Protein 5VGC (pdb70)

Foldseek 3Di:
DEQQVQDDPPDLAGHDDDVVVLVVQVVCQVVPWHWYAHPNFTKIWHADPDPQFIAIDGPDDPDDPVCVVSVVSNRLRSRLVRHPPSDHPVVVVVVVVVVPQDPCNVVLVVQPVVQLVLLVVQKDQVVVLPADADPVQQAAPVVRHRERIWWWFALDPDHQFTGIHHSVVVNVCSVVQFARPRPRHGDHSSRTDHPVQWHQDVVVRTIGGDD/DEQQVQDDPPDLEGHDDDVVVVVVQVVCQVVPWHWYAHPNFTKIKHADPDPQFIAIDGPDDPDDPVCVVSVVSNRLRVRLVRHDPSDHVVVVVVVVVVVPDDPCNPVVPVQLVVQLVLLVVQWDADVCVLQAAPVVRHRERIWWWFALDPPHQFTGIHHSVVSNVCSVVQFARPRPRHGDGSVRTHHPVQWDQDPVVRTIGGDD

Secondary structure (DSSP, 8-state):
-B-GGG--TTSS------HH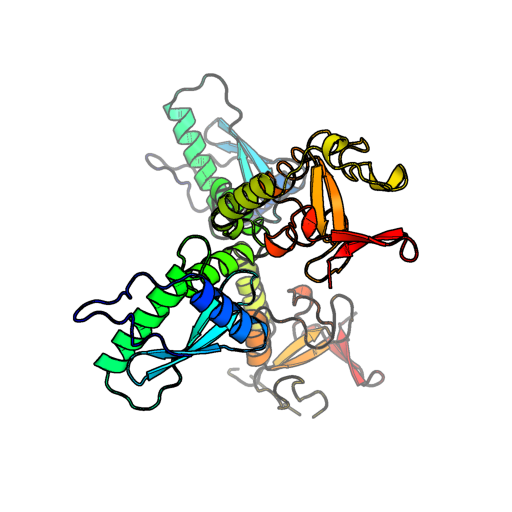HHHHHHHHHHHS-EEEEETTEEEEEEE-SSTT-EEEE---SS--HHHHHHHHHHHHHHHHHHSGGG--HHHHHHHHHHHT--TTTTTHHHHHHHHHHHHHHH-EEHHHH---S-HHHHS-TTTSS--SEEEEEESSTT-SEEEEEEHHHHHHHHHTTPBPTTT-PBP-GGGEE-GGGEEEETTTTEEEE--/-B-GGG--TTSS------HHHHHHHHHHHHHS-EEEEETTEEEEEEE-SSTT-EEEE---SS--HHHHHHHHHHHHHHHHHHSGGG--HHHHHHHHHHHT--TTTTTTHHHHHHHHHHHHHH-EES---TTS-TTTSS--SEEEEEESSTT-SEEEEEEHHHHHHHHHTTPBPTTT-PBP-GGGEE-GGGEEEETTTTEEEE--

Nearest PDB structures (foldseek):
  5vgc-assembly1_A  TM=1.005E+00  e=1.629E-45  Enterobacteria phage YYZ-2008
  5vgc-assembly1_B  TM=7.176E-01  e=7.613E-42  Enterobacteria phage YYZ-2008
  6b3n-assembly1_A  TM=8.101E-01  e=1.035E-13  Escherichia coli O157:H7
  2kky-assembly1_A  TM=9.210E-01  e=4.838E-10  Escherichia coli O157:H7
  2kkx-assembly1_A  TM=8.635E-01  e=6.615E-10  Escherichia coli O157:H7

Radius of gyration: 30.98 Å; Cα contacts (8 Å, |Δi|>4): 671; chains: 2; bounding box: 62×76×81 Å

CATH classification: 3.30.40.80

Solvent-accessible surface area: 24544 Å² total; per-residue (Å²): 71,71,0,43,98,51,71,59,122,86,65,48,103,10,41,143,16,53,97,124,27,12,41,99,0,64,86,94,0,123,208,48,72,0,70,2,132,8,21,169,54,104,3,0,0,105,58,16,164,13,131,30,4,8,67,15,39,27,71,57,136,88,75,66,118,105,58,53,114,82,4,94,60,17,8,92,41,4,8,92,53,6,9,58,68,67,36,8,16,165,48,0,64,68,42,55,101,57,5,101,52,120,98,31,46,44,0,13,96,86,24,37,124,83,11,36,84,72,0,97,125,13,26,28,64,0,112,145,25,146,8,165,28,75,119,85,25,49,42,1,51,62,58,143,73,54,2,108,74,0,0,0,0,36,34,29,50,122,24,88,15,1,39,3,0,12,42,145,9,0,42,112,18,8,110,76,98,36,37,0,43,92,40,165,62,55,16,17,35,49,0,0,14,18,76,114,84,1,38,55,44,101,144,132,36,44,1,24,43,130,214,70,70,5,43,98,51,71,59,119,86,65,52,101,20,41,143,23,62,147,139,45,38,57,104,1,94,95,78,1,122,216,41,87,0,89,1,148,7,29,190,33,83,2,3,1,81,53,18,166,16,76,21,1,12,44,14,32,24,103,56,136,88,74,64,123,99,67,52,107,76,1,95,60,15,9,60,40,8,10,81,71,8,9,18,38,67,18,17,15,159,48,0,58,63,31,44,116,58,4,101,49,114,101,57,79,70,6,30,80,58,75,30,96,80,21,39,95,70,0,100,127,11,20,59,64,123,118,210,132,54,162,62,1,48,66,63,144,68,92,13,123,35,2,0,9,0,32,37,26,110,103,30,79,17,1,51,23,0,25,29,112,11,0,33,112,19,5,114,75,166,36,50,0,49,74,41,174,54,96,18,44,44,71,9,0,13,18,157,105,81,9,45,104,31,108,129,118,36,47,38,38,45,132,214

Sequence (415 aa):
VDLTPYILPGVSFLSDIPQETLSEIRNQTIRGEAQIRLGELMVSIRPMQVNGYFMGSLNQDGLSNDNIQIGLQYIEHIERTLNHGSLTSREVTVLREIEMLENNMDLLSNYQLEELLDKIEVCAFNVEHAQLQVPESLRTCPVTLCEPEDGVFMRNSMNSNVCMLYDKMMALIHHLVKTRAAHPLSRESIAVSMIVGRDNAAFDPDRGNFVLKNVDLTPYILPGVSFLSDIPQETLSEIRNQTIRGEAQIRLGELMVSIRPMQVNGYFMGSLNQDGLSNDNIQIGLQYIEHIERTLNHGSLTSREVTVLREIEMLENMDLLSNYQLEELLDKIEVCAFNVEHSLRTCPVTLCEPEDGVFMRNSMNSNVCMLYDKMALIHLVKTRAAHPLSRESIAVSMIVGRDNAAFDPDRGNFVLKN

Structure (mmCIF, N/CA/C/O backbone):
data_5VGC
#
_entry.id   5VGC
#
_cell.length_a   151.376
_cell.length_b   151.376
_cell.length_c   87.983
_cell.angle_alpha   90.00
_cell.angle_beta   90.00
_cell.angle_gamma   120.00
#
_symmetry.space_group_name_H-M   'P 65 2 2'
#
loop_
_entity.id
_entity.type
_entity.pdbx_description
1 polymer 'NleG5-1 effector'
2 non-polymer 'CALCIUM ION'
3 non-polymer 'CHLORIDE ION'
4 non-polymer GLYCEROL
5 water water
#
loop_
_atom_site.group_PDB
_atom_site.id
_atom_site.type_symbol
_atom_site.label_atom_id
_atom_site.label_alt_id
_atom_site.label_comp_id
_atom_site.label_asym_id
_atom_site.label_entity_id
_atom_site.label_seq_id
_atom_site.pdbx_PDB_ins_code
_atom_site.Cartn_x
_atom_site.Cartn_y
_atom_site.Cartn_z
_atom_site.occupancy
_atom_site.B_iso_or_equiv
_atom_site.auth_seq_id
_atom_site.auth_comp_id
_atom_site.auth_asym_id
_atom_site.auth_atom_id
_atom_site.pdbx_PDB_model_num
ATOM 1 N N . VAL A 1 4 ? -68.183 46.135 32.291 1.00 131.36 3 VAL A N 1
ATOM 2 C CA . VAL A 1 4 ? -66.797 46.571 32.667 1.00 124.27 3 VAL A CA 1
ATOM 3 C C . VAL A 1 4 ? -66.398 47.827 31.876 1.00 121.36 3 VAL A C 1
ATOM 4 O O . VAL A 1 4 ? -66.594 47.880 30.670 1.00 122.02 3 VAL A O 1
ATOM 8 N N . ASP A 1 5 ? -65.834 48.825 32.565 1.00 119.91 4 ASP A N 1
ATOM 9 C CA . ASP A 1 5 ? -65.300 50.030 31.904 1.00 120.25 4 ASP A CA 1
ATOM 10 C C . ASP A 1 5 ? -63.776 50.135 32.033 1.00 112.21 4 ASP A C 1
ATOM 11 O O . ASP A 1 5 ? -63.206 49.913 33.108 1.00 108.85 4 ASP A O 1
ATOM 16 N N . LEU A 1 6 ? -63.134 50.472 30.919 1.00 110.03 5 LEU A N 1
ATOM 17 C CA . LEU A 1 6 ? -61.685 50.635 30.851 1.00 106.87 5 LEU A CA 1
ATOM 18 C C . LEU A 1 6 ? -61.232 52.066 30.533 1.00 107.20 5 LEU A C 1
ATOM 19 O O . LEU A 1 6 ? -60.023 52.313 30.415 1.00 109.48 5 LEU A O 1
ATOM 24 N N . THR A 1 7 ? -62.179 53.003 30.420 1.00 110.00 6 THR A N 1
ATOM 25 C CA . THR A 1 7 ? -61.865 54.432 30.256 1.00 111.09 6 THR A CA 1
ATOM 26 C C . THR A 1 7 ? -60.802 54.909 31.266 1.00 108.44 6 THR A C 1
ATOM 27 O O . THR A 1 7 ? -59.834 55.559 30.854 1.00 108.52 6 THR A O 1
ATOM 31 N N . PRO A 1 8 ? -60.962 54.571 32.576 1.00 107.05 7 PRO A N 1
ATOM 32 C CA . PRO A 1 8 ? -59.883 54.771 33.557 1.00 104.22 7 PRO A CA 1
ATOM 33 C C . PRO A 1 8 ? -58.448 54.512 33.057 1.00 101.84 7 PRO A C 1
ATOM 34 O O . PRO A 1 8 ? -57.542 55.285 33.387 1.00 102.46 7 PRO A O 1
ATOM 38 N N . TYR A 1 9 ? -58.260 53.449 32.273 1.00 99.50 8 TYR A N 1
ATOM 39 C CA . TYR A 1 9 ? -56.936 53.058 31.784 1.00 97.88 8 TYR A CA 1
ATOM 40 C C . TYR A 1 9 ? -56.568 53.657 30.415 1.00 98.78 8 TYR A C 1
ATOM 41 O O . TYR A 1 9 ? -55.494 53.346 29.904 1.00 98.15 8 TYR A O 1
ATOM 50 N N . ILE A 1 10 ? -57.428 54.520 29.858 1.00 100.80 9 ILE A N 1
ATOM 51 C CA . ILE A 1 10 ? -57.168 55.144 28.556 1.00 103.49 9 ILE A CA 1
ATOM 52 C C . ILE A 1 10 ? -55.943 56.074 28.631 1.00 106.06 9 ILE A C 1
ATOM 53 O O . ILE A 1 10 ? -55.614 56.582 29.703 1.00 106.01 9 ILE A O 1
ATOM 58 N N . LEU A 1 11 ? -55.275 56.274 27.497 1.00 109.64 10 LEU A N 1
ATOM 59 C CA . LEU A 1 11 ? -54.128 57.175 27.398 1.00 114.39 10 LEU A CA 1
ATOM 60 C C . LEU A 1 11 ? -54.203 57.992 26.115 1.00 123.04 10 LEU A C 1
ATOM 61 O O . LEU A 1 11 ? -54.661 57.485 25.096 1.00 121.35 10 LEU A O 1
ATOM 66 N N . PRO A 1 12 ? -53.731 59.255 26.154 1.00 70.79 11 PRO A N 1
ATOM 67 C CA . PRO A 1 12 ? -53.910 60.157 25.024 1.00 76.40 11 PRO A CA 1
ATOM 68 C C . PRO A 1 12 ? -52.776 60.068 24.010 1.00 65.80 11 PRO A C 1
ATOM 69 O O . PRO A 1 12 ? -51.606 59.900 24.390 1.00 62.05 11 PRO A O 1
ATOM 73 N N . GLY A 1 13 ? -53.134 60.184 22.734 1.00 63.68 12 GLY A N 1
ATOM 74 C CA . GLY A 1 13 ? -52.161 60.239 21.641 1.00 61.24 12 GLY A CA 1
ATOM 75 C C . GLY A 1 13 ? -51.518 58.922 21.242 1.00 56.08 12 GLY A C 1
ATOM 76 O O . GLY A 1 13 ? -50.579 58.921 20.442 1.00 88.57 12 GLY A O 1
ATOM 77 N N . VAL A 1 14 ? -52.010 57.807 21.782 1.00 48.67 13 VAL A N 1
ATOM 78 C CA . VAL A 1 14 ? -51.435 56.483 21.515 1.00 47.53 13 VAL A CA 1
ATOM 79 C C . VAL A 1 14 ? -52.512 55.394 21.511 1.00 48.58 13 VAL A C 1
ATOM 80 O O . VAL A 1 14 ? -53.594 55.557 22.099 1.00 41.51 13 VAL A O 1
ATOM 84 N N . SER A 1 15 ? -52.196 54.276 20.857 1.00 45.77 14 SER A N 1
ATOM 85 C CA . SER A 1 15 ? -53.173 53.186 20.633 1.00 43.28 14 SER A CA 1
ATOM 86 C C . SER A 1 15 ? -53.206 52.082 21.716 1.00 48.16 14 SER A C 1
ATOM 87 O O . SER A 1 15 ? -53.893 51.063 21.538 1.00 64.82 14 SER A O 1
ATOM 90 N N . PHE A 1 16 ? -52.509 52.285 22.836 1.00 43.11 15 PHE A N 1
ATOM 91 C CA . PHE A 1 16 ? -52.582 51.369 23.995 1.00 41.51 15 PHE A CA 1
ATOM 92 C C . PHE A 1 16 ? -53.149 52.029 25.274 1.00 35.55 15 PHE A C 1
ATOM 93 O O . PHE A 1 16 ? -53.168 53.236 25.427 1.00 36.71 15 PHE A O 1
ATOM 101 N N . LEU A 1 17 ? -53.608 51.175 26.177 1.00 33.83 16 LEU A N 1
ATOM 102 C CA . LEU A 1 17 ? -54.077 51.519 27.504 1.00 33.75 16 LEU A CA 1
ATOM 103 C C . LEU A 1 17 ? -52.987 51.217 28.541 1.00 33.53 16 LEU A C 1
ATOM 104 O O . LEU A 1 17 ? -52.027 50.455 28.267 1.00 32.98 16 LEU A O 1
ATOM 109 N N . SER A 1 18 ? -53.171 51.788 29.735 1.00 34.57 17 SER A N 1
ATOM 110 C CA . SER A 1 18 ? -52.252 51.588 30.860 1.00 41.36 17 SER A CA 1
ATOM 111 C C . SER A 1 18 ? -52.350 50.185 31.452 1.00 44.47 17 SER A C 1
ATOM 112 O O . SER A 1 18 ? -53.300 49.439 31.163 1.00 44.08 17 SER A O 1
ATOM 115 N N . ASP A 1 19 ? -51.366 49.855 32.293 1.00 54.98 18 ASP A N 1
ATOM 116 C CA . ASP A 1 19 ? -51.249 48.542 32.946 1.00 67.94 18 ASP A CA 1
ATOM 117 C C . ASP A 1 19 ? -52.509 48.181 33.761 1.00 63.69 18 ASP A C 1
ATOM 118 O O . ASP A 1 19 ? -52.678 48.608 34.910 1.00 111.08 18 ASP A O 1
ATOM 123 N N . ILE A 1 20 ? -53.385 47.394 33.137 1.00 60.38 19 ILE A N 1
ATOM 124 C CA . ILE A 1 20 ? -54.624 46.897 33.762 1.00 70.38 19 ILE A CA 1
ATOM 125 C C . ILE A 1 20 ? -54.306 45.800 34.809 1.00 79.27 19 ILE A C 1
ATOM 126 O O . ILE A 1 20 ? -53.415 44.974 34.575 1.00 62.07 19 ILE A O 1
ATOM 131 N N . PRO A 1 21 ? -55.029 45.789 35.961 1.00 73.05 20 PRO A N 1
ATOM 132 C CA . PRO A 1 21 ? -54.777 44.745 36.974 1.00 75.15 20 PRO A CA 1
ATOM 133 C C . PRO A 1 21 ? -55.475 43.415 36.669 1.00 67.07 20 PRO A C 1
ATOM 134 O O . PRO A 1 21 ? -56.668 43.398 36.357 1.00 81.63 20 PRO A O 1
ATOM 138 N N . GLN A 1 22 ? -54.728 42.319 36.782 1.00 66.82 21 GLN A N 1
ATOM 139 C CA . GLN A 1 22 ? -55.172 40.988 36.336 1.00 79.70 21 GLN A CA 1
ATOM 140 C C . GLN A 1 22 ? -56.613 40.635 36.745 1.00 96.30 21 GLN A C 1
ATOM 141 O O . GLN A 1 22 ? -57.390 40.155 35.906 1.00 124.62 21 GLN A O 1
ATOM 147 N N . GLU A 1 23 ? -56.968 40.887 38.009 1.00 92.68 22 GLU A N 1
ATOM 148 C CA . GLU A 1 23 ? -58.321 40.573 38.504 1.00 99.82 22 GLU A CA 1
ATOM 149 C C . GLU A 1 23 ? -59.423 41.209 37.647 1.00 94.66 22 GLU A C 1
ATOM 150 O O . GLU A 1 23 ? -60.478 40.592 37.446 1.00 140.91 22 GLU A O 1
ATOM 156 N N . THR A 1 24 ? -59.178 42.423 37.134 1.00 78.65 23 THR A N 1
ATOM 157 C CA . THR A 1 24 ? -60.103 43.060 36.186 1.00 75.03 23 THR A CA 1
ATOM 158 C C . THR A 1 24 ? -60.205 42.261 34.871 1.00 77.23 23 THR A C 1
ATOM 159 O O . THR A 1 24 ? -61.307 42.068 34.338 1.00 77.00 23 THR A O 1
ATOM 163 N N . LEU A 1 25 ? -59.066 41.788 34.364 1.00 74.67 24 LEU A N 1
ATOM 164 C CA . LEU A 1 25 ? -59.041 41.002 33.122 1.00 74.21 24 LEU A CA 1
ATOM 165 C C . LEU A 1 25 ? -59.742 39.646 33.314 1.00 82.43 24 LEU A C 1
ATOM 166 O O . LEU A 1 25 ? -60.507 39.207 32.444 1.00 81.73 24 LEU A O 1
ATOM 171 N N . SER A 1 26 ? -59.487 38.998 34.455 1.00 88.75 25 SER A N 1
ATOM 172 C CA . SER A 1 26 ? -60.199 37.771 34.853 1.00 82.14 25 SER A CA 1
ATOM 173 C C . SER A 1 26 ? -61.718 37.953 34.825 1.00 80.44 25 SER A C 1
ATOM 174 O O . SER A 1 26 ? -62.440 37.088 34.319 1.00 90.30 25 SER A O 1
ATOM 177 N N . GLU A 1 27 ? -62.199 39.074 35.357 1.00 81.54 26 GLU A N 1
ATOM 178 C CA . GLU A 1 27 ? -63.639 39.392 35.282 1.00 92.21 26 GLU A CA 1
ATOM 179 C C . GLU A 1 27 ? -64.125 39.574 33.835 1.00 80.03 26 GLU A C 1
ATOM 180 O O . GLU A 1 27 ? -65.255 39.170 33.507 1.00 87.39 26 GLU A O 1
ATOM 186 N N . ILE A 1 28 ? -63.285 40.150 32.970 1.00 76.86 27 ILE A N 1
ATOM 187 C CA . ILE A 1 28 ? -63.607 40.194 31.526 1.00 73.96 27 ILE A CA 1
ATOM 188 C C . ILE A 1 28 ? -63.727 38.763 30.988 1.00 72.19 27 ILE A C 1
ATOM 189 O O . ILE A 1 28 ? -64.710 38.441 30.301 1.00 68.53 27 ILE A O 1
ATOM 194 N N . ARG A 1 29 ? -62.738 37.916 31.306 1.00 71.46 28 ARG A N 1
ATOM 195 C CA . ARG A 1 29 ? -62.761 36.505 30.875 1.00 79.46 28 ARG A CA 1
ATOM 196 C C . ARG A 1 29 ? -64.010 35.756 31.384 1.00 105.99 28 ARG A C 1
ATOM 197 O O . ARG A 1 29 ? -64.593 34.942 30.655 1.00 129.64 28 ARG A O 1
ATOM 205 N N . ASN A 1 30 ? -64.412 36.031 32.630 1.00 119.21 29 ASN A N 1
ATOM 206 C CA . ASN A 1 30 ? -65.655 35.468 33.187 1.00 94.75 29 ASN A CA 1
ATOM 207 C C . ASN A 1 30 ? -66.886 35.933 32.390 1.00 92.94 29 ASN A C 1
ATOM 208 O O . ASN A 1 30 ? -67.678 35.099 31.918 1.00 93.93 29 ASN A O 1
ATOM 213 N N . GLN A 1 31 ? -67.036 37.253 32.231 1.00 84.97 30 GLN A N 1
ATOM 214 C CA . GLN A 1 31 ? -68.164 37.819 31.456 1.00 87.76 30 GLN A CA 1
ATOM 215 C C . GLN A 1 31 ? -68.281 37.265 30.021 1.00 100.15 30 GLN A C 1
ATOM 216 O O . GLN A 1 31 ? -69.394 37.079 29.518 1.00 94.91 30 GLN A O 1
ATOM 222 N N . THR A 1 32 ? -67.144 36.991 29.376 1.00 124.35 31 THR A N 1
ATOM 223 C CA . THR A 1 32 ? -67.143 36.293 28.076 1.00 92.04 31 THR A CA 1
ATOM 224 C C . THR A 1 32 ? -67.491 34.816 28.220 1.00 91.11 31 THR A C 1
ATOM 225 O O . THR A 1 32 ? -68.334 34.308 27.485 1.00 81.75 31 THR A O 1
ATOM 229 N N . ILE A 1 33 ? -66.827 34.141 29.164 1.00 110.96 32 ILE A N 1
ATOM 230 C CA . ILE A 1 33 ? -67.102 32.717 29.457 1.00 143.86 32 ILE A CA 1
ATOM 231 C C . ILE A 1 33 ? -68.599 32.466 29.747 1.00 127.99 32 ILE A C 1
ATOM 232 O O . ILE A 1 33 ? -69.107 31.391 29.422 1.00 97.01 32 ILE A O 1
ATOM 237 N N . ARG A 1 34 ? -69.297 33.442 30.339 1.00 160.76 33 ARG A N 1
ATOM 238 C CA . ARG A 1 34 ? -70.766 33.353 30.450 1.00 166.71 33 ARG A CA 1
ATOM 239 C C . ARG A 1 34 ? -71.434 33.395 29.066 1.00 111.99 33 ARG A C 1
ATOM 240 O O . ARG A 1 34 ? -72.119 32.454 28.671 1.00 91.74 33 ARG A O 1
ATOM 248 N N . GLY A 1 35 ? -71.220 34.486 28.339 1.00 104.91 34 GLY A N 1
ATOM 249 C CA . GLY A 1 35 ? -71.770 34.644 26.988 1.00 114.72 34 GLY A CA 1
ATOM 250 C C . GLY A 1 35 ? -70.925 35.585 26.156 1.00 93.55 34 GLY A C 1
ATOM 251 O O . GLY A 1 35 ? -70.225 35.160 25.235 1.00 63.75 34 GLY A O 1
ATOM 252 N N . GLU A 1 36 ? -71.009 36.868 26.493 1.00 66.39 35 GLU A N 1
ATOM 253 C CA . GLU A 1 36 ? -70.162 37.912 25.917 1.00 60.20 35 GLU A CA 1
ATOM 254 C C . GLU A 1 36 ? -69.885 38.938 26.998 1.00 63.52 35 GLU A C 1
ATOM 255 O O . GLU A 1 36 ? -70.687 39.082 27.919 1.00 73.98 35 GLU A O 1
ATOM 261 N N . ALA A 1 37 ? -68.762 39.648 26.889 1.00 80.38 36 ALA A N 1
ATOM 262 C CA . ALA A 1 37 ? -68.443 40.727 27.834 1.00 58.81 36 ALA A CA 1
ATOM 263 C C . ALA A 1 37 ? -68.531 42.078 27.107 1.00 75.17 36 ALA A C 1
ATOM 264 O O . ALA A 1 37 ? -67.880 42.287 26.067 1.00 66.21 36 ALA A O 1
ATOM 266 N N . GLN A 1 38 ? -69.356 42.977 27.651 1.00 77.90 37 GLN A N 1
ATOM 267 C CA . GLN A 1 38 ? -69.512 44.336 27.117 1.00 85.99 37 GLN A CA 1
ATOM 268 C C . GLN A 1 38 ? -68.545 45.273 27.837 1.00 102.53 37 GLN A C 1
ATOM 269 O O . GLN A 1 38 ? -68.734 45.580 29.019 1.00 115.12 37 GLN A O 1
ATOM 275 N N . ILE A 1 39 ? -67.515 45.712 27.113 1.00 92.87 38 ILE A N 1
ATOM 276 C CA . ILE A 1 39 ? -66.516 46.643 27.628 1.00 88.09 38 ILE A CA 1
ATOM 277 C C . ILE A 1 39 ? -66.851 48.071 27.179 1.00 85.54 38 ILE A C 1
ATOM 278 O O . ILE A 1 39 ? -67.229 48.294 26.020 1.00 52.77 38 ILE A O 1
ATOM 283 N N . ARG A 1 40 ? -66.714 49.018 28.115 1.00 126.71 39 ARG A N 1
ATOM 284 C CA . ARG A 1 40 ? -66.837 50.456 27.843 1.00 123.56 39 ARG A CA 1
ATOM 285 C C . ARG A 1 40 ? -65.451 51.080 27.704 1.00 80.13 39 ARG A C 1
ATOM 286 O O . ARG A 1 40 ? -64.594 50.884 28.565 1.00 63.46 39 ARG A O 1
ATOM 294 N N . LEU A 1 41 ? -65.241 51.836 26.629 1.00 57.44 40 LEU A N 1
ATOM 295 C CA . LEU A 1 41 ? -63.988 52.579 26.422 1.00 73.02 40 LEU A CA 1
ATOM 296 C C . LEU A 1 41 ? -64.326 53.952 25.897 1.00 64.73 40 LEU A C 1
ATOM 297 O O . LEU A 1 41 ? -64.974 54.067 24.8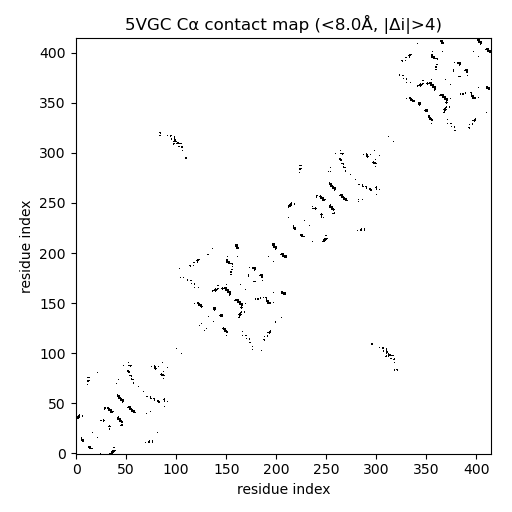62 1.00 58.32 40 LEU A O 1
ATOM 302 N N . GLY A 1 42 ? -63.880 54.989 26.603 1.00 124.12 41 GLY A N 1
ATOM 303 C CA . GLY A 1 42 ? -64.422 56.335 26.423 1.00 120.77 41 GLY A CA 1
ATOM 304 C C . GLY A 1 42 ? -65.900 56.241 26.757 1.00 103.54 41 GLY A C 1
ATOM 305 O O . GLY A 1 42 ? -66.260 55.845 27.869 1.00 121.82 41 GLY A O 1
ATOM 306 N N . GLU A 1 43 ? -66.743 56.594 25.796 1.00 93.28 42 GLU A N 1
ATOM 307 C CA . GLU A 1 43 ? -68.153 56.214 25.821 1.00 108.59 42 GLU A CA 1
ATOM 308 C C . GLU A 1 43 ? -68.451 55.492 24.501 1.00 115.40 42 GLU A C 1
ATOM 309 O O . GLU A 1 43 ? -69.327 55.892 23.728 1.00 113.42 42 GLU A O 1
ATOM 315 N N . LEU A 1 44 ? -67.687 54.422 24.265 1.00 124.01 43 LEU A N 1
ATOM 316 C CA . LEU A 1 44 ? -67.840 53.533 23.105 1.00 100.32 43 LEU A CA 1
ATOM 317 C C . LEU A 1 44 ? -68.004 52.096 23.604 1.00 96.42 43 LEU A C 1
ATOM 318 O O . LEU A 1 44 ? -67.328 51.681 24.561 1.00 68.18 43 LEU A O 1
ATOM 323 N N . MET A 1 45 ? -68.889 51.350 22.941 1.00 109.93 44 MET A N 1
ATOM 324 C CA . MET A 1 45 ? -69.173 49.948 23.265 1.00 125.27 44 MET A CA 1
ATOM 325 C C . MET A 1 45 ? -68.244 49.030 22.468 1.00 109.41 44 MET A C 1
ATOM 326 O O . MET A 1 45 ? -68.067 49.230 21.262 1.00 139.68 44 MET A O 1
ATOM 331 N N . VAL A 1 46 ? -67.653 48.038 23.138 1.00 81.17 45 VAL A N 1
ATOM 332 C CA . VAL A 1 46 ? -66.967 46.919 22.457 1.00 84.45 45 VAL A CA 1
ATOM 333 C C . VAL A 1 46 ? -67.388 45.596 23.094 1.00 86.96 45 VAL A C 1
ATOM 334 O O . VAL A 1 46 ? -67.489 45.493 24.323 1.00 57.08 45 VAL A O 1
ATOM 338 N N . SER A 1 47 ? -67.634 44.593 22.249 1.00 90.37 46 SER A N 1
ATOM 339 C CA . SER A 1 47 ? -68.125 43.294 22.707 1.00 74.06 46 SER A CA 1
ATOM 340 C C . SER A 1 47 ? -67.034 42.247 22.538 1.00 53.42 46 SER A C 1
ATOM 341 O O . SER A 1 47 ? -66.571 42.004 21.418 1.00 74.11 46 SER A O 1
ATOM 344 N N . ILE A 1 48 ? -66.627 41.637 23.646 1.00 38.35 47 ILE A N 1
ATOM 345 C CA . ILE A 1 48 ? -65.654 40.556 23.619 1.00 37.38 47 ILE A CA 1
ATOM 346 C C . ILE A 1 48 ? -66.410 39.232 23.711 1.00 44.60 47 ILE A C 1
ATOM 347 O O . ILE A 1 48 ? -67.164 39.004 24.677 1.00 45.04 47 ILE A O 1
ATOM 352 N N . ARG A 1 49 ? -66.201 38.374 22.710 1.00 43.32 48 ARG A N 1
ATOM 353 C CA . ARG A 1 49 ? -66.702 36.994 22.710 1.00 49.81 48 ARG A CA 1
ATOM 354 C C . ARG A 1 49 ? -65.523 36.015 22.746 1.00 60.38 48 ARG A C 1
ATOM 355 O O . ARG A 1 49 ? -64.428 36.334 22.234 1.00 77.73 48 ARG A O 1
ATOM 363 N N . PRO A 1 50 ? -65.738 34.835 23.355 1.00 47.87 49 PRO A N 1
ATOM 364 C CA . PRO A 1 50 ? -64.693 33.824 23.407 1.00 59.42 49 PRO A CA 1
ATOM 365 C C . PRO A 1 50 ? -64.557 33.163 22.039 1.00 66.82 49 PRO A C 1
ATOM 366 O O . PRO A 1 50 ? -65.564 32.853 21.402 1.00 74.75 49 PRO A O 1
ATOM 370 N N . MET A 1 51 ? -63.326 32.954 21.593 1.00 74.57 50 MET A N 1
ATOM 371 C CA . MET A 1 51 ? -63.087 32.338 20.289 1.00 61.97 50 MET A CA 1
ATOM 372 C C . MET A 1 51 ? -63.312 30.846 20.370 1.00 66.05 50 MET A C 1
ATOM 373 O O . MET A 1 51 ? -63.449 30.277 21.455 1.00 64.13 50 MET A O 1
ATOM 378 N N . GLN A 1 52 ? -63.338 30.219 19.200 1.00 67.27 51 GLN A N 1
ATOM 379 C CA . GLN A 1 52 ? -63.603 28.792 19.081 1.00 73.17 51 GLN A CA 1
ATOM 380 C C . GLN A 1 52 ? -62.515 27.993 19.810 1.00 70.00 51 GLN A C 1
ATOM 381 O O . GLN A 1 52 ? -62.780 26.917 20.335 1.00 90.91 51 GLN A O 1
ATOM 387 N N . VAL A 1 53 ? -61.296 28.538 19.838 1.00 71.14 52 VAL A N 1
ATOM 388 C CA . VAL A 1 53 ? -60.187 27.945 20.576 1.00 69.73 52 VAL A CA 1
ATOM 389 C C . VAL A 1 53 ? -60.261 28.401 22.025 1.00 69.21 52 VAL A C 1
ATOM 390 O O . VAL A 1 53 ? -60.602 29.557 22.305 1.00 57.93 52 VAL A O 1
ATOM 394 N N . ASN A 1 54 ? -59.919 27.491 22.934 1.00 75.61 53 ASN A N 1
ATOM 395 C CA . ASN A 1 54 ? -59.988 27.765 24.366 1.00 83.81 53 ASN A CA 1
ATOM 396 C C . ASN A 1 54 ? -58.894 28.760 24.759 1.00 75.01 53 ASN A C 1
ATOM 397 O O . ASN A 1 54 ? -57.742 28.610 24.351 1.00 69.05 53 ASN A O 1
ATOM 402 N N . GLY A 1 55 ? -59.270 29.767 25.546 1.00 74.97 54 GLY A N 1
ATOM 403 C CA . GLY A 1 55 ? -58.337 30.744 26.090 1.00 65.53 54 GLY A CA 1
ATOM 404 C C . GLY A 1 55 ? -58.112 31.999 25.261 1.00 69.06 54 GLY A C 1
ATOM 405 O O . GLY A 1 55 ? -57.339 32.875 25.670 1.00 84.70 54 GLY A O 1
ATOM 406 N N . TYR A 1 56 ? -58.775 32.100 24.110 1.00 53.24 55 TYR A N 1
ATOM 407 C CA . TYR A 1 56 ? -58.607 33.252 23.228 1.00 46.65 55 TYR A CA 1
ATOM 408 C C . TYR A 1 56 ? -59.917 33.988 23.052 1.00 46.16 55 TYR A C 1
ATOM 409 O O . TYR A 1 56 ? -60.991 33.384 23.081 1.00 49.96 55 TYR A O 1
ATOM 418 N N . PHE A 1 57 ? -59.811 35.296 22.865 1.00 44.95 56 PHE A N 1
ATOM 419 C CA . PHE A 1 57 ? -60.944 36.197 22.892 1.00 46.52 56 PHE A CA 1
ATOM 420 C C . PHE A 1 57 ? -60.896 37.114 21.683 1.00 46.39 56 PHE A C 1
ATOM 421 O O . PHE A 1 57 ? -59.823 37.455 21.179 1.00 44.57 56 PHE A O 1
ATOM 429 N N . MET A 1 58 ? -62.083 37.513 21.243 1.00 48.91 57 MET A N 1
ATOM 430 C CA . MET A 1 58 ? -62.265 38.201 19.981 1.00 55.10 57 MET A CA 1
ATOM 431 C C . MET A 1 58 ? -63.213 39.352 20.220 1.00 61.98 57 MET A C 1
ATOM 432 O O . MET A 1 58 ? -64.272 39.164 20.840 1.00 79.77 57 MET A O 1
ATOM 437 N N . GLY A 1 59 ? -62.829 40.529 19.733 1.00 57.02 58 GLY A N 1
ATOM 438 C CA . GLY A 1 59 ? -63.564 41.755 19.998 1.00 59.63 58 GLY A CA 1
ATOM 439 C C . GLY A 1 59 ? -64.265 42.283 18.772 1.00 64.79 58 GLY A C 1
ATOM 440 O O . GLY A 1 59 ? -63.704 42.237 17.677 1.00 63.61 58 GLY A O 1
ATOM 441 N N . SER A 1 60 ? -65.487 42.785 18.955 1.00 71.88 59 SER A N 1
ATOM 442 C CA . SER A 1 60 ? -66.223 43.463 17.885 1.00 78.81 59 SER A CA 1
ATOM 443 C C . SER A 1 60 ? -66.703 44.823 18.366 1.00 74.12 59 SER A C 1
ATOM 444 O O . SER A 1 60 ? -66.934 45.018 19.568 1.00 73.88 59 SER A O 1
ATOM 447 N N . LEU A 1 61 ? -66.848 45.750 17.418 1.00 75.29 60 LEU A N 1
ATOM 448 C CA . LEU A 1 61 ? -67.254 47.122 17.703 1.00 82.64 60 LEU A CA 1
ATOM 449 C C . LEU A 1 61 ? -68.726 47.354 17.331 1.00 94.17 60 LEU A C 1
ATOM 450 O O . LEU A 1 61 ? -69.048 47.607 16.172 1.00 93.63 60 LEU A O 1
ATOM 455 N N . ASN A 1 62 ? -69.616 47.267 18.321 1.00 109.91 61 ASN A N 1
ATOM 456 C CA . ASN A 1 62 ? -71.035 47.616 18.148 1.00 118.61 61 ASN A CA 1
ATOM 457 C C . ASN A 1 62 ? -71.149 49.131 17.907 1.00 125.42 61 ASN A C 1
ATOM 458 O O . ASN A 1 62 ? -71.326 49.910 18.850 1.00 174.35 61 ASN A O 1
ATOM 463 N N . GLN A 1 63 ? -71.040 49.526 16.638 1.00 118.25 62 GLN A N 1
ATOM 464 C CA . GLN A 1 63 ? -71.021 50.937 16.232 1.00 105.26 62 GLN A CA 1
ATOM 465 C C . GLN A 1 63 ? -72.002 51.187 15.097 1.00 125.05 62 GLN A C 1
ATOM 466 O O . GLN A 1 63 ? -72.403 50.250 14.405 1.00 137.00 62 GLN A O 1
ATOM 472 N N . ASP A 1 64 ? -72.383 52.454 14.918 1.00 128.21 63 ASP A N 1
ATOM 473 C CA . ASP A 1 64 ? -73.296 52.874 13.844 1.00 120.03 63 ASP A CA 1
ATOM 474 C C . ASP A 1 64 ? -73.037 54.323 13.429 1.00 131.19 63 ASP A C 1
ATOM 475 O O . ASP A 1 64 ? -73.243 55.241 14.224 1.00 105.87 63 ASP A O 1
ATOM 480 N N . GLY A 1 65 ? -72.581 54.509 12.188 1.00 175.77 64 GLY A N 1
ATOM 481 C CA . GLY A 1 65 ? -72.392 55.836 11.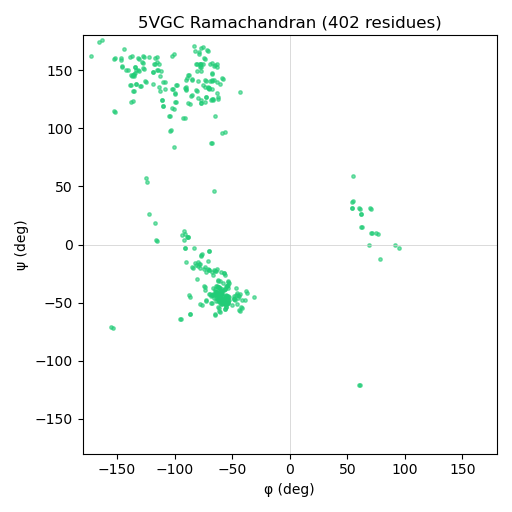589 1.00 209.39 64 GLY A CA 1
ATOM 482 C C . GLY A 1 65 ? -71.386 56.762 12.261 1.00 193.07 64 GLY A C 1
ATOM 483 O O . GLY A 1 65 ? -71.509 57.986 12.141 1.00 204.20 64 GLY A O 1
ATOM 484 N N . LEU A 1 66 ? -70.398 56.191 12.955 1.00 154.90 65 LEU A N 1
ATOM 485 C CA . LEU A 1 66 ? -69.403 56.977 13.692 1.00 145.96 65 LEU A CA 1
ATOM 486 C C . LEU A 1 66 ? -68.277 57.465 12.776 1.00 162.83 65 LEU A C 1
ATOM 487 O O . LEU A 1 66 ? -68.131 57.002 11.639 1.00 144.49 65 LEU A O 1
ATOM 492 N N . SER A 1 67 ? -67.489 58.407 13.291 1.00 165.34 66 SER A N 1
ATOM 493 C CA . SER A 1 67 ? -66.363 59.003 12.560 1.00 133.75 66 SER A CA 1
ATOM 494 C C . SER A 1 67 ? -65.244 57.986 12.285 1.00 138.46 66 SER A C 1
ATOM 495 O O . SER A 1 67 ? -64.941 57.132 13.132 1.00 253.01 66 SER A O 1
ATOM 498 N N . ASN A 1 68 ? -64.639 58.090 11.099 1.00 109.95 67 ASN A N 1
ATOM 499 C CA . ASN A 1 68 ? -63.497 57.242 10.708 1.00 122.37 67 ASN A CA 1
ATOM 500 C C . ASN A 1 68 ? -62.493 57.116 11.851 1.00 132.74 67 ASN A C 1
ATOM 501 O O . ASN A 1 68 ? -62.192 55.998 12.304 1.00 132.07 67 ASN A O 1
ATOM 506 N N . ASP A 1 69 ? -62.010 58.268 12.320 1.00 136.59 68 ASP A N 1
ATOM 507 C CA . ASP A 1 69 ? -61.140 58.362 13.504 1.00 137.86 68 ASP A CA 1
ATOM 508 C C . ASP A 1 69 ? -61.617 57.420 14.620 1.00 181.51 68 ASP A C 1
ATOM 509 O O . ASP A 1 69 ? -60.843 56.583 15.110 1.00 207.67 68 ASP A O 1
ATOM 514 N N . ASN A 1 70 ? -62.892 57.556 14.995 1.00 216.42 69 ASN A N 1
ATOM 515 C CA . ASN A 1 70 ? -63.503 56.712 16.040 1.00 170.39 69 ASN A CA 1
ATOM 516 C C . ASN A 1 70 ? -63.451 55.226 15.661 1.00 157.24 69 ASN A C 1
ATOM 517 O O . ASN A 1 70 ? -63.140 54.374 16.515 1.00 162.79 69 ASN A O 1
ATOM 522 N N . ILE A 1 71 ? -63.732 54.919 14.387 1.00 116.85 70 ILE A N 1
ATOM 523 C CA . ILE A 1 71 ? -63.715 53.522 13.916 1.00 94.54 70 ILE A CA 1
ATOM 524 C C . ILE A 1 71 ? -62.301 52.949 14.098 1.00 87.84 70 ILE A C 1
ATOM 525 O O . ILE A 1 71 ? -62.110 51.937 14.802 1.00 73.71 70 ILE A O 1
ATOM 530 N N . GLN A 1 72 ? -61.320 53.612 13.485 1.00 90.94 71 GLN A N 1
ATOM 531 C CA . GLN A 1 72 ? -59.923 53.154 13.536 1.00 83.04 71 GLN A CA 1
ATOM 532 C C . GLN A 1 72 ? -59.398 53.082 14.980 1.00 82.25 71 GLN A C 1
ATOM 533 O O . GLN A 1 72 ? -58.824 52.058 15.378 1.00 74.56 71 GLN A O 1
ATOM 539 N N . ILE A 1 73 ? -59.603 54.152 15.753 1.00 71.52 72 ILE A N 1
ATOM 540 C CA . ILE A 1 73 ? -59.198 54.177 17.178 1.00 67.80 72 ILE A CA 1
ATOM 541 C C . ILE A 1 73 ? -59.845 52.993 17.935 1.00 59.01 72 ILE A C 1
ATOM 542 O O . ILE A 1 73 ? -59.168 52.252 18.674 1.00 56.45 72 ILE A O 1
ATOM 547 N N . GLY A 1 74 ? -61.150 52.816 17.732 1.00 60.53 73 GLY A N 1
ATOM 548 C CA . GLY A 1 74 ? -61.874 51.677 18.309 1.00 57.92 73 GLY A CA 1
ATOM 549 C C . GLY A 1 74 ? -61.242 50.339 17.951 1.00 53.55 73 GLY A C 1
ATOM 550 O O . GLY A 1 74 ? -60.971 49.496 18.831 1.00 46.04 73 GLY A O 1
ATOM 551 N N . LEU A 1 75 ? -60.995 50.152 16.656 1.00 51.86 74 LEU A N 1
ATOM 552 C CA . LEU A 1 75 ? -60.328 48.929 16.180 1.00 46.94 74 LEU A CA 1
ATOM 553 C C . LEU A 1 75 ? -58.936 48.726 16.815 1.00 37.50 74 LEU A C 1
ATOM 554 O O . LEU A 1 75 ? -58.590 47.600 17.225 1.00 31.75 74 LEU A O 1
ATOM 559 N N . GLN A 1 76 ? -58.161 49.810 16.912 1.00 38.87 75 GLN A N 1
ATOM 560 C CA . GLN A 1 76 ? -56.866 49.757 17.609 1.00 40.33 75 GLN A CA 1
ATOM 561 C C . GLN A 1 76 ? -57.058 49.310 19.066 1.00 36.86 75 GLN A C 1
ATOM 562 O O . GLN A 1 76 ? -56.348 48.406 19.557 1.00 32.45 75 GLN A O 1
ATOM 568 N N . TYR A 1 77 ? -58.028 49.925 19.747 1.00 36.77 76 TYR A N 1
ATOM 569 C CA . TYR A 1 77 ? -58.302 49.526 21.133 1.00 39.73 76 TYR A CA 1
ATOM 570 C C . TYR A 1 77 ? -58.750 48.078 21.257 1.00 34.95 76 TYR A C 1
ATOM 571 O O . TYR A 1 77 ? -58.378 47.404 22.228 1.00 33.67 76 TYR A O 1
ATOM 580 N N . ILE A 1 78 ? -59.526 47.586 20.285 1.00 46.36 77 ILE A N 1
ATOM 581 C CA . ILE A 1 78 ? -59.868 46.148 20.236 1.00 39.02 77 ILE A CA 1
ATOM 582 C C . ILE A 1 78 ? -58.607 45.314 20.057 1.00 33.02 77 ILE A C 1
ATOM 583 O O . ILE A 1 78 ? -58.427 44.314 20.759 1.00 27.75 77 ILE A O 1
ATOM 588 N N . GLU A 1 79 ? -57.742 45.714 19.121 1.00 30.45 78 GLU A N 1
ATOM 589 C CA . GLU A 1 79 ? -56.462 45.014 18.961 1.00 25.82 78 GLU A CA 1
ATOM 590 C C . GLU A 1 79 ? -55.702 44.941 20.278 1.00 21.96 78 GLU A C 1
ATOM 591 O O . GLU A 1 79 ? -55.252 43.856 20.683 1.00 18.85 78 GLU A O 1
ATOM 597 N N . HIS A 1 80 ? -55.575 46.094 20.945 1.00 27.57 79 HIS A N 1
ATOM 598 C CA . HIS A 1 80 ? -54.929 46.128 22.266 1.00 24.35 79 HIS A CA 1
ATOM 599 C C . HIS A 1 80 ? -55.608 45.215 23.291 1.00 23.53 79 HIS A C 1
ATOM 600 O O . HIS A 1 80 ? -54.950 44.417 23.957 1.00 26.29 79 HIS A O 1
ATOM 607 N N . ILE A 1 81 ? -56.917 45.327 23.417 1.00 24.05 80 ILE A N 1
ATOM 608 C CA . ILE A 1 81 ? -57.619 44.497 24.393 1.00 34.43 80 ILE A CA 1
ATOM 609 C C . ILE A 1 81 ? -57.373 43.021 24.096 1.00 32.65 80 ILE A C 1
ATOM 610 O O . ILE A 1 81 ? -57.065 42.234 25.004 1.00 39.62 80 ILE A O 1
ATOM 615 N N . GLU A 1 82 ? -57.510 42.661 22.821 1.00 38.34 81 GLU A N 1
ATOM 616 C CA . GLU A 1 82 ? -57.255 41.300 22.359 1.00 40.21 81 GLU A CA 1
ATOM 617 C C . GLU A 1 82 ? -55.846 40.860 22.729 1.00 27.67 81 GLU A C 1
ATOM 618 O O . GLU A 1 82 ? -55.675 39.790 23.314 1.00 34.77 81 GLU A O 1
ATOM 624 N N . ARG A 1 83 ? -54.847 41.673 22.400 1.00 19.17 82 ARG A N 1
ATOM 625 C CA . ARG A 1 83 ? -53.481 41.302 22.751 1.00 23.00 82 ARG A CA 1
ATOM 626 C C . ARG A 1 83 ? -53.297 41.161 24.271 1.00 32.63 82 ARG A C 1
ATOM 627 O O . ARG A 1 83 ? -52.618 40.253 24.735 1.00 33.10 82 ARG A O 1
ATOM 635 N N . THR A 1 84 ? -53.911 42.054 25.040 1.00 29.68 83 THR A N 1
ATOM 636 C CA . THR A 1 84 ? -53.759 42.024 26.488 1.00 37.72 83 THR A CA 1
ATOM 637 C C . THR A 1 84 ? -54.414 40.773 27.070 1.00 34.37 83 THR A C 1
ATOM 638 O O . THR A 1 84 ? -53.825 40.114 27.920 1.00 33.50 83 THR A O 1
ATOM 642 N N . LEU A 1 85 ? -55.612 40.447 26.595 1.00 34.59 84 LEU A N 1
ATOM 643 C CA . LEU A 1 85 ? -56.297 39.203 26.999 1.00 42.36 84 LEU A CA 1
ATOM 644 C C . LEU A 1 85 ? -55.668 37.874 26.512 1.00 39.93 84 LEU A C 1
ATOM 645 O O . LEU A 1 85 ? -55.562 36.925 27.285 1.00 42.80 84 LEU A O 1
ATOM 650 N N . ASN A 1 86 ? -55.267 37.802 25.246 1.00 38.20 85 ASN A N 1
ATOM 651 C CA . ASN A 1 86 ? -54.932 36.513 24.620 1.00 32.40 85 ASN A CA 1
ATOM 652 C C . ASN A 1 86 ? -53.566 35.938 24.997 1.00 31.84 85 ASN A C 1
ATOM 653 O O . ASN A 1 86 ? -52.644 36.676 25.363 1.00 32.97 85 ASN A O 1
ATOM 658 N N . HIS A 1 87 ? -53.439 34.617 24.884 1.00 29.55 86 HIS A N 1
ATOM 659 C CA . HIS A 1 87 ? -52.148 33.949 25.065 1.00 32.27 86 HIS A CA 1
ATOM 660 C C . HIS A 1 87 ? -51.228 34.319 23.898 1.00 27.22 86 HIS A C 1
ATOM 661 O O . HIS A 1 87 ? -51.680 34.419 22.749 1.00 18.76 86 HIS A O 1
ATOM 668 N N . GLY A 1 88 ? -49.950 34.533 24.211 1.00 21.32 87 GLY A N 1
ATOM 669 C CA . GLY A 1 88 ? -48.965 34.992 23.235 1.00 22.69 87 GLY A CA 1
ATOM 670 C C . GLY A 1 88 ? -49.120 36.430 22.754 1.00 19.57 87 GLY A C 1
ATOM 671 O O . GLY A 1 88 ? -48.455 36.840 21.815 1.00 14.42 87 GLY A O 1
ATOM 672 N N . SER A 1 89 ? -49.993 37.199 23.401 1.00 23.67 88 SER A N 1
ATOM 673 C CA . SER A 1 89 ? -50.271 38.582 23.018 1.00 23.33 88 SER A CA 1
ATOM 674 C C . SER A 1 89 ? -50.695 38.690 21.548 1.00 18.95 88 SER A C 1
ATOM 675 O O . SER A 1 89 ? -50.345 39.643 20.840 1.00 15.86 88 SER A O 1
ATOM 678 N N . LEU A 1 90 ? -51.468 37.699 21.104 1.00 17.38 89 LEU A N 1
ATOM 679 C CA . LEU A 1 90 ? -51.980 37.632 19.743 1.00 13.66 89 LEU A CA 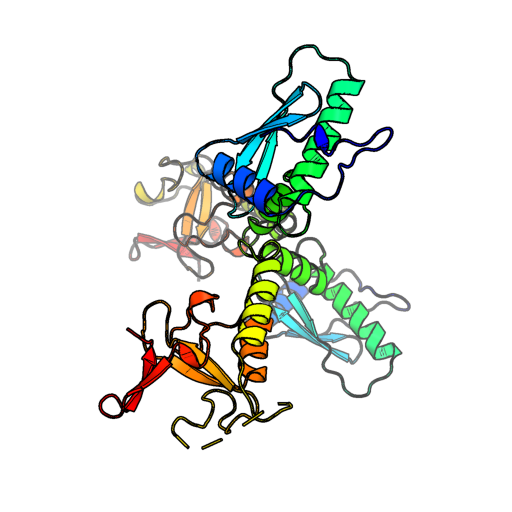1
ATOM 680 C C . LEU A 1 90 ? -53.307 38.358 19.591 1.00 13.13 89 LEU A C 1
ATOM 681 O O . LEU A 1 90 ? -54.124 38.353 20.513 1.00 11.85 89 LEU A O 1
ATOM 686 N N . THR A 1 91 ? -53.524 38.969 18.429 1.00 12.22 90 THR A N 1
ATOM 687 C CA . THR A 1 91 ? -54.877 39.344 18.012 1.00 17.24 90 THR A CA 1
ATOM 688 C C . THR A 1 91 ? -55.682 38.114 17.569 1.00 17.27 90 THR A C 1
ATOM 689 O O . THR A 1 91 ? -55.125 37.074 17.233 1.00 21.19 90 THR A O 1
ATOM 693 N N . SER A 1 92 ? -56.998 38.247 17.563 1.00 18.24 91 SER A N 1
ATOM 694 C CA . SER A 1 92 ? -57.891 37.186 17.093 1.00 23.17 91 SER A CA 1
ATOM 695 C C . SER A 1 92 ? -57.633 36.785 15.637 1.00 27.25 91 SER A C 1
ATOM 696 O O . SER A 1 92 ? -57.683 35.601 15.274 1.00 28.75 91 SER A O 1
ATOM 699 N N . ARG A 1 93 ? -57.339 37.781 14.806 1.00 25.24 92 ARG A N 1
ATOM 700 C CA . ARG A 1 93 ? -56.991 37.540 13.402 1.00 26.93 92 ARG A CA 1
ATOM 701 C C . ARG A 1 93 ? -55.784 36.579 13.309 1.00 24.66 92 ARG A C 1
ATOM 702 O O . ARG A 1 93 ? -55.813 35.570 12.564 1.00 39.03 92 ARG A O 1
ATOM 710 N N . GLU A 1 94 ? -54.739 36.873 14.081 1.00 23.28 93 GLU A N 1
ATOM 711 C CA . GLU A 1 94 ? -53.527 36.038 14.087 1.00 22.61 93 GLU A CA 1
ATOM 712 C C . GLU A 1 94 ? -53.836 34.628 14.549 1.00 21.78 93 GLU A C 1
ATOM 713 O O . GLU A 1 94 ? -53.344 33.632 13.973 1.00 23.33 93 GLU A O 1
ATOM 719 N N . VAL A 1 95 ? -54.669 34.553 15.585 1.00 22.98 94 VAL A N 1
ATOM 720 C CA . VAL A 1 95 ? -55.158 33.270 16.105 1.00 25.68 94 VAL A CA 1
ATOM 721 C C . VAL A 1 95 ? -55.825 32.481 14.964 1.00 25.65 94 VAL A C 1
ATOM 722 O O . VAL A 1 95 ? -55.443 31.328 14.688 1.00 27.03 94 VAL A O 1
ATOM 726 N N . THR A 1 96 ? -56.795 33.123 14.296 1.00 26.10 95 THR A N 1
ATOM 727 C CA . THR A 1 96 ? -57.448 32.512 13.147 1.00 26.90 95 THR A CA 1
ATOM 728 C C . THR A 1 96 ? -56.425 32.060 12.088 1.00 27.66 95 THR A C 1
ATOM 729 O O . THR A 1 96 ? -56.532 30.944 11.577 1.00 33.70 95 THR A O 1
ATOM 733 N N . VAL A 1 97 ? -55.440 32.901 11.764 1.00 23.99 96 VAL A N 1
ATOM 734 C CA . VAL A 1 97 ? -54.434 32.471 10.769 1.00 22.07 96 VAL A CA 1
ATOM 735 C C . VAL A 1 97 ? -53.704 31.217 11.254 1.00 21.52 96 VAL A C 1
ATOM 736 O O . VAL A 1 97 ? -53.542 30.222 10.507 1.00 21.93 96 VAL A O 1
ATOM 740 N N . LEU A 1 98 ? -53.268 31.240 12.505 1.00 22.19 97 LEU A N 1
ATOM 741 C CA . LEU A 1 98 ? -52.527 30.076 13.019 1.00 24.07 97 LEU A CA 1
ATOM 742 C C . LEU A 1 98 ? -53.379 28.805 12.995 1.00 26.13 97 LEU A C 1
ATOM 743 O O . LEU A 1 98 ? -52.909 27.717 12.571 1.00 24.30 97 LEU A O 1
ATOM 748 N N . ARG A 1 99 ? -54.634 28.956 13.427 1.00 27.06 98 ARG A N 1
ATOM 749 C CA . ARG A 1 99 ? -55.554 27.824 13.434 1.00 31.45 98 ARG A CA 1
ATOM 750 C C . ARG A 1 99 ? -55.824 27.319 12.003 1.00 32.18 98 ARG A C 1
ATOM 751 O O . ARG A 1 99 ? -55.878 26.104 11.778 1.00 27.75 98 ARG A O 1
ATOM 759 N N . GLU A 1 100 ? -55.979 28.248 11.050 1.00 30.52 99 GLU A N 1
ATOM 760 C CA . GLU A 1 100 ? -56.121 27.874 9.638 1.00 29.59 99 GLU A CA 1
ATOM 761 C C . GLU A 1 100 ? -54.891 27.117 9.166 1.00 28.34 99 GLU A C 1
ATOM 762 O O . GLU A 1 100 ? -55.025 26.111 8.455 1.00 29.26 99 GLU A O 1
ATOM 768 N N . ILE A 1 101 ? -53.703 27.575 9.564 1.00 30.81 100 ILE A N 1
ATOM 769 C CA . ILE A 1 101 ? -52.501 26.774 9.243 1.00 36.23 100 ILE A CA 1
ATOM 770 C C . ILE A 1 101 ? -52.617 25.376 9.853 1.00 25.92 100 ILE A C 1
ATOM 771 O O . ILE A 1 101 ? -52.408 24.386 9.159 1.00 26.20 100 ILE A O 1
ATOM 776 N N . GLU A 1 102 ? -52.948 25.302 11.137 1.00 25.68 101 GLU A N 1
ATOM 777 C CA . GLU A 1 102 ? -53.071 23.991 11.825 1.00 27.41 101 GLU A CA 1
ATOM 778 C C . GLU A 1 102 ? -54.045 23.059 11.121 1.00 28.89 101 GLU A C 1
ATOM 779 O O . GLU A 1 102 ? -53.754 21.871 10.923 1.00 37.40 101 GLU A O 1
ATOM 785 N N . MET A 1 103 ? -55.187 23.604 10.717 1.00 30.21 102 MET A N 1
ATOM 786 C CA . MET A 1 103 ? -56.269 22.816 10.111 1.00 30.46 102 MET A CA 1
ATOM 787 C C . MET A 1 103 ? -55.997 22.276 8.703 1.00 28.13 102 MET A C 1
ATOM 788 O O . MET A 1 103 ? -56.814 21.535 8.173 1.00 28.44 102 MET A O 1
ATOM 793 N N . LEU A 1 104 ? -54.881 22.642 8.089 1.00 26.59 103 LEU A N 1
ATOM 794 C CA . LEU A 1 104 ? -54.453 21.979 6.846 1.00 25.61 103 LEU A CA 1
ATOM 795 C C . LEU A 1 104 ? -54.276 20.492 7.124 1.00 26.96 103 LEU A C 1
ATOM 796 O O . LEU A 1 104 ? -53.823 20.107 8.199 1.00 30.38 103 LEU A O 1
ATOM 801 N N . GLU A 1 105 ? -54.632 19.673 6.143 1.00 29.57 104 GLU A N 1
ATOM 802 C CA . GLU A 1 105 ? -54.634 18.215 6.238 1.00 27.66 104 GLU A CA 1
ATOM 803 C C . GLU A 1 105 ? -53.599 17.589 5.320 1.00 24.23 104 GLU A C 1
ATOM 804 O O . GLU A 1 105 ? -53.063 18.250 4.391 1.00 21.83 104 GLU A O 1
ATOM 810 N N A ASN A 1 106 ? -53.313 16.313 5.573 0.50 24.93 105 ASN A N 1
ATOM 811 N N B ASN A 1 106 ? -53.323 16.308 5.570 0.50 25.29 105 ASN A N 1
ATOM 812 C CA A ASN A 1 106 ? -52.360 15.556 4.764 0.50 24.32 105 ASN A CA 1
ATOM 813 C CA B ASN A 1 106 ? -52.393 15.533 4.751 0.50 24.91 105 ASN A CA 1
ATOM 814 C C A ASN A 1 106 ? -52.666 15.765 3.273 0.50 23.08 105 ASN A C 1
ATOM 815 C C B ASN A 1 106 ? -52.676 15.765 3.267 0.50 23.33 105 ASN A C 1
ATOM 816 O O A ASN A 1 106 ? -53.823 15.704 2.848 0.50 23.17 105 ASN A O 1
ATOM 817 O O B ASN A 1 106 ? -53.832 15.712 2.837 0.50 23.30 105 ASN A O 1
ATOM 826 N N . MET A 1 107 ? -51.612 16.043 2.509 1.00 22.30 106 MET A N 1
ATOM 827 C CA . MET A 1 107 ? -51.689 16.359 1.070 1.00 22.83 106 MET A CA 1
ATOM 828 C C . MET A 1 107 ? -52.340 17.684 0.655 1.00 21.07 106 MET A C 1
ATOM 829 O O . MET A 1 107 ? -52.357 17.971 -0.548 1.00 20.09 106 MET A O 1
ATOM 834 N N . ASP A 1 108 ? -52.838 18.501 1.601 1.00 21.61 107 ASP A N 1
ATOM 835 C CA . ASP A 1 108 ? -53.540 19.749 1.201 1.00 21.91 107 ASP A CA 1
ATOM 836 C C . ASP A 1 108 ? -52.611 20.736 0.477 1.00 22.58 107 ASP A C 1
ATOM 837 O O . ASP A 1 108 ? -53.051 21.428 -0.448 1.00 31.87 107 ASP A O 1
ATOM 842 N N . LEU A 1 109 ? -51.343 20.795 0.894 1.00 20.68 108 LEU A N 1
ATOM 843 C CA . LEU A 1 109 ? -50.348 21.619 0.223 1.00 19.61 108 LEU A CA 1
ATOM 844 C C . LEU A 1 109 ? -49.690 20.871 -0.913 1.00 19.75 108 LEU A C 1
ATOM 845 O O . LEU A 1 109 ? -49.524 21.455 -1.970 1.00 21.73 108 LEU A O 1
ATOM 850 N N . LEU A 1 110 ? -49.324 19.612 -0.730 1.00 20.21 109 LEU A N 1
ATOM 851 C CA . LEU A 1 110 ? -48.697 18.856 -1.831 1.00 23.04 109 LEU A CA 1
ATOM 852 C C . LEU A 1 110 ? -49.596 18.461 -3.015 1.00 23.93 109 LEU A C 1
ATOM 853 O O . LEU A 1 110 ? -49.054 18.093 -4.060 1.00 26.72 109 LEU A O 1
ATOM 858 N N . SER A 1 111 ? -50.923 18.559 -2.882 1.00 23.59 110 SER A N 1
ATOM 859 C CA . SER A 1 111 ? -51.813 18.256 -4.013 1.00 25.90 110 SER A CA 1
ATOM 860 C C . SER A 1 111 ? -51.666 19.238 -5.208 1.00 28.82 110 SER A C 1
ATOM 861 O O . SER A 1 111 ? -51.671 18.794 -6.407 1.00 35.29 110 SER A O 1
ATOM 864 N N . ASN A 1 112 ? -51.476 20.538 -4.908 1.00 28.09 111 ASN A N 1
ATOM 865 C CA . ASN A 1 112 ? -51.246 21.575 -5.927 1.00 30.65 111 ASN A CA 1
ATOM 866 C C . ASN A 1 112 ? -50.206 21.171 -6.983 1.00 28.44 111 ASN A C 1
ATOM 867 O O . ASN A 1 112 ? -50.331 21.512 -8.156 1.00 29.41 111 ASN A O 1
ATOM 872 N N . TYR A 1 113 ? -49.171 20.464 -6.550 1.00 26.72 112 TYR A N 1
ATOM 873 C CA . TYR A 1 113 ? -48.099 20.079 -7.455 1.00 28.17 112 TYR A CA 1
ATOM 874 C C . TYR A 1 113 ? -48.469 18.849 -8.281 1.00 26.71 112 TYR A C 1
ATOM 875 O O . TYR A 1 113 ? -48.007 18.658 -9.398 1.00 27.62 112 TYR A O 1
ATOM 884 N N . GLN A 1 114 ? -49.316 17.987 -7.709 1.00 24.93 113 GLN A N 1
ATOM 885 C CA . GLN A 1 114 ? -49.712 16.705 -8.345 1.00 24.20 113 GLN A CA 1
ATOM 886 C C . GLN A 1 114 ? -50.979 16.826 -9.259 1.00 22.06 113 GLN A C 1
ATOM 887 O O . GLN A 1 114 ? -51.310 15.923 -10.078 1.00 21.67 113 GLN A O 1
ATOM 893 N N . LEU A 1 115 ? -51.674 17.935 -9.078 1.00 21.90 114 LEU A N 1
ATOM 894 C CA . LEU A 1 115 ? -53.014 18.073 -9.627 1.00 23.37 114 LEU A CA 1
ATOM 895 C C . LEU A 1 115 ? -53.107 17.934 -11.155 1.00 25.46 114 LEU A C 1
ATOM 896 O O . LEU A 1 115 ? -53.941 17.166 -11.679 1.00 23.41 114 LEU A O 1
ATOM 901 N N . GLU A 1 116 ? -52.257 18.696 -11.855 1.00 32.07 115 GLU A N 1
ATOM 902 C CA . GLU A 1 116 ? -52.287 18.776 -13.323 1.00 36.90 115 GLU A CA 1
ATOM 903 C C . GLU A 1 116 ? -51.992 17.407 -13.961 1.00 32.78 115 GLU A C 1
ATOM 904 O O . GLU A 1 116 ? -52.728 16.968 -14.858 1.00 32.21 115 GLU A O 1
ATOM 910 N N . GLU A 1 117 ? -50.944 16.751 -13.471 1.00 29.94 116 GLU A N 1
ATOM 911 C CA . GLU A 1 117 ? -50.628 15.370 -13.818 1.00 31.72 116 GLU A CA 1
ATOM 912 C C . GLU A 1 117 ? -51.823 14.396 -13.602 1.00 29.24 116 GLU A C 1
ATOM 913 O O . GLU A 1 117 ? -52.173 13.585 -14.492 1.00 34.57 116 GLU A O 1
ATOM 919 N N . LEU A 1 118 ? -52.455 14.495 -12.438 1.00 24.40 117 LEU A N 1
ATOM 920 C CA . LEU A 1 118 ? -53.583 13.635 -12.093 1.00 22.11 117 LEU A CA 1
ATOM 921 C C . LEU A 1 118 ? -54.796 13.867 -13.034 1.00 21.12 117 LEU A C 1
ATOM 922 O O . LEU A 1 118 ? -55.405 12.900 -13.582 1.00 21.95 117 LEU A O 1
ATOM 927 N N . LEU A 1 119 ? -55.135 15.143 -13.216 1.00 21.01 118 LEU A N 1
ATOM 928 C CA . LEU A 1 119 ? -56.212 15.520 -14.130 1.00 22.38 118 LEU A CA 1
ATOM 929 C C . LEU A 1 119 ? -55.918 15.083 -15.571 1.00 24.50 118 LEU A C 1
ATOM 930 O O . LEU A 1 119 ? -56.806 14.533 -16.271 1.00 25.50 118 LEU A O 1
ATOM 935 N N . ASP A 1 120 ? -54.679 15.308 -16.002 1.00 27.41 119 ASP A N 1
ATOM 936 C CA . ASP A 1 120 ? -54.239 14.821 -17.320 1.00 32.92 119 ASP A CA 1
ATOM 937 C C . ASP A 1 120 ? -54.396 13.311 -17.422 1.00 29.78 119 ASP A C 1
ATOM 938 O O . ASP A 1 120 ? -54.903 12.812 -18.449 1.00 30.48 119 ASP A O 1
ATOM 943 N N . LYS A 1 121 ? -53.984 12.577 -16.384 1.00 26.05 120 LYS A N 1
ATOM 944 C CA . LYS A 1 121 ? -54.156 11.124 -16.450 1.00 25.91 120 LYS A CA 1
ATOM 945 C C . LYS A 1 121 ? -55.624 10.723 -16.490 1.00 24.84 120 LYS A C 1
ATOM 946 O O . LYS A 1 121 ? -55.993 9.802 -17.250 1.00 29.28 120 LYS A O 1
ATOM 952 N N . ILE A 1 122 ? -56.469 11.394 -15.708 1.00 23.33 121 ILE A N 1
ATOM 953 C CA . ILE A 1 122 ? -57.915 11.100 -15.818 1.00 24.03 121 ILE A CA 1
ATOM 954 C C . ILE A 1 122 ? -58.348 11.300 -17.281 1.00 27.05 121 ILE A C 1
ATOM 955 O O . ILE A 1 122 ? -58.895 10.367 -17.942 1.00 29.09 121 ILE A O 1
ATOM 960 N N . GLU A 1 123 ? -58.057 12.507 -17.770 1.00 27.34 122 GLU A N 1
ATOM 961 C CA . GLU A 1 123 ? -58.374 12.851 -19.147 1.00 30.92 122 GLU A CA 1
ATOM 962 C C . GLU A 1 123 ? -57.908 11.775 -20.155 1.00 31.42 122 GLU A C 1
ATOM 963 O O . GLU A 1 123 ? -58.662 11.369 -21.038 1.00 31.53 122 GLU A O 1
ATOM 969 N N . VAL A 1 124 ? -56.677 11.304 -20.012 1.00 29.89 123 VAL A N 1
ATOM 970 C CA . VAL A 1 124 ? -56.192 10.249 -20.905 1.00 31.33 123 VAL A CA 1
ATOM 971 C C . VAL A 1 124 ? -56.973 8.961 -20.699 1.00 28.91 123 VAL A C 1
ATOM 972 O O . VAL A 1 124 ? -57.340 8.316 -21.686 1.00 33.99 123 VAL A O 1
ATOM 976 N N . CYS A 1 125 ? -57.233 8.569 -19.445 1.00 25.71 124 CYS A N 1
ATOM 977 C CA . CYS A 1 125 ? -57.799 7.235 -19.199 1.00 22.07 124 CYS A CA 1
ATOM 978 C C . CYS A 1 125 ? -59.307 7.139 -19.434 1.00 19.17 124 CYS A C 1
ATOM 979 O O . CYS A 1 125 ? -59.840 6.028 -19.597 1.00 18.21 124 CYS A O 1
ATOM 982 N N . ALA A 1 126 ? -59.998 8.280 -19.457 1.00 17.92 125 ALA A N 1
ATOM 983 C CA . ALA A 1 126 ? -61.452 8.288 -19.682 1.00 16.22 125 ALA A CA 1
ATOM 984 C C . ALA A 1 126 ? -61.867 7.702 -21.012 1.00 17.25 125 ALA A C 1
ATOM 985 O O . ALA A 1 126 ? -61.207 7.968 -22.027 1.00 19.82 125 ALA A O 1
ATOM 987 N N . PHE A 1 127 ? -62.950 6.908 -21.012 1.00 15.87 126 PHE A N 1
ATOM 988 C CA . PHE A 1 127 ? -63.468 6.287 -22.257 1.00 17.13 126 PHE A CA 1
ATOM 989 C C . PHE A 1 127 ? -65.000 6.417 -22.379 1.00 15.96 126 PHE A C 1
ATOM 990 O O . PHE A 1 127 ? -65.722 6.502 -21.367 1.00 14.18 126 PHE A O 1
ATOM 998 N N . ASN A 1 128 ? -65.473 6.431 -23.625 1.00 17.59 127 ASN A N 1
ATOM 999 C CA . ASN A 1 128 ? -66.897 6.355 -23.965 1.00 17.30 127 ASN A CA 1
ATOM 1000 C C . ASN A 1 128 ? -67.427 4.978 -23.529 1.00 16.46 127 ASN A C 1
ATOM 1001 O O . ASN A 1 128 ? -67.070 3.944 -24.126 1.00 18.05 127 ASN A O 1
ATOM 1006 N N . VAL A 1 129 ? -68.280 4.979 -22.505 1.00 14.85 128 VAL A N 1
ATOM 1007 C CA . VAL A 1 129 ? -68.757 3.707 -21.951 1.00 14.77 128 VAL A CA 1
ATOM 1008 C C . VAL A 1 129 ? -69.498 2.885 -22.997 1.00 16.55 128 VAL A C 1
ATOM 1009 O O . VAL A 1 129 ? -69.177 1.683 -23.196 1.00 18.12 128 VAL A O 1
ATOM 1013 N N . GLU A 1 130 ? -70.462 3.503 -23.676 1.00 16.98 129 GLU A N 1
ATOM 1014 C CA . GLU A 1 130 ? -71.305 2.736 -24.597 1.00 18.92 129 GLU A CA 1
ATOM 1015 C C . GLU A 1 130 ? -70.494 2.217 -25.791 1.00 21.19 129 GLU A C 1
ATOM 1016 O O . GLU A 1 130 ? -70.686 1.080 -26.189 1.00 23.23 129 GLU A O 1
ATOM 1022 N N . HIS A 1 131 ? -69.543 2.989 -26.297 1.00 21.95 130 HIS A N 1
ATOM 1023 C CA . HIS A 1 131 ? -68.576 2.429 -27.268 1.00 26.64 130 HIS A CA 1
ATOM 1024 C C . HIS A 1 131 ? -67.674 1.307 -26.713 1.00 28.10 130 HIS A C 1
ATOM 1025 O O . HIS A 1 131 ? -67.137 0.541 -27.522 1.00 33.08 130 HIS A O 1
ATOM 1032 N N . ALA A 1 132 ? -67.487 1.188 -25.386 1.00 25.59 131 ALA A N 1
ATOM 1033 C CA . ALA A 1 132 ? -66.516 0.207 -24.868 1.00 27.01 131 ALA A CA 1
ATOM 1034 C C . ALA A 1 132 ? -67.075 -1.207 -24.890 1.00 31.78 131 ALA A C 1
ATOM 1035 O O . ALA A 1 132 ? -66.316 -2.194 -24.849 1.00 33.36 131 ALA A O 1
ATOM 1037 N N . GLN A 1 133 ? -68.403 -1.297 -24.953 1.00 35.79 132 GLN A N 1
ATOM 1038 C CA . GLN A 1 133 ? -69.105 -2.563 -25.124 1.00 36.88 132 GLN A CA 1
ATOM 1039 C C . GLN A 1 133 ? -68.655 -3.513 -24.017 1.00 39.00 132 GLN A C 1
ATOM 1040 O O . GLN A 1 133 ? -68.111 -4.584 -24.255 1.00 45.55 132 GLN A O 1
ATOM 1046 N N . LEU A 1 134 ? -68.891 -3.062 -22.791 1.00 33.37 133 LEU A N 1
ATOM 1047 C CA . LEU A 1 134 ? -68.569 -3.818 -21.609 1.00 33.53 133 LEU A CA 1
ATOM 1048 C C . LEU A 1 134 ? -69.667 -4.841 -21.427 1.00 38.53 133 LEU A C 1
ATOM 1049 O O . LEU A 1 134 ? -70.835 -4.478 -21.386 1.00 38.27 133 LEU A O 1
ATOM 1054 N N . GLN A 1 135 ? -69.291 -6.116 -21.321 1.00 51.59 134 GLN A N 1
ATOM 1055 C CA . GLN A 1 135 ? -70.241 -7.203 -21.065 1.00 47.48 134 GLN A CA 1
ATOM 1056 C C . GLN A 1 135 ? -70.174 -7.566 -19.578 1.00 45.07 134 GLN A C 1
ATOM 1057 O O . GLN A 1 135 ? -69.460 -8.486 -19.182 1.00 56.54 134 GLN A O 1
ATOM 1063 N N . VAL A 1 136 ? -70.916 -6.816 -18.763 1.00 34.90 135 VAL A N 1
ATOM 1064 C CA . VAL A 1 136 ? -70.899 -6.966 -17.314 1.00 29.97 135 VAL A CA 1
ATOM 1065 C C . VAL A 1 136 ? -72.290 -6.726 -16.745 1.00 30.52 135 VAL A C 1
ATOM 1066 O O . VAL A 1 136 ? -73.172 -6.232 -17.444 1.00 36.43 135 VAL A O 1
ATOM 1070 N N . PRO A 1 137 ? -72.492 -7.061 -15.467 1.00 32.76 136 PRO A N 1
ATOM 1071 C CA . PRO A 1 137 ? -73.783 -6.758 -14.885 1.00 35.51 136 PRO A CA 1
ATOM 1072 C C . PRO A 1 137 ? -73.993 -5.282 -14.560 1.00 30.29 136 PRO A C 1
ATOM 1073 O O . PRO A 1 137 ? -73.038 -4.522 -14.305 1.00 26.53 136 PRO A O 1
ATOM 1077 N N . GLU A 1 138 ? -75.264 -4.913 -14.531 1.00 36.57 137 GLU A N 1
ATOM 1078 C CA . GLU A 1 138 ? -75.667 -3.528 -14.394 1.00 44.59 137 GLU A CA 1
ATOM 1079 C C . GLU A 1 138 ? -74.912 -2.847 -13.239 1.00 38.91 137 GLU A C 1
ATOM 1080 O O . GLU A 1 138 ? -74.406 -1.741 -13.409 1.00 35.03 137 GLU A O 1
ATOM 1086 N N . SER A 1 139 ? -74.791 -3.518 -12.094 1.00 35.61 138 SER A N 1
ATOM 1087 C CA . SER A 1 139 ? -74.129 -2.937 -10.941 1.00 33.64 138 SER A CA 1
ATOM 1088 C C . SER A 1 139 ? -72.711 -2.422 -11.254 1.00 32.29 138 SER A C 1
ATOM 1089 O O . SER A 1 139 ? -72.305 -1.406 -10.680 1.00 28.16 138 SER A O 1
ATOM 1092 N N . LEU A 1 140 ? -71.969 -3.094 -12.137 1.00 26.76 139 LEU A N 1
ATOM 1093 C CA . LEU A 1 140 ? -70.620 -2.615 -12.455 1.00 24.33 139 LEU A CA 1
ATOM 1094 C C . LEU A 1 140 ? -70.628 -1.493 -13.508 1.00 27.92 139 LEU A C 1
ATOM 1095 O O . LEU A 1 140 ? -69.621 -0.789 -13.681 1.00 24.80 139 LEU A O 1
ATOM 1100 N N . ARG A 1 141 ? -71.754 -1.326 -14.211 1.00 23.78 140 ARG A N 1
ATOM 1101 C CA . ARG A 1 141 ? -71.921 -0.190 -15.114 1.00 25.14 140 ARG A CA 1
ATOM 1102 C C . ARG A 1 141 ? -72.149 1.130 -14.378 1.00 24.42 140 ARG A C 1
ATOM 1103 O O . ARG A 1 141 ? -71.937 2.173 -14.979 1.00 24.74 140 ARG A O 1
ATOM 1111 N N . THR A 1 142 ? -72.567 1.106 -13.105 1.00 22.25 141 THR A N 1
ATOM 1112 C CA . THR A 1 142 ? -72.975 2.341 -12.408 1.00 23.71 141 THR A CA 1
ATOM 1113 C C . THR A 1 142 ? -71.917 2.908 -11.466 1.00 20.15 141 THR A C 1
ATOM 1114 O O . THR A 1 142 ? -71.333 2.182 -10.677 1.00 20.48 141 THR A O 1
ATOM 1118 N N . CYS A 1 143 ? -71.703 4.221 -11.556 1.00 19.12 142 CYS A N 1
ATOM 1119 C CA . CYS A 1 143 ? -70.706 4.931 -10.751 1.00 17.81 142 CYS A CA 1
ATOM 1120 C C . CYS A 1 143 ? -71.057 4.962 -9.271 1.00 18.65 142 CYS A C 1
ATOM 1121 O O . CYS A 1 143 ? -72.202 5.256 -8.923 1.00 19.21 142 CYS A O 1
ATOM 1124 N N . PRO A 1 144 ? -70.078 4.662 -8.384 1.00 9.90 143 PRO A N 1
ATOM 1125 C CA . PRO A 1 144 ? -70.382 4.689 -6.929 1.00 10.00 143 PRO A CA 1
ATOM 1126 C C . PRO A 1 144 ? -70.717 6.073 -6.380 1.00 14.68 143 PRO A C 1
ATOM 1127 O O . PRO A 1 144 ? -71.377 6.158 -5.342 1.00 16.33 143 PRO A O 1
ATOM 1131 N N . VAL A 1 145 ? -70.285 7.139 -7.073 1.00 12.95 144 VAL A N 1
ATOM 1132 C CA . VAL A 1 145 ? -70.600 8.499 -6.682 1.00 13.16 144 VAL A CA 1
ATOM 1133 C C . VAL A 1 145 ? -71.944 8.934 -7.277 1.00 17.00 144 VAL A C 1
ATOM 1134 O O . VAL A 1 145 ? -72.849 9.277 -6.526 1.00 26.11 144 VAL A O 1
ATOM 1138 N N . THR A 1 146 ? -72.090 8.935 -8.600 1.00 17.84 145 THR A N 1
ATOM 1139 C CA . THR A 1 146 ? -73.351 9.432 -9.220 1.00 22.51 145 THR A CA 1
ATOM 1140 C C . THR A 1 146 ? -74.524 8.464 -9.082 1.00 22.11 145 THR A C 1
ATOM 1141 O O . THR A 1 146 ? -75.672 8.893 -9.197 1.00 25.25 145 THR A O 1
ATOM 1145 N N . LEU A 1 147 ? -74.239 7.177 -8.856 1.00 20.16 146 LEU A N 1
ATOM 1146 C CA . LEU A 1 147 ? -75.264 6.112 -8.864 1.00 23.62 146 LEU A CA 1
ATOM 1147 C C . LEU A 1 147 ? -75.961 5.989 -10.244 1.00 22.50 146 LEU A C 1
ATOM 1148 O O . LEU A 1 147 ? -77.121 5.620 -10.321 1.00 25.50 146 LEU A O 1
ATOM 1153 N N . CYS A 1 148 ? -75.224 6.302 -11.316 1.00 18.47 147 CYS A N 1
ATOM 1154 C CA . CYS A 1 148 ? -75.719 6.245 -12.692 1.00 17.85 147 CYS A CA 1
ATOM 1155 C C . CYS A 1 148 ? -74.666 5.627 -13.571 1.00 13.23 147 CYS A C 1
ATOM 1156 O O . CYS A 1 148 ? -73.517 5.575 -13.209 1.00 10.74 147 CYS A O 1
ATOM 1159 N N . GLU A 1 149 ? -75.065 5.169 -14.742 1.00 16.33 148 GLU A N 1
ATOM 1160 C CA . GLU A 1 149 ? -74.092 4.776 -15.753 1.00 14.95 148 GLU A CA 1
ATOM 1161 C C . GLU A 1 149 ? -73.558 6.055 -16.379 1.00 12.78 148 GLU A C 1
ATOM 1162 O O . GLU A 1 149 ? -74.336 6.836 -16.913 1.00 13.55 148 GLU A O 1
ATOM 1168 N N . PRO A 1 150 ? -72.237 6.276 -16.309 1.00 12.39 149 PRO A N 1
ATOM 1169 C CA . PRO A 1 150 ? -71.674 7.482 -16.933 1.00 13.58 149 PRO A CA 1
ATOM 1170 C C . PRO A 1 150 ? -71.549 7.315 -18.436 1.00 14.06 149 PRO A C 1
ATOM 1171 O O . PRO A 1 150 ? -71.459 6.191 -18.917 1.00 14.45 149 PRO A O 1
ATOM 1175 N N . GLU A 1 151 ? -71.554 8.427 -19.166 1.00 15.99 150 GLU A N 1
ATOM 1176 C CA . GLU A 1 151 ? -71.252 8.419 -20.600 1.00 17.34 150 GLU A CA 1
ATOM 1177 C C . GLU A 1 151 ? -69.762 8.315 -20.846 1.00 17.68 150 GLU A C 1
ATOM 1178 O O . GLU A 1 151 ? -69.286 7.442 -21.603 1.00 19.55 150 GLU A O 1
ATOM 1184 N N . ASP A 1 152 ? -69.023 9.196 -20.185 1.00 26.98 151 ASP A N 1
ATOM 1185 C CA . ASP A 1 152 ? -67.560 9.106 -20.100 1.00 21.78 151 ASP A CA 1
ATOM 1186 C C . ASP A 1 152 ? -67.166 8.517 -18.768 1.00 15.42 151 ASP A C 1
ATOM 1187 O O . ASP A 1 152 ? -67.433 9.109 -17.723 1.00 20.03 151 ASP A O 1
ATOM 1192 N N . GLY A 1 153 ? -66.532 7.351 -18.814 1.00 13.18 152 GLY A N 1
ATOM 1193 C CA . GLY A 1 153 ? -66.189 6.622 -17.609 1.00 11.35 152 GLY A CA 1
ATOM 1194 C C . GLY A 1 153 ? -64.690 6.510 -17.434 1.00 13.08 152 GLY A C 1
ATOM 1195 O O . GLY A 1 153 ? -63.948 6.609 -18.408 1.00 19.95 152 GLY A O 1
ATOM 1196 N N . VAL A 1 154 ? -64.255 6.305 -16.188 1.00 12.60 153 VAL A N 1
ATOM 1197 C CA . VAL A 1 154 ? -62.840 6.122 -15.856 1.00 13.63 153 VAL A CA 1
ATOM 1198 C C . VAL A 1 154 ? -62.679 4.997 -14.829 1.00 15.26 153 VAL A C 1
ATOM 1199 O O . VAL A 1 154 ? -63.464 4.920 -13.847 1.00 12.46 153 VAL A O 1
ATOM 1203 N N . PHE A 1 155 ? -61.672 4.133 -15.048 1.00 13.13 154 PHE A N 1
ATOM 1204 C CA . PHE A 1 155 ? -61.411 3.028 -14.125 1.00 15.46 154 PHE A CA 1
ATOM 1205 C C . PHE A 1 155 ? -60.528 3.525 -12.987 1.00 16.97 154 PHE A C 1
ATOM 1206 O O . PHE A 1 155 ? -59.480 4.119 -13.248 1.00 17.02 154 PHE A O 1
ATOM 1214 N N . MET A 1 156 ? -60.935 3.276 -11.738 1.00 15.44 155 MET A N 1
ATOM 1215 C CA . MET A 1 156 ? -60.054 3.594 -10.595 1.00 15.13 155 MET A CA 1
ATOM 1216 C C . MET A 1 156 ? -59.933 2.411 -9.650 1.00 12.52 155 MET A C 1
ATOM 1217 O O . MET A 1 156 ? -60.935 1.761 -9.314 1.00 12.72 155 MET A O 1
ATOM 1222 N N . ARG A 1 157 ? -58.705 2.155 -9.215 1.00 13.14 156 ARG A N 1
ATOM 1223 C CA . ARG A 1 157 ? -58.435 1.070 -8.292 1.00 14.92 156 ARG A CA 1
ATOM 1224 C C . ARG A 1 157 ? -59.047 1.338 -6.916 1.00 14.32 156 ARG A C 1
ATOM 1225 O O . ARG A 1 157 ? -59.129 2.490 -6.499 1.00 13.32 156 ARG A O 1
ATOM 1233 N N . ASN A 1 158 ? -59.473 0.264 -6.237 1.00 11.34 157 ASN A N 1
ATOM 1234 C CA . ASN A 1 158 ? -60.095 0.368 -4.928 1.00 10.43 157 ASN A CA 1
ATOM 1235 C C . ASN A 1 158 ? -59.185 0.907 -3.833 1.00 13.60 157 ASN A C 1
ATOM 1236 O O . ASN A 1 158 ? -59.668 1.433 -2.837 1.00 14.14 157 ASN A O 1
ATOM 1241 N N . SER A 1 159 ? -57.878 0.779 -4.022 1.00 15.95 158 SER A N 1
ATOM 1242 C CA . SER A 1 159 ? -56.884 1.313 -3.102 1.00 17.74 158 SER A CA 1
ATOM 1243 C C . SER A 1 159 ? -55.503 1.376 -3.775 1.00 21.87 158 SER A C 1
ATOM 1244 O O . SER A 1 159 ? -55.342 0.929 -4.901 1.00 21.62 158 SER A O 1
ATOM 1247 N N . MET A 1 160 ? -54.516 1.923 -3.071 1.00 26.19 159 MET A N 1
ATOM 1248 C CA . MET A 1 160 ? -53.157 2.074 -3.596 1.00 33.24 159 MET A CA 1
ATOM 1249 C C . MET A 1 160 ? -52.615 0.812 -4.271 1.00 35.50 159 MET A C 1
ATOM 1250 O O . MET A 1 160 ? -52.017 0.900 -5.340 1.00 47.91 159 MET A O 1
ATOM 1255 N N . ASN A 1 161 ? -52.835 -0.355 -3.659 1.00 33.61 160 ASN A N 1
ATOM 1256 C CA . ASN A 1 161 ? -52.305 -1.627 -4.168 1.00 36.17 160 ASN A CA 1
ATOM 1257 C C . ASN A 1 161 ? -53.361 -2.668 -4.580 1.00 30.77 160 ASN A C 1
ATOM 1258 O O . ASN A 1 161 ? -53.055 -3.832 -4.713 1.00 36.49 160 ASN A O 1
ATOM 1263 N N . SER A 1 162 ? -54.605 -2.248 -4.811 1.00 31.40 161 SER A N 1
ATOM 1264 C CA . SER A 1 162 ? -55.680 -3.184 -5.100 1.00 23.78 161 SER A CA 1
ATOM 1265 C C . SER A 1 162 ? -55.567 -3.596 -6.561 1.00 22.29 161 SER A C 1
ATOM 1266 O O . SER A 1 162 ? -55.228 -2.771 -7.434 1.00 23.94 161 SER A O 1
ATOM 1269 N N . ASN A 1 163 ? -55.824 -4.872 -6.815 1.00 20.41 162 ASN A N 1
ATOM 1270 C CA . ASN A 1 163 ? -55.967 -5.352 -8.190 1.00 21.15 162 ASN A CA 1
ATOM 1271 C C . ASN A 1 163 ? -57.365 -5.132 -8.783 1.00 18.56 162 ASN A C 1
ATOM 1272 O O . ASN A 1 163 ? -57.581 -5.428 -9.957 1.00 20.09 162 ASN A O 1
ATOM 1277 N N . VAL A 1 164 ? -58.290 -4.594 -7.988 1.00 15.11 163 VAL A N 1
ATOM 1278 C CA . VAL A 1 164 ? -59.689 -4.423 -8.385 1.00 12.91 163 VAL A CA 1
ATOM 1279 C C . VAL A 1 164 ? -59.956 -2.934 -8.622 1.00 12.38 163 VAL A C 1
ATOM 1280 O O . VAL A 1 164 ? -59.554 -2.061 -7.813 1.00 12.51 163 VAL A O 1
ATOM 1284 N N . CYS A 1 165 ? -60.625 -2.645 -9.730 1.00 32.06 164 CYS A N 1
ATOM 1285 C CA . CYS A 1 165 ? -61.036 -1.278 -10.013 1.00 28.34 164 CYS A CA 1
ATOM 1286 C C . CYS A 1 165 ? -62.507 -1.181 -10.287 1.00 24.20 164 CYS A C 1
ATOM 1287 O O . CYS A 1 165 ? -63.188 -2.175 -10.578 1.00 24.51 164 CYS A O 1
ATOM 1290 N N . MET A 1 166 ? -62.990 0.052 -10.168 1.00 20.63 165 MET A N 1
ATOM 1291 C CA . MET A 1 166 ? -64.378 0.345 -10.430 1.00 18.22 165 MET A CA 1
ATOM 1292 C C . MET A 1 166 ? -64.483 1.467 -11.416 1.00 14.42 165 MET A C 1
ATOM 1293 O O . MET A 1 166 ? -63.550 2.267 -11.586 1.00 13.72 165 MET A O 1
ATOM 1298 N N . LEU A 1 167 ? -65.628 1.486 -12.079 1.00 14.09 166 LEU A N 1
ATOM 1299 C CA . LEU A 1 167 ? -65.946 2.461 -13.099 1.00 12.96 166 LEU A CA 1
ATOM 1300 C C . LEU A 1 167 ? -66.576 3.672 -12.426 1.00 11.07 166 LEU A C 1
ATOM 1301 O O . LEU A 1 167 ? -67.589 3.531 -11.769 1.00 11.44 166 LEU A O 1
ATOM 1306 N N . TYR A 1 168 ? -65.972 4.844 -12.604 1.00 9.76 167 TYR A N 1
ATOM 1307 C CA . TYR A 1 168 ? -66.517 6.101 -12.088 1.00 9.25 167 TYR A CA 1
ATOM 1308 C C . TYR A 1 168 ? -66.844 7.055 -13.237 1.00 10.96 167 TYR A C 1
ATOM 1309 O O . TYR A 1 168 ? -66.243 6.984 -14.330 1.00 12.91 167 TYR A O 1
ATOM 1318 N N . ASP A 1 169 ? -67.778 7.958 -12.965 1.00 12.61 168 ASP A N 1
ATOM 1319 C CA . ASP A 1 169 ? -68.049 9.096 -13.828 1.00 15.66 168 ASP A CA 1
ATOM 1320 C C . ASP A 1 169 ? -66.853 10.063 -13.774 1.00 16.83 168 ASP A C 1
ATOM 1321 O O . ASP A 1 169 ? -66.436 10.554 -12.684 1.00 12.86 168 ASP A O 1
ATOM 1326 N N . LYS A 1 170 ? -66.329 10.336 -14.975 1.00 19.26 169 LYS A N 1
ATOM 1327 C CA . LYS A 1 170 ? -65.201 11.240 -15.164 1.00 17.57 169 LYS A CA 1
ATOM 1328 C C . LYS A 1 170 ? -65.357 12.544 -14.368 1.00 14.74 169 LYS A C 1
ATOM 1329 O O . LYS A 1 170 ? -64.446 12.952 -13.605 1.00 19.94 169 LYS A O 1
ATOM 1335 N N A MET A 1 171 ? -66.512 13.188 -14.542 0.50 18.28 170 MET A N 1
ATOM 1336 N N B MET A 1 171 ? -66.510 13.189 -14.538 0.50 16.40 170 MET A N 1
ATOM 1337 C CA A MET A 1 171 ? -66.831 14.440 -13.857 0.50 24.17 170 MET A CA 1
ATOM 1338 C CA B MET A 1 171 ? -66.817 14.437 -13.843 0.50 19.24 170 MET A CA 1
ATOM 1339 C C A MET A 1 171 ? -66.753 14.269 -12.336 0.50 25.77 170 MET A C 1
ATOM 1340 C C B MET A 1 171 ? -66.749 14.269 -12.332 0.50 21.60 170 MET A C 1
ATOM 1341 O O A MET A 1 171 ? -66.261 15.171 -11.625 0.50 25.59 170 MET A O 1
ATOM 1342 O O B MET A 1 171 ? -66.261 15.172 -11.622 0.50 21.68 170 MET A O 1
ATOM 1351 N N . ALA A 1 172 ? -67.225 13.113 -11.845 1.00 23.21 171 ALA A N 1
ATOM 1352 C CA . ALA A 1 172 ? -67.181 12.799 -10.419 1.00 20.59 171 ALA A CA 1
ATOM 1353 C C . ALA A 1 172 ? -65.740 12.655 -9.963 1.00 24.78 171 ALA A C 1
ATOM 1354 O O . ALA A 1 172 ? -65.359 13.200 -8.927 1.00 20.74 171 ALA A O 1
ATOM 1356 N N . LEU A 1 173 ? -64.938 11.926 -10.742 1.00 17.17 172 LEU A N 1
ATOM 1357 C CA . LEU A 1 173 ? -63.515 11.784 -10.388 1.00 14.31 172 LEU A CA 1
ATOM 1358 C C . LEU A 1 173 ? -62.781 13.151 -10.352 1.00 12.39 172 LEU A C 1
ATOM 1359 O O . LEU A 1 173 ? -62.008 13.460 -9.404 1.00 11.79 172 LEU A O 1
ATOM 1364 N N . ILE A 1 174 ? -63.049 13.962 -11.383 1.00 12.99 173 ILE A N 1
ATOM 1365 C CA . ILE A 1 174 ? -62.546 15.334 -11.411 1.00 13.75 173 ILE A CA 1
ATOM 1366 C C . ILE A 1 174 ? -62.962 16.130 -10.148 1.00 15.01 173 ILE A C 1
ATOM 1367 O O . ILE A 1 174 ? -62.120 16.847 -9.535 1.00 15.70 173 ILE A O 1
ATOM 1372 N N A HIS A 1 175 ? -64.228 15.996 -9.757 0.50 13.40 174 HIS A N 1
ATOM 1373 N N B HIS A 1 175 ? -64.229 15.994 -9.759 0.50 13.39 174 HIS A N 1
ATOM 1374 C CA A HIS A 1 175 ? -64.731 16.609 -8.532 0.50 13.24 174 HIS A CA 1
ATOM 1375 C CA B HIS A 1 175 ? -64.722 16.605 -8.536 0.50 13.23 174 HIS A CA 1
ATOM 1376 C C A HIS A 1 175 ? -64.026 16.083 -7.278 0.50 14.66 174 HIS A C 1
ATOM 1377 C C B HIS A 1 175 ? -64.023 16.083 -7.279 0.50 14.65 174 HIS A C 1
ATOM 1378 O O A HIS A 1 175 ? -63.671 16.874 -6.398 0.50 17.70 174 HIS A O 1
ATOM 1379 O O B HIS A 1 175 ? -63.671 16.874 -6.398 0.50 17.67 174 HIS A O 1
ATOM 1392 N N . LEU A 1 176 ? -63.816 14.771 -7.192 1.00 11.91 175 LEU A N 1
ATOM 1393 C CA . LEU A 1 176 ? -63.113 14.184 -6.038 1.00 13.29 175 LEU A CA 1
ATOM 1394 C C . LEU A 1 176 ? -61.681 14.699 -5.951 1.00 18.01 175 LEU A C 1
ATOM 1395 O O . LEU A 1 176 ? -61.217 15.073 -4.840 1.00 23.43 175 LEU A O 1
ATOM 1400 N N . VAL A 1 177 ? -60.993 14.715 -7.100 1.00 13.59 176 VAL A N 1
ATOM 1401 C CA . VAL A 1 177 ? -59.596 15.159 -7.112 1.00 16.14 176 VAL A CA 1
ATOM 1402 C C . VAL A 1 177 ? -59.497 16.668 -6.804 1.00 14.80 176 VAL A C 1
ATOM 1403 O O . VAL A 1 177 ? -58.729 17.079 -5.905 1.00 14.59 176 VAL A O 1
ATOM 1407 N N . LYS A 1 178 ? -60.283 17.486 -7.512 1.00 13.79 177 LYS A N 1
ATOM 1408 C CA . LYS A 1 178 ? -60.240 18.937 -7.290 1.00 12.10 177 LYS A CA 1
ATOM 1409 C C . LYS A 1 178 ? -60.600 19.376 -5.870 1.00 11.15 177 LYS A C 1
ATOM 1410 O O . LYS A 1 178 ? -60.076 20.371 -5.383 1.00 11.11 177 LYS A O 1
ATOM 1416 N N . THR A 1 179 ? -61.483 18.638 -5.201 1.00 10.78 178 THR A N 1
ATOM 1417 C CA . THR A 1 179 ? -61.811 18.908 -3.804 1.00 9.86 178 THR A CA 1
ATOM 1418 C C . THR A 1 179 ? -60.874 18.166 -2.850 1.00 9.20 178 THR A C 1
ATOM 1419 O O . THR A 1 179 ? -61.098 18.201 -1.647 1.00 9.00 178 THR A O 1
ATOM 1423 N N . ARG A 1 180 ? -59.826 17.495 -3.357 1.00 9.33 179 ARG A N 1
ATOM 1424 C CA . ARG A 1 180 ? -58.900 16.758 -2.488 1.00 8.88 179 ARG A CA 1
ATOM 1425 C C . ARG A 1 180 ? -59.643 15.744 -1.577 1.00 9.40 179 ARG A C 1
ATOM 1426 O O . ARG A 1 180 ? -59.199 15.442 -0.455 1.00 9.02 179 ARG A O 1
ATOM 1434 N N . ALA A 1 181 ? -60.759 15.201 -2.072 1.00 10.22 180 ALA A N 1
ATOM 1435 C CA . ALA A 1 181 ? -61.574 14.282 -1.272 1.00 9.90 180 ALA A CA 1
ATOM 1436 C C . ALA A 1 181 ? -60.928 12.912 -1.245 1.00 10.77 180 ALA A C 1
ATOM 1437 O O . ALA A 1 181 ? -60.204 12.513 -2.179 1.00 11.06 180 ALA A O 1
ATOM 1439 N N . ALA A 1 182 ? -61.213 12.188 -0.163 1.00 13.12 181 ALA A N 1
ATOM 1440 C CA . ALA A 1 182 ? -60.699 10.853 0.038 1.00 13.39 181 ALA A CA 1
ATOM 1441 C C . ALA A 1 182 ? -61.338 9.848 -0.956 1.00 12.69 181 ALA A C 1
ATOM 1442 O O . ALA A 1 182 ? -62.437 10.062 -1.473 1.00 11.09 181 ALA A O 1
ATOM 1444 N N . HIS A 1 183 ? -60.622 8.758 -1.211 1.00 14.54 182 HIS A N 1
ATOM 1445 C CA . HIS A 1 183 ? -61.106 7.671 -2.058 1.00 11.93 182 HIS A CA 1
ATOM 1446 C C . HIS A 1 183 ? -62.337 7.106 -1.377 1.00 12.85 182 HIS A C 1
ATOM 1447 O O . HIS A 1 183 ? -62.269 6.758 -0.190 1.00 1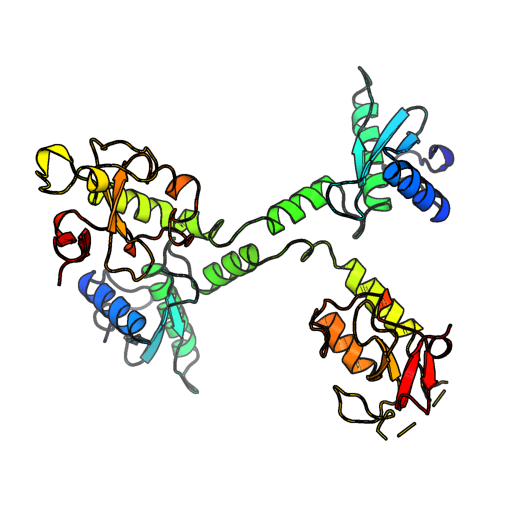2.01 182 HIS A O 1
ATOM 1454 N N . PRO A 1 184 ? -63.477 7.018 -2.104 1.00 15.46 183 PRO A N 1
ATOM 1455 C CA . PRO A 1 184 ? -64.730 6.613 -1.423 1.00 16.56 183 PRO A CA 1
ATOM 1456 C C . PRO A 1 184 ? -64.717 5.264 -0.693 1.00 17.69 183 PRO A C 1
ATOM 1457 O O . PRO A 1 184 ? -65.499 5.088 0.228 1.00 29.66 183 PRO A O 1
ATOM 1461 N N . LEU A 1 185 ? -63.847 4.341 -1.089 1.00 16.68 184 LEU A N 1
ATOM 1462 C CA . LEU A 1 185 ? -63.692 3.042 -0.416 1.00 18.23 184 LEU A CA 1
ATOM 1463 C C . LEU A 1 185 ? -62.564 3.038 0.616 1.00 18.70 184 LEU A C 1
ATOM 1464 O O . LEU A 1 185 ? -62.809 2.873 1.814 1.00 25.54 184 LEU A O 1
ATOM 1469 N N . SER A 1 186 ? -61.332 3.221 0.167 1.00 25.22 185 SER A N 1
ATOM 1470 C CA . SER A 1 186 ? -60.178 3.096 1.067 1.00 25.74 185 SER A CA 1
ATOM 1471 C C . SER A 1 186 ? -59.941 4.321 1.957 1.00 24.23 185 SER A C 1
ATOM 1472 O O . SER A 1 186 ? -59.206 4.225 2.947 1.00 24.00 185 SER A O 1
ATOM 1475 N N . ARG A 1 187 ? -60.547 5.459 1.600 1.00 24.08 1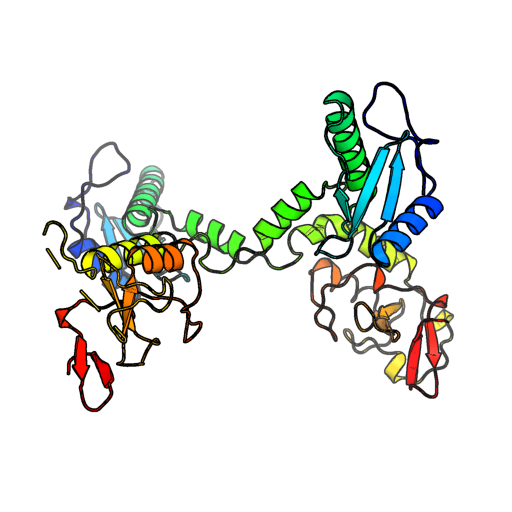86 ARG A N 1
ATOM 1476 C CA . ARG A 1 187 ? -60.303 6.757 2.254 1.00 28.16 186 ARG A CA 1
ATOM 1477 C C . ARG A 1 187 ? -58.850 7.281 2.134 1.00 32.12 186 ARG A C 1
ATOM 1478 O O . ARG A 1 187 ? -58.460 8.216 2.844 1.00 29.72 186 ARG A O 1
ATOM 1486 N N . GLU A 1 188 ? -58.064 6.698 1.225 1.00 25.15 187 GLU A N 1
ATOM 1487 C CA . GLU A 1 188 ? -56.719 7.168 0.942 1.00 25.38 187 GLU A CA 1
ATOM 1488 C C . GLU A 1 188 ? -56.838 8.390 0.033 1.00 29.18 187 GLU A C 1
ATOM 1489 O O . GLU A 1 188 ? -57.902 8.659 -0.547 1.00 28.66 187 GLU A O 1
ATOM 1495 N N . SER A 1 189 ? -55.744 9.132 -0.085 1.00 26.63 188 SER A N 1
ATOM 1496 C CA . SER A 1 189 ? -55.668 10.221 -1.049 1.00 21.06 188 SER A CA 1
ATOM 1497 C C . SER A 1 189 ? -55.609 9.610 -2.439 1.00 20.16 188 SER A C 1
ATOM 1498 O O . SER A 1 189 ? -54.878 8.649 -2.672 1.00 21.77 188 SER A O 1
ATOM 1501 N N . ILE A 1 190 ? -56.391 10.173 -3.342 1.00 17.85 189 ILE A N 1
ATOM 1502 C CA . ILE A 1 190 ? -56.438 9.707 -4.720 1.00 18.73 189 ILE A CA 1
ATOM 1503 C C . ILE A 1 190 ? -55.147 10.114 -5.440 1.00 21.78 189 ILE A C 1
ATOM 1504 O O . ILE A 1 190 ? -54.814 11.289 -5.434 1.00 18.63 189 ILE A O 1
ATOM 1509 N N . ALA A 1 191 ? -54.457 9.147 -6.059 1.00 26.86 190 ALA A N 1
ATOM 1510 C CA . ALA A 1 191 ? -53.148 9.360 -6.696 1.00 23.81 190 ALA A CA 1
ATOM 1511 C C . ALA A 1 191 ? -53.084 8.732 -8.086 1.00 23.29 190 ALA A C 1
ATOM 1512 O O . ALA A 1 191 ? -53.742 7.716 -8.311 1.00 26.53 190 ALA A O 1
ATOM 1514 N N . VAL A 1 192 ? -52.281 9.314 -8.997 1.00 21.67 191 VAL A N 1
ATOM 1515 C CA . VAL A 1 192 ? -52.166 8.836 -10.396 1.00 22.03 191 VAL A CA 1
ATOM 1516 C C . VAL A 1 192 ? -52.176 7.313 -10.593 1.00 21.94 191 VAL A C 1
ATOM 1517 O O . VAL A 1 192 ? -52.922 6.786 -11.448 1.00 23.57 191 VAL A O 1
ATOM 1521 N N . SER A 1 193 ? -51.369 6.610 -9.807 1.00 21.46 192 SER A N 1
ATOM 1522 C CA . SER A 1 193 ? -51.242 5.161 -9.963 1.00 22.21 192 SER A CA 1
ATOM 1523 C C . SER A 1 193 ? -52.583 4.412 -9.772 1.00 20.90 192 SER A C 1
ATOM 1524 O O . SER A 1 193 ? -52.753 3.304 -10.293 1.00 21.54 192 SER A O 1
ATOM 1527 N N . MET A 1 194 ? -53.522 5.019 -9.040 1.00 23.48 193 MET A N 1
ATOM 1528 C CA . MET A 1 194 ? -54.883 4.457 -8.921 1.00 21.80 193 MET A CA 1
ATOM 1529 C C . MET A 1 194 ? -55.725 4.533 -10.202 1.00 20.24 193 MET A C 1
ATOM 1530 O O . MET A 1 194 ? -56.688 3.754 -10.333 1.00 19.43 193 MET A O 1
ATOM 1535 N N . ILE A 1 195 ? -55.370 5.455 -11.115 1.00 20.44 194 ILE A N 1
ATOM 1536 C CA . ILE A 1 195 ? -56.134 5.690 -12.340 1.00 19.85 194 ILE A CA 1
ATOM 1537 C C . ILE A 1 195 ? -55.559 4.780 -13.388 1.00 21.67 194 ILE A C 1
ATOM 1538 O O . ILE A 1 195 ? -54.340 4.677 -13.490 1.00 25.78 194 ILE A O 1
ATOM 1543 N N . VAL A 1 196 ? -56.422 4.110 -14.151 1.00 22.00 195 VAL A N 1
ATOM 1544 C CA . VAL A 1 196 ? -55.968 3.147 -15.163 1.00 27.54 195 VAL A CA 1
ATOM 1545 C C . VAL A 1 196 ? -56.821 3.209 -16.419 1.00 24.96 195 VAL A C 1
ATOM 1546 O O . VAL A 1 196 ? -58.011 3.538 -16.347 1.00 21.80 195 VAL A O 1
ATOM 1550 N N . GLY A 1 197 ? -56.206 2.896 -17.565 1.00 28.33 196 GLY A N 1
ATOM 1551 C CA . GLY A 1 197 ? -56.897 2.913 -18.855 1.00 26.40 196 GLY A CA 1
ATOM 1552 C C . GLY A 1 197 ? -57.725 1.663 -19.115 1.00 25.66 196 GLY A C 1
ATOM 1553 O O . GLY A 1 197 ? -57.434 0.588 -18.577 1.00 25.15 196 GLY A O 1
ATOM 1554 N N . ARG A 1 198 ? -58.739 1.808 -19.972 1.00 28.29 197 ARG A N 1
ATOM 1555 C CA . ARG A 1 198 ? -59.701 0.726 -20.297 1.00 29.90 197 ARG A CA 1
ATOM 1556 C C . ARG A 1 198 ? -59.034 -0.639 -20.574 1.00 29.84 197 ARG A C 1
ATOM 1557 O O . ARG A 1 198 ? -59.527 -1.679 -20.130 1.00 26.51 197 ARG A O 1
ATOM 1565 N N . ASP A 1 199 ? -57.919 -0.622 -21.300 1.00 31.05 198 ASP A N 1
ATOM 1566 C CA . ASP A 1 199 ? -57.238 -1.851 -21.692 1.00 39.70 198 ASP A CA 1
ATOM 1567 C C . ASP A 1 199 ? -56.425 -2.491 -20.584 1.00 40.98 198 ASP A C 1
ATOM 1568 O O . ASP A 1 199 ? -55.944 -3.616 -20.772 1.00 38.61 198 ASP A O 1
ATOM 1573 N N . ASN A 1 200 ? -56.255 -1.806 -19.449 1.00 35.65 199 ASN A N 1
ATOM 1574 C CA . ASN A 1 200 ? -55.481 -2.369 -18.344 1.00 37.24 199 ASN A CA 1
ATOM 1575 C C . ASN A 1 200 ? -56.320 -3.172 -17.340 1.00 31.26 199 ASN A C 1
ATOM 1576 O O . ASN A 1 200 ? -55.761 -3.757 -16.400 1.00 30.21 199 ASN A O 1
ATOM 1581 N N . ALA A 1 201 ? -57.635 -3.221 -17.547 1.00 26.38 200 ALA A N 1
ATOM 1582 C CA . ALA A 1 201 ? -58.535 -3.966 -16.676 1.00 26.27 200 ALA A CA 1
ATOM 1583 C C . ALA A 1 201 ? -59.555 -4.774 -17.465 1.00 24.82 200 ALA A C 1
ATOM 1584 O O . ALA A 1 201 ? -60.021 -4.347 -18.524 1.00 25.42 200 ALA A O 1
ATOM 1586 N N . ALA A 1 202 ? -59.918 -5.938 -16.935 1.00 24.32 201 ALA A N 1
ATOM 1587 C CA . ALA A 1 202 ? -60.943 -6.788 -17.573 1.00 23.92 201 ALA A CA 1
ATOM 1588 C C . ALA A 1 202 ? -61.934 -7.312 -16.527 1.00 23.00 201 ALA A C 1
ATOM 1589 O O . ALA A 1 202 ? -61.560 -7.554 -15.381 1.00 22.51 201 ALA A O 1
ATOM 1591 N N . PHE A 1 203 ? -63.192 -7.476 -16.916 1.00 24.92 202 PHE A N 1
ATOM 1592 C CA . PHE A 1 203 ? -64.177 -8.099 -16.040 1.00 24.51 202 PHE A CA 1
ATOM 1593 C C . PHE A 1 203 ? -63.824 -9.571 -15.818 1.00 28.20 202 PHE A C 1
ATOM 1594 O O . PHE A 1 203 ? -63.676 -10.321 -16.782 1.00 32.55 202 PHE A O 1
ATOM 1602 N N . ASP A 1 204 ? -63.688 -9.962 -14.549 1.00 28.50 203 ASP A N 1
ATOM 1603 C CA . ASP A 1 204 ? -63.437 -11.354 -14.171 1.00 30.38 203 ASP A CA 1
ATOM 1604 C C . ASP A 1 204 ? -64.763 -11.911 -13.609 1.00 32.37 203 ASP A C 1
ATOM 1605 O O . ASP A 1 204 ? -65.203 -11.478 -12.532 1.00 30.19 203 ASP A O 1
ATOM 1610 N N . PRO A 1 205 ? -65.420 -12.845 -14.340 1.00 36.26 204 PRO A N 1
ATOM 1611 C CA . PRO A 1 205 ? -66.686 -13.452 -13.890 1.00 40.04 204 PRO A CA 1
ATOM 1612 C C . PRO A 1 205 ? -66.651 -14.137 -12.512 1.00 42.88 204 PRO A C 1
ATOM 1613 O O . PRO A 1 205 ? -67.631 -14.044 -11.761 1.00 41.14 204 PRO A O 1
ATOM 1617 N N . ASP A 1 206 ? -65.547 -14.817 -12.188 1.00 47.99 205 ASP A N 1
ATOM 1618 C CA . ASP A 1 206 ? -65.451 -15.569 -10.924 1.00 53.02 205 ASP A CA 1
ATOM 1619 C C . ASP A 1 206 ? -65.274 -14.665 -9.704 1.00 46.10 205 ASP A C 1
ATOM 1620 O O . ASP A 1 206 ? -65.808 -14.960 -8.634 1.00 51.23 205 ASP A O 1
ATOM 1625 N N . ARG A 1 207 ? -64.534 -13.565 -9.871 1.00 40.85 206 ARG A N 1
ATOM 1626 C CA . ARG A 1 207 ? -64.408 -12.522 -8.836 1.00 33.31 206 ARG A CA 1
ATOM 1627 C C . ARG A 1 207 ? -65.543 -11.486 -8.840 1.00 27.37 206 ARG A C 1
ATOM 1628 O O . ARG A 1 207 ? -65.749 -10.815 -7.849 1.00 29.88 206 ARG A O 1
ATOM 1636 N N . GLY A 1 208 ? -66.266 -11.359 -9.945 1.00 26.05 207 GLY A N 1
ATOM 1637 C CA . GLY A 1 208 ? -67.398 -10.425 -10.048 1.00 26.29 207 GLY A CA 1
ATOM 1638 C C . GLY A 1 208 ? -67.007 -8.952 -10.062 1.00 22.83 207 GLY A C 1
ATOM 1639 O O . GLY A 1 208 ? -67.753 -8.088 -9.592 1.00 23.06 207 GLY A O 1
ATOM 1640 N N . ASN A 1 209 ? -65.830 -8.676 -10.613 1.00 20.25 208 ASN A N 1
ATOM 1641 C CA . ASN A 1 209 ? -65.224 -7.362 -10.574 1.00 18.37 208 ASN A CA 1
ATOM 1642 C C . ASN A 1 209 ? -64.316 -7.194 -11.770 1.00 16.15 208 ASN A C 1
ATOM 1643 O O . ASN A 1 209 ? -63.876 -8.176 -12.396 1.00 19.28 208 ASN A O 1
ATOM 1648 N N . PHE A 1 210 ? -64.038 -5.932 -12.089 1.00 15.82 209 PHE A N 1
ATOM 1649 C CA . PHE A 1 210 ? -62.977 -5.599 -13.004 1.00 16.19 209 PHE A CA 1
ATOM 1650 C C . PHE A 1 210 ? -61.652 -5.805 -12.284 1.00 16.26 209 PHE A C 1
ATOM 1651 O O . PHE A 1 210 ? -61.439 -5.203 -11.240 1.00 18.77 209 PHE A O 1
ATOM 1659 N N . VAL A 1 211 ? -60.785 -6.655 -12.843 1.00 18.68 210 VAL A N 1
ATOM 1660 C CA . VAL A 1 211 ? -59.445 -6.911 -12.305 1.00 21.06 210 VAL A CA 1
ATOM 1661 C C . VAL A 1 211 ? -58.402 -6.372 -13.270 1.00 24.72 210 VAL A C 1
ATOM 1662 O O . VAL A 1 211 ? -58.614 -6.395 -14.497 1.00 30.66 210 VAL A O 1
ATOM 1666 N N . LEU A 1 212 ? -57.293 -5.865 -12.711 1.00 28.25 211 LEU A N 1
ATOM 1667 C CA . LEU A 1 212 ? -56.154 -5.406 -13.504 1.00 33.41 211 LEU A CA 1
ATOM 1668 C C . LEU A 1 212 ? -55.541 -6.566 -14.295 1.00 44.14 211 LEU A C 1
ATOM 1669 O O . LEU A 1 212 ? -55.638 -7.721 -13.877 1.00 40.76 211 LEU A O 1
ATOM 1674 N N . LYS A 1 213 ? -54.918 -6.246 -15.433 1.00 63.05 212 LYS A N 1
ATOM 1675 C CA . LYS A 1 213 ? -54.387 -7.284 -16.342 1.00 67.58 212 LYS A CA 1
ATOM 1676 C C . LYS A 1 213 ? -53.030 -7.844 -15.895 1.00 75.46 212 LYS A C 1
ATOM 1677 O O . LYS A 1 213 ? -52.218 -7.143 -15.289 1.00 72.00 212 LYS A O 1
ATOM 1683 N N . ASN A 1 214 ? -52.813 -9.118 -16.226 1.00 94.21 213 ASN A N 1
ATOM 1684 C CA . ASN A 1 214 ? -51.674 -9.909 -15.750 1.00 104.19 213 ASN A CA 1
ATOM 1685 C C . ASN A 1 214 ? -50.507 -9.850 -16.756 1.00 112.54 213 ASN A C 1
ATOM 1686 O O . ASN A 1 214 ? -50.377 -8.904 -17.535 1.00 103.57 213 ASN A O 1
ATOM 1692 N N . VAL B 1 4 ? -27.301 1.299 -12.282 1.00 133.49 3 VAL B N 1
ATOM 1693 C CA . VAL B 1 4 ? -27.824 2.086 -13.450 1.00 135.62 3 VAL B CA 1
ATOM 1694 C C . VAL B 1 4 ? -27.110 3.450 -13.533 1.00 148.74 3 VAL B C 1
ATOM 1695 O O . VAL B 1 4 ? -26.945 4.127 -12.515 1.00 154.65 3 VAL B O 1
ATOM 1699 N N . ASP B 1 5 ? -26.682 3.839 -14.734 1.00 162.96 4 ASP B N 1
ATOM 1700 C CA . ASP B 1 5 ? -25.734 4.953 -14.907 1.00 167.95 4 ASP B CA 1
ATOM 1701 C C . ASP B 1 5 ? -26.299 6.104 -15.731 1.00 140.42 4 ASP B C 1
ATOM 1702 O O . ASP B 1 5 ? -26.960 5.887 -16.746 1.00 108.52 4 ASP B O 1
ATOM 1707 N N . LEU B 1 6 ? -26.024 7.327 -15.277 1.00 146.79 5 LEU B N 1
ATOM 1708 C CA . LEU B 1 6 ? -26.430 8.546 -15.984 1.00 157.81 5 LEU B CA 1
ATOM 1709 C C . LEU B 1 6 ? -25.239 9.391 -16.476 1.00 159.77 5 LEU B C 1
ATOM 1710 O O . LEU B 1 6 ? -25.451 10.480 -17.029 1.00 211.78 5 LEU B O 1
ATOM 1715 N N . THR B 1 7 ? -24.006 8.902 -16.288 1.00 152.55 6 THR B N 1
ATOM 1716 C CA . THR B 1 7 ? -22.804 9.585 -16.792 1.00 155.80 6 THR B CA 1
ATOM 1717 C C . THR B 1 7 ? -22.942 10.002 -18.267 1.00 157.77 6 THR B C 1
ATOM 1718 O O . THR B 1 7 ? -22.639 11.154 -18.591 1.00 134.81 6 THR B O 1
ATOM 1722 N N . PRO B 1 8 ? -23.416 9.092 -19.159 1.00 152.59 7 PRO B N 1
ATOM 1723 C CA . PRO B 1 8 ? -23.785 9.497 -20.532 1.00 134.77 7 PRO B CA 1
ATOM 1724 C C . PRO B 1 8 ? -24.479 10.867 -20.671 1.00 135.29 7 PRO B C 1
ATOM 1725 O O . PRO B 1 8 ? -24.179 11.614 -21.606 1.00 119.40 7 PRO B O 1
ATOM 1729 N N . TYR B 1 9 ? -25.385 11.185 -19.741 1.00 170.84 8 TYR B N 1
ATOM 1730 C CA . TYR B 1 9 ? -26.168 12.427 -19.794 1.00 152.45 8 TYR B CA 1
ATOM 1731 C C . TYR B 1 9 ? -25.542 13.588 -18.990 1.00 137.44 8 TYR B C 1
ATOM 1732 O O . TYR B 1 9 ? -26.170 14.653 -18.818 1.00 193.76 8 TYR B O 1
ATOM 1741 N N . ILE B 1 10 ? -24.316 13.398 -18.490 1.00 126.77 9 ILE B N 1
ATOM 1742 C CA . ILE B 1 10 ? -23.591 14.452 -17.765 1.00 131.53 9 ILE B CA 1
ATOM 1743 C C . ILE B 1 10 ? -23.273 15.622 -18.701 1.00 122.35 9 ILE B C 1
ATOM 1744 O O . ILE B 1 10 ? -23.178 15.437 -19.917 1.00 110.48 9 ILE B O 1
ATOM 1749 N N . LEU B 1 11 ? -23.121 16.817 -18.129 1.00 124.20 10 LEU B N 1
ATOM 1750 C CA . LEU B 1 11 ? -22.731 18.017 -18.879 1.00 119.18 10 LEU B CA 1
ATOM 1751 C C . LEU B 1 11 ? -21.688 18.810 -18.098 1.00 113.22 10 LEU B C 1
ATOM 1752 O O . LEU B 1 11 ? -21.742 18.839 -16.868 1.00 98.48 10 LEU B O 1
ATOM 1757 N N . PRO B 1 12 ? -20.733 19.452 -18.804 1.00 139.98 11 PRO B N 1
ATOM 1758 C CA . PRO B 1 12 ? -19.577 20.037 -18.128 1.00 152.06 11 PRO B CA 1
ATOM 1759 C C . PRO B 1 12 ? -19.808 21.480 -17.695 1.00 155.63 11 PRO B C 1
ATOM 1760 O O . PRO B 1 12 ? -20.445 22.249 -18.419 1.00 139.95 11 PRO B O 1
ATOM 1764 N N . GLY B 1 13 ? -19.292 21.831 -16.517 1.00 144.72 12 GLY B N 1
ATOM 1765 C CA . GLY B 1 13 ? -19.354 23.196 -15.994 1.00 150.90 12 GLY B CA 1
ATOM 1766 C C . GLY B 1 13 ? -20.695 23.669 -15.455 1.00 163.33 12 GLY B C 1
ATOM 1767 O O . GLY B 1 13 ? -20.851 24.857 -15.160 1.00 159.66 12 GLY B O 1
ATOM 1768 N N . VAL B 1 14 ? -21.659 22.756 -15.317 1.00 163.86 13 VAL B N 1
ATOM 1769 C CA . VAL B 1 14 ? -23.016 23.108 -14.878 1.00 139.42 13 VAL B CA 1
ATOM 1770 C C . VAL B 1 14 ? -23.657 21.991 -14.045 1.00 143.74 13 VAL B C 1
ATOM 1771 O O . VAL B 1 14 ? -23.236 20.834 -14.107 1.00 93.27 13 VAL B O 1
ATOM 1775 N N . SER B 1 15 ? -24.684 22.363 -13.285 1.00 136.52 14 SER B N 1
ATOM 1776 C CA . SER B 1 15 ? -25.315 21.489 -12.292 1.00 107.21 14 SER B CA 1
ATOM 1777 C C . SER B 1 15 ? -26.478 20.602 -12.792 1.00 99.25 14 SER B C 1
ATOM 1778 O O . SER B 1 15 ? -27.112 19.946 -11.980 1.00 95.98 14 SER B O 1
ATOM 1781 N N . PHE B 1 16 ? -26.750 20.577 -14.104 1.00 118.02 15 PHE B N 1
ATOM 1782 C CA . PHE B 1 16 ? -27.871 19.777 -14.666 1.00 105.37 15 PHE B CA 1
ATOM 1783 C C . PHE B 1 16 ? -27.437 18.747 -15.716 1.00 84.93 15 PHE B C 1
ATOM 1784 O O . PHE B 1 16 ? -26.342 18.841 -16.271 1.00 78.20 15 PHE B O 1
ATOM 1792 N N . LEU B 1 17 ? -28.310 17.766 -15.960 1.00 66.42 16 LEU B N 1
ATOM 1793 C CA . LEU B 1 17 ? -28.073 16.693 -16.934 1.00 70.14 16 LEU B CA 1
ATOM 1794 C C . LEU B 1 17 ? -28.840 16.940 -18.227 1.00 91.81 16 LEU B C 1
ATOM 1795 O O . LEU B 1 17 ? -29.785 17.733 -18.256 1.00 76.38 16 LEU B O 1
ATOM 1800 N N . SER B 1 18 ? -28.425 16.246 -19.288 1.00 118.95 17 SER B N 1
ATOM 1801 C CA . SER B 1 18 ? -29.111 16.284 -20.595 1.00 112.50 17 SER B CA 1
ATOM 1802 C C . SER B 1 18 ? -30.460 15.570 -20.571 1.00 102.82 17 SER B C 1
ATOM 1803 O O . SER B 1 18 ? -30.757 14.829 -19.639 1.00 85.66 17 SER B O 1
ATOM 1806 N N . ASP B 1 19 ? -31.256 15.795 -21.616 1.00 95.97 18 ASP B N 1
ATOM 1807 C CA . ASP B 1 19 ? -32.606 15.206 -21.744 1.00 100.59 18 ASP B CA 1
ATOM 1808 C C . ASP B 1 19 ? -32.579 13.660 -21.715 1.00 106.54 18 ASP B C 1
ATOM 1809 O O . ASP B 1 19 ? -32.347 13.009 -22.725 1.00 88.79 18 ASP B O 1
ATOM 1814 N N . ILE B 1 20 ? -32.811 13.102 -20.529 1.00 105.48 19 ILE B N 1
ATOM 1815 C CA . ILE B 1 20 ? -32.871 11.650 -20.300 1.00 136.70 19 ILE B CA 1
ATOM 1816 C C . ILE B 1 20 ? -34.175 11.053 -20.877 1.00 130.76 19 ILE B C 1
ATOM 1817 O O . ILE B 1 20 ? -35.232 11.687 -20.781 1.00 106.33 19 ILE B O 1
ATOM 1822 N N . PRO B 1 21 ? -34.112 9.839 -21.483 1.00 140.94 20 PRO B N 1
ATOM 1823 C CA . PRO B 1 21 ? -35.337 9.205 -22.001 1.00 119.45 20 PRO B CA 1
ATOM 1824 C C . PRO B 1 21 ? -36.178 8.504 -20.925 1.00 104.06 20 PRO B C 1
ATOM 1825 O O . PRO B 1 21 ? -35.648 7.723 -20.116 1.00 85.66 20 PRO B O 1
ATOM 1829 N N . GLN B 1 22 ? -37.484 8.781 -20.949 1.00 99.54 21 GLN B N 1
ATOM 1830 C CA . GLN B 1 22 ? -38.424 8.336 -19.916 1.00 104.42 21 GLN B CA 1
ATOM 1831 C C . GLN B 1 22 ? -38.253 6.881 -19.476 1.00 111.94 21 GLN B C 1
ATOM 1832 O O . GLN B 1 22 ? -38.252 6.610 -18.271 1.00 134.41 21 GLN B O 1
ATOM 1838 N N . GLU B 1 23 ? -38.075 5.959 -20.424 1.00 110.01 22 GLU B N 1
ATOM 1839 C CA . GLU B 1 23 ? -37.902 4.523 -20.105 1.00 107.13 22 GLU B CA 1
ATOM 1840 C C . GLU B 1 23 ? -36.765 4.293 -19.083 1.00 118.19 22 GLU B C 1
ATOM 1841 O O . GLU B 1 23 ? -36.884 3.420 -18.196 1.00 120.95 22 GLU B O 1
ATOM 1847 N N . THR B 1 24 ? -35.686 5.074 -19.197 1.00 138.17 23 THR B N 1
ATOM 1848 C CA . THR B 1 24 ? -34.603 5.032 -18.207 1.00 135.85 23 THR B CA 1
ATOM 1849 C C . THR B 1 24 ? -35.081 5.512 -16.821 1.00 121.87 23 THR B C 1
ATOM 1850 O O . THR B 1 24 ? -34.741 4.894 -15.796 1.00 95.72 23 THR B O 1
ATOM 1854 N N . LEU B 1 25 ? -35.870 6.592 -16.792 1.00 126.35 24 LEU B N 1
ATOM 1855 C CA . LEU B 1 25 ? -36.422 7.101 -15.528 1.00 128.47 24 LEU B CA 1
ATOM 1856 C C . LEU B 1 25 ? -37.393 6.112 -14.880 1.00 135.45 24 LEU B C 1
ATOM 1857 O O . LEU B 1 25 ? -37.348 5.911 -13.662 1.00 135.69 24 LEU B O 1
ATOM 1862 N N . SER B 1 26 ? -38.254 5.501 -15.700 1.00 125.44 25 SER B N 1
ATOM 1863 C CA . SER B 1 26 ? -39.151 4.423 -15.254 1.00 107.57 25 SER B CA 1
ATOM 1864 C C . SER B 1 26 ? -38.382 3.299 -14.552 1.00 109.65 25 SER B C 1
ATOM 1865 O O . SER B 1 26 ? -38.807 2.826 -13.485 1.00 102.60 25 SER B O 1
ATOM 1868 N N . GLU B 1 27 ? -37.257 2.883 -15.145 1.00 115.63 26 GLU B N 1
ATOM 1869 C CA . GLU B 1 27 ? -36.397 1.878 -14.503 1.00 117.72 26 GLU B CA 1
ATOM 1870 C C . GLU B 1 27 ? -35.818 2.368 -13.156 1.00 114.03 26 GLU B C 1
ATOM 1871 O O . GLU B 1 27 ? -35.700 1.572 -12.199 1.00 104.20 26 GLU B O 1
ATOM 1877 N N . ILE B 1 28 ? -35.479 3.663 -13.071 1.00 104.71 27 ILE B N 1
ATOM 1878 C CA . ILE B 1 28 ? -35.085 4.248 -11.776 1.00 106.25 27 ILE B CA 1
ATOM 1879 C C . ILE B 1 28 ? -36.244 4.128 -10.783 1.00 99.28 27 ILE B C 1
ATOM 1880 O O . ILE B 1 28 ? -36.040 3.679 -9.645 1.00 94.08 27 ILE B O 1
ATOM 1885 N N . ARG B 1 29 ? -37.446 4.517 -11.218 1.00 107.36 28 ARG B N 1
ATOM 1886 C CA . ARG B 1 29 ? -38.650 4.424 -10.367 1.00 129.06 28 ARG B CA 1
ATOM 1887 C C . ARG B 1 29 ? -38.933 2.994 -9.906 1.00 132.01 28 ARG B C 1
ATOM 1888 O O . ARG B 1 29 ? -39.320 2.787 -8.748 1.00 139.15 28 ARG B O 1
ATOM 1896 N N . ASN B 1 30 ? -38.733 2.022 -10.802 1.00 119.60 29 ASN B N 1
ATOM 1897 C CA . ASN B 1 30 ? -38.852 0.596 -10.441 1.00 125.92 29 ASN B CA 1
ATOM 1898 C C . ASN B 1 30 ? -37.834 0.206 -9.359 1.00 122.19 29 ASN B C 1
ATOM 1899 O O . ASN B 1 30 ? -38.215 -0.324 -8.297 1.00 145.01 29 ASN B O 1
ATOM 1904 N N . GLN B 1 31 ? -36.552 0.480 -9.627 1.00 120.58 30 GLN B N 1
ATOM 1905 C CA . GLN B 1 31 ? -35.481 0.161 -8.661 1.00 120.34 30 GLN B CA 1
ATOM 1906 C C . GLN B 1 31 ? -35.697 0.782 -7.263 1.00 123.21 30 GLN B C 1
ATOM 1907 O O . GLN B 1 31 ? -35.356 0.159 -6.253 1.00 112.76 30 GLN B O 1
ATOM 1913 N N . THR B 1 32 ? -36.266 1.989 -7.206 1.00 140.27 31 THR B N 1
ATOM 1914 C CA . THR B 1 32 ? -36.672 2.588 -5.923 1.00 128.36 31 THR B CA 1
ATOM 1915 C C . THR B 1 32 ? -37.910 1.913 -5.345 1.00 127.50 31 THR B C 1
ATOM 1916 O O . THR B 1 32 ? -37.933 1.575 -4.158 1.00 106.61 31 THR B O 1
ATOM 1920 N N . ILE B 1 33 ? -38.939 1.732 -6.181 1.00 155.69 32 ILE B N 1
ATOM 1921 C CA . ILE B 1 33 ? -40.176 1.034 -5.769 1.00 160.63 32 ILE B CA 1
ATOM 1922 C C . ILE B 1 33 ? -39.884 -0.360 -5.182 1.00 147.55 32 ILE B C 1
ATOM 1923 O O . ILE B 1 33 ? -40.613 -0.808 -4.295 1.00 150.88 32 ILE B O 1
ATOM 1928 N N . ARG B 1 34 ? -38.830 -1.036 -5.656 1.00 151.49 33 ARG B N 1
ATOM 1929 C CA . ARG B 1 34 ? -38.371 -2.278 -4.999 1.00 155.63 33 ARG B CA 1
ATOM 1930 C C . ARG B 1 34 ? -37.848 -1.988 -3.582 1.00 142.49 33 ARG B C 1
ATOM 1931 O O . ARG B 1 34 ? -38.375 -2.516 -2.603 1.00 120.84 33 ARG B O 1
ATOM 1939 N N . GLY B 1 35 ? -36.820 -1.150 -3.487 1.00 137.92 34 GLY B N 1
ATOM 1940 C CA . GLY B 1 35 ? -36.245 -0.763 -2.198 1.00 133.22 34 GLY B CA 1
ATOM 1941 C C . GLY B 1 35 ? -35.550 0.579 -2.299 1.00 142.32 34 GLY B C 1
ATOM 1942 O O . GLY B 1 35 ? -36.034 1.586 -1.763 1.00 162.66 34 GLY B O 1
ATOM 1943 N N . GLU B 1 36 ? -34.410 0.580 -2.986 1.00 131.06 35 GLU B N 1
ATOM 1944 C CA . GLU B 1 36 ? -33.671 1.801 -3.304 1.00 114.69 35 GLU B CA 1
ATOM 1945 C C . GLU B 1 36 ? -33.032 1.621 -4.674 1.00 104.91 35 GLU B C 1
ATOM 1946 O O . GLU B 1 36 ? -32.760 0.488 -5.075 1.00 95.76 35 GLU B O 1
ATOM 1952 N N . ALA B 1 37 ? -32.799 2.725 -5.384 1.00 108.97 36 ALA B N 1
ATOM 1953 C CA . ALA B 1 37 ? -32.116 2.669 -6.685 1.00 90.43 36 ALA B CA 1
ATOM 1954 C C . ALA B 1 37 ? -30.737 3.305 -6.573 1.00 94.00 36 ALA B C 1
ATOM 1955 O O . ALA B 1 37 ? -30.616 4.467 -6.145 1.00 106.84 36 ALA B O 1
ATOM 1957 N N . GLN B 1 38 ? -29.711 2.534 -6.952 1.00 144.44 37 GLN B N 1
ATOM 1958 C CA . GLN B 1 38 ? -28.322 2.998 -6.976 1.00 140.82 37 GLN B CA 1
ATOM 1959 C C . GLN B 1 38 ? -28.006 3.579 -8.358 1.00 137.55 37 GLN B C 1
ATOM 1960 O O . GLN B 1 38 ? -27.904 2.841 -9.349 1.00 132.83 37 GLN B O 1
ATOM 1966 N N . ILE B 1 39 ? -27.861 4.903 -8.411 1.00 139.25 38 ILE B N 1
ATOM 1967 C CA . ILE B 1 39 ? -27.514 5.623 -9.635 1.00 132.44 38 ILE B CA 1
ATOM 1968 C C . ILE B 1 39 ? -26.009 5.920 -9.648 1.00 130.83 38 ILE B C 1
ATOM 1969 O O . ILE B 1 39 ? -25.436 6.307 -8.619 1.00 126.62 38 ILE B O 1
ATOM 1974 N N . ARG B 1 40 ? -25.392 5.725 -10.819 1.00 136.47 39 ARG B N 1
ATOM 1975 C CA . ARG B 1 40 ? -23.998 6.110 -11.077 1.00 141.87 39 ARG B CA 1
ATOM 1976 C C . ARG B 1 40 ? -23.959 7.443 -11.831 1.00 142.48 39 ARG B C 1
ATOM 1977 O O . ARG B 1 40 ? -24.640 7.599 -12.857 1.00 150.05 39 ARG B O 1
ATOM 1985 N N . LEU B 1 41 ? -23.167 8.392 -11.325 1.00 137.40 40 LEU B N 1
ATOM 1986 C CA . LEU B 1 41 ? -22.941 9.669 -12.005 1.00 137.98 40 LEU B CA 1
ATOM 1987 C C . LEU B 1 41 ? -21.463 9.994 -11.935 1.00 135.24 40 LEU B C 1
ATOM 1988 O O . LEU B 1 41 ? -20.900 10.068 -10.838 1.00 126.93 40 LEU B O 1
ATOM 1993 N N . GLY B 1 42 ? -20.841 10.189 -13.099 1.00 143.56 41 GLY B N 1
ATOM 1994 C CA . GLY B 1 42 ? -19.385 10.171 -13.201 1.00 132.59 41 GLY B CA 1
ATOM 1995 C C . GLY B 1 42 ? -18.947 8.788 -12.763 1.00 123.73 41 GLY B C 1
ATOM 1996 O O . GLY B 1 42 ? -19.361 7.786 -13.350 1.00 121.67 41 GLY B O 1
ATOM 1997 N N . GLU B 1 43 ? -18.116 8.731 -11.727 1.00 119.57 42 GLU B N 1
ATOM 1998 C CA . GLU B 1 43 ? -17.885 7.499 -10.983 1.00 120.00 42 GLU B CA 1
ATOM 1999 C C . GLU B 1 43 ? -18.190 7.779 -9.509 1.00 122.12 42 GLU B C 1
ATOM 2000 O O . GLU B 1 43 ? -17.355 7.541 -8.634 1.00 125.63 42 GLU B O 1
ATOM 2006 N N . LEU B 1 44 ? -19.403 8.296 -9.266 1.00 123.22 43 LEU B N 1
ATOM 2007 C CA . LEU B 1 44 ? -19.920 8.593 -7.926 1.00 123.53 43 LEU B CA 1
ATOM 2008 C C . LEU B 1 44 ? -21.250 7.876 -7.725 1.00 125.53 43 LEU B C 1
ATOM 2009 O O . LEU B 1 44 ? -22.076 7.818 -8.645 1.00 121.95 43 LEU B O 1
ATOM 2014 N N . MET B 1 45 ? -21.438 7.331 -6.520 1.00 138.64 44 MET B N 1
ATOM 2015 C CA . MET B 1 45 ? -22.658 6.612 -6.143 1.00 151.51 44 MET B CA 1
ATOM 2016 C C . MET B 1 45 ? -23.675 7.574 -5.535 1.00 162.31 44 MET B C 1
ATOM 2017 O O . MET B 1 45 ? -23.317 8.378 -4.674 1.00 173.20 44 MET B O 1
ATOM 2022 N N . VAL B 1 46 ? -24.932 7.486 -5.982 1.00 153.37 45 VAL B N 1
ATOM 2023 C CA . VAL B 1 46 ? -26.060 8.170 -5.320 1.00 152.43 45 VAL B CA 1
ATOM 2024 C C . VAL B 1 46 ? -27.231 7.199 -5.169 1.00 161.08 45 VAL B C 1
ATOM 2025 O O . VAL B 1 46 ? -27.533 6.434 -6.090 1.00 165.75 45 VAL B O 1
ATOM 2029 N N . SER B 1 47 ? -27.875 7.236 -4.003 1.00 128.21 46 SER B N 1
ATOM 2030 C CA . SER B 1 47 ? -28.964 6.315 -3.678 1.00 119.70 46 SER B CA 1
ATOM 2031 C C . SER B 1 47 ? -30.287 7.072 -3.648 1.00 113.86 46 SER B C 1
ATOM 2032 O O . SER B 1 47 ? -30.455 8.003 -2.854 1.00 113.72 46 SER B O 1
ATOM 2035 N N . ILE B 1 48 ? -31.211 6.669 -4.517 1.00 107.72 47 ILE B N 1
ATOM 2036 C CA . ILE B 1 48 ? -32.550 7.240 -4.545 1.00 101.91 47 ILE B CA 1
ATOM 2037 C C . ILE B 1 48 ? -33.492 6.306 -3.796 1.00 108.85 47 ILE B C 1
ATOM 2038 O O . ILE B 1 48 ? -33.601 5.110 -4.145 1.00 125.24 47 ILE B O 1
ATOM 2043 N N . ARG B 1 49 ? -34.148 6.857 -2.769 1.00 110.91 48 ARG B N 1
ATOM 2044 C CA . ARG B 1 49 ? -35.217 6.168 -2.044 1.00 108.56 48 ARG B CA 1
ATOM 2045 C C . ARG B 1 49 ? -36.535 6.915 -2.247 1.00 97.51 48 ARG B C 1
ATOM 2046 O O . ARG B 1 49 ? -36.543 8.159 -2.417 1.00 96.15 48 ARG B O 1
ATOM 2054 N N . PRO B 1 50 ? -37.663 6.174 -2.215 1.00 94.17 49 PRO B N 1
ATOM 2055 C CA . PRO B 1 50 ? -38.973 6.815 -2.249 1.00 94.03 49 PRO B CA 1
ATOM 2056 C C . PRO B 1 50 ? -39.255 7.466 -0.903 1.00 97.54 49 PRO B C 1
ATOM 2057 O O . PRO B 1 50 ? -38.990 6.853 0.134 1.00 110.58 49 PRO B O 1
ATOM 2061 N N . MET B 1 51 ? -39.775 8.695 -0.917 1.00 89.92 50 MET B N 1
ATOM 2062 C CA . MET B 1 51 ? -40.067 9.414 0.321 1.00 87.79 50 MET B CA 1
ATOM 2063 C C . MET B 1 51 ? -41.321 8.851 0.970 1.00 88.83 50 MET B C 1
ATOM 2064 O O . MET B 1 51 ? -42.054 8.058 0.366 1.00 91.94 50 MET B O 1
ATOM 2069 N N . GLN B 1 52 ? -41.560 9.282 2.201 1.00 92.11 51 GLN B N 1
ATOM 2070 C CA . GLN B 1 52 ? -42.700 8.806 2.977 1.00 97.97 51 GLN B CA 1
ATOM 2071 C C . GLN B 1 52 ? -44.014 9.175 2.291 1.00 88.47 51 GLN B C 1
ATOM 2072 O O . GLN B 1 52 ? -44.998 8.443 2.403 1.00 89.24 51 GLN B O 1
ATOM 2078 N N . VAL B 1 53 ? -44.013 10.291 1.568 1.00 83.51 52 VAL B N 1
ATOM 2079 C CA . VAL B 1 53 ? -45.163 10.701 0.758 1.00 79.98 52 VAL B CA 1
ATOM 2080 C C . VAL B 1 53 ? -45.088 10.001 -0.594 1.00 79.99 52 VAL B C 1
ATOM 2081 O O . VAL B 1 53 ? -44.002 9.855 -1.159 1.00 79.90 52 VAL B O 1
ATOM 2085 N N . ASN B 1 54 ? -46.239 9.587 -1.114 1.00 82.75 53 ASN B N 1
ATOM 2086 C CA . ASN B 1 54 ? -46.298 8.882 -2.391 1.00 85.14 53 ASN B CA 1
ATOM 2087 C C . ASN B 1 54 ? -45.983 9.848 -3.531 1.00 81.08 53 ASN B C 1
ATOM 2088 O O . ASN B 1 54 ? -46.486 10.980 -3.558 1.00 79.76 53 ASN B O 1
ATOM 2093 N N . GLY B 1 55 ? -45.142 9.396 -4.461 1.00 77.82 54 GLY B N 1
ATOM 2094 C CA . GLY B 1 55 ? -44.831 10.159 -5.677 1.00 74.89 54 GLY B CA 1
ATOM 2095 C C . GLY B 1 55 ? -43.587 11.020 -5.592 1.00 71.01 54 GLY B C 1
ATOM 2096 O O . GLY B 1 55 ? -43.209 11.653 -6.588 1.00 75.44 54 GLY B O 1
ATOM 2097 N N . TYR B 1 56 ? -42.943 11.059 -4.422 1.00 67.33 55 TYR B N 1
ATOM 2098 C CA . TYR B 1 56 ? -41.766 11.886 -4.226 1.00 64.90 55 TYR B CA 1
ATOM 2099 C C . TYR B 1 56 ? -40.566 11.033 -3.871 1.00 67.50 55 TYR B C 1
ATOM 2100 O O . TYR B 1 56 ? -40.692 9.983 -3.230 1.00 68.73 55 TYR B O 1
ATOM 2109 N N . PHE B 1 57 ? -39.399 11.510 -4.294 1.00 68.94 56 PHE B N 1
ATOM 2110 C CA . PHE B 1 57 ? -38.170 10.741 -4.234 1.00 73.82 56 PHE B CA 1
ATOM 2111 C C . PHE B 1 57 ? -37.074 11.586 -3.614 1.00 77.70 56 PHE B C 1
ATOM 2112 O O . PHE B 1 57 ? -37.057 12.822 -3.752 1.00 71.85 56 PHE B O 1
ATOM 2120 N N . MET B 1 58 ? -36.171 10.891 -2.928 1.00 86.03 57 MET B N 1
ATOM 2121 C CA . MET B 1 58 ? -35.174 11.529 -2.087 1.00 97.32 57 MET B CA 1
ATOM 2122 C C . MET B 1 58 ? -33.846 10.843 -2.380 1.00 103.47 57 MET B C 1
ATOM 2123 O O . MET B 1 58 ? -33.764 9.609 -2.408 1.00 105.13 57 MET B O 1
ATOM 2128 N N . GLY B 1 59 ? -32.815 11.652 -2.599 1.00 102.05 58 GLY B N 1
ATOM 2129 C CA . GLY B 1 59 ? -31.486 11.170 -2.934 1.00 106.24 58 GLY B CA 1
ATOM 2130 C C . GLY B 1 59 ? -30.512 11.357 -1.786 1.00 112.93 58 GLY B C 1
ATOM 2131 O O . GLY B 1 59 ? -30.541 12.386 -1.100 1.00 118.17 58 GLY B O 1
ATOM 2132 N N . SER B 1 60 ? -29.649 10.363 -1.579 1.00 115.93 59 SER B N 1
ATOM 2133 C CA . SER B 1 60 ? -28.538 10.480 -0.633 1.00 130.59 59 SER B CA 1
ATOM 2134 C C . SER B 1 60 ? -27.227 10.128 -1.323 1.00 135.72 59 SER B C 1
ATOM 2135 O O . SER B 1 60 ? -27.207 9.337 -2.274 1.00 128.94 59 SER B O 1
ATOM 2138 N N . LEU B 1 61 ? -26.144 10.725 -0.832 1.00 140.19 60 LEU B N 1
ATOM 2139 C CA . LEU B 1 61 ? -24.806 10.520 -1.379 1.00 160.86 60 LEU B CA 1
ATOM 2140 C C . LEU B 1 61 ? -23.992 9.579 -0.476 1.00 188.27 60 LEU B C 1
ATOM 2141 O O . LEU B 1 61 ? -23.439 10.014 0.541 1.00 234.91 60 LEU B O 1
ATOM 2146 N N . ASN B 1 62 ? -23.932 8.295 -0.846 1.00 149.42 61 ASN B N 1
ATOM 2147 C CA . ASN B 1 62 ? -23.097 7.320 -0.124 1.00 147.66 61 ASN B CA 1
ATOM 2148 C C . ASN B 1 62 ? -21.617 7.646 -0.364 1.00 158.59 61 ASN B C 1
ATOM 2149 O O . ASN B 1 62 ? -21.000 7.116 -1.288 1.00 142.70 61 ASN B O 1
ATOM 2154 N N . GLN B 1 63 ? -21.071 8.523 0.478 1.00 149.99 62 GLN B N 1
ATOM 2155 C CA . GLN B 1 63 ? -19.702 9.038 0.336 1.00 133.79 62 GLN B CA 1
ATOM 2156 C C . GLN B 1 63 ? -18.956 8.949 1.663 1.00 113.75 62 GLN B C 1
ATOM 2157 O O . GLN B 1 63 ? -19.583 8.861 2.717 1.00 100.49 62 GLN B O 1
ATOM 2163 N N . ASP B 1 64 ? -17.624 8.990 1.589 1.00 117.15 63 ASP B N 1
ATOM 2164 C CA . ASP B 1 64 ? -16.750 9.035 2.773 1.00 126.15 63 ASP B CA 1
ATOM 2165 C C . ASP B 1 64 ? -15.423 9.735 2.454 1.00 129.45 63 ASP B C 1
ATOM 2166 O O . ASP B 1 64 ? -14.635 9.229 1.648 1.00 122.82 63 ASP B O 1
ATOM 2171 N N . GLY B 1 65 ? -15.191 10.890 3.083 1.00 139.28 64 GLY B N 1
ATOM 2172 C CA . GLY B 1 65 ? -13.927 11.630 2.967 1.00 147.42 64 GLY B CA 1
ATOM 2173 C C . GLY B 1 65 ? -13.533 12.127 1.581 1.00 173.74 64 GLY B C 1
ATOM 2174 O O . GLY B 1 65 ? -12.345 12.312 1.308 1.00 198.85 64 GLY B O 1
ATOM 2175 N N . LEU B 1 66 ? -14.519 12.348 0.708 1.00 175.22 65 LEU B N 1
ATOM 2176 C CA . LEU B 1 66 ? -14.272 12.800 -0.673 1.00 154.34 65 LEU B CA 1
ATOM 2177 C C . LEU B 1 66 ? -14.095 14.326 -0.743 1.00 149.71 65 LEU B C 1
ATOM 2178 O O . LEU B 1 66 ? -14.337 15.031 0.241 1.00 147.26 65 LEU B O 1
ATOM 2183 N N . SER B 1 67 ? -13.677 14.819 -1.911 1.00 135.70 66 SER B N 1
ATOM 2184 C CA . SER B 1 67 ? -13.366 16.241 -2.109 1.00 143.35 66 SER B CA 1
ATOM 2185 C C . SER B 1 67 ? -14.612 17.136 -2.026 1.00 146.64 66 SER B C 1
ATOM 2186 O O . SER B 1 67 ? -15.690 16.757 -2.517 1.00 170.96 66 SER B O 1
ATOM 2189 N N . ASN B 1 68 ? -14.452 18.314 -1.413 1.00 153.74 67 ASN B N 1
ATOM 2190 C CA . ASN B 1 68 ? -15.529 19.316 -1.309 1.00 196.37 67 ASN B CA 1
ATOM 2191 C C . ASN B 1 68 ? -16.270 19.457 -2.634 1.00 241.85 67 ASN B C 1
ATOM 2192 O O . ASN B 1 68 ? -17.491 19.257 -2.701 1.00 346.87 67 ASN B O 1
ATOM 2197 N N . ASP B 1 69 ? -15.505 19.783 -3.680 1.00 196.68 68 ASP B N 1
ATOM 2198 C CA . ASP B 1 69 ? -16.006 19.854 -5.057 1.00 167.16 68 ASP B CA 1
ATOM 2199 C C . ASP B 1 69 ? -16.944 18.681 -5.365 1.00 202.75 68 ASP B C 1
ATOM 2200 O O . ASP B 1 69 ? -18.093 18.892 -5.793 1.00 339.27 68 ASP B O 1
ATOM 2205 N N . ASN B 1 70 ? -16.453 17.459 -5.121 1.00 175.25 69 ASN B N 1
ATOM 2206 C CA . ASN B 1 70 ? -17.239 16.234 -5.348 1.00 163.90 69 ASN B CA 1
ATOM 2207 C C . ASN B 1 70 ? -18.520 16.229 -4.505 1.00 165.67 69 ASN B C 1
ATOM 2208 O O . ASN B 1 70 ? -19.602 15.867 -5.017 1.00 307.06 69 ASN B O 1
ATOM 2213 N N . ILE B 1 71 ? -18.401 16.642 -3.235 1.00 202.01 70 ILE B N 1
ATOM 2214 C CA . ILE B 1 71 ? -19.567 16.676 -2.333 1.00 189.41 70 ILE B CA 1
ATOM 2215 C C . ILE B 1 71 ? -20.627 17.625 -2.913 1.00 182.36 70 ILE B C 1
ATOM 2216 O O . ILE B 1 71 ? -21.770 17.208 -3.178 1.00 188.64 70 ILE B O 1
ATOM 2221 N N . GLN B 1 72 ? -20.234 18.884 -3.126 1.00 161.12 71 GLN B N 1
ATOM 2222 C CA . GLN B 1 72 ? -21.159 19.907 -3.624 1.00 148.05 71 GLN B CA 1
ATOM 2223 C C . GLN B 1 72 ? -21.746 19.530 -4.992 1.00 146.60 71 GLN B C 1
ATOM 2224 O O . GLN B 1 72 ? -22.969 19.594 -5.171 1.00 136.53 71 GLN B O 1
ATOM 2230 N N . ILE B 1 73 ? -20.883 19.127 -5.935 1.00 155.24 72 ILE B N 1
ATOM 2231 C CA . ILE B 1 73 ? -21.341 18.696 -7.274 1.00 161.50 72 ILE B CA 1
ATOM 2232 C C . ILE B 1 73 ? -22.353 17.539 -7.134 1.00 156.76 72 ILE B C 1
ATOM 2233 O O . ILE B 1 73 ? -23.447 17.561 -7.754 1.00 153.74 72 ILE B O 1
ATOM 2238 N N . GLY B 1 74 ? -21.994 16.545 -6.313 1.00 158.54 73 GLY B N 1
ATOM 2239 C CA . GLY B 1 74 ? -22.896 15.428 -6.018 1.00 164.27 73 GLY B CA 1
ATOM 2240 C C . GLY B 1 74 ? -24.247 15.893 -5.503 1.00 158.70 73 GLY B C 1
ATOM 2241 O O . GLY B 1 74 ? -25.309 15.485 -6.022 1.00 170.79 73 GLY B O 1
ATOM 2242 N N . LEU B 1 75 ? -24.206 16.760 -4.490 1.00 151.04 74 LEU B N 1
ATOM 2243 C CA . LEU B 1 75 ? -25.439 17.330 -3.932 1.00 144.43 74 LEU B CA 1
ATOM 2244 C C . LEU B 1 75 ? -26.263 18.093 -4.980 1.00 134.27 74 LEU B C 1
ATOM 2245 O O . LEU B 1 75 ? -27.491 17.949 -5.018 1.00 128.36 74 LEU B O 1
ATOM 2250 N N . GLN B 1 76 ? -25.597 18.883 -5.828 1.00 131.93 75 GLN B N 1
ATOM 2251 C CA . GLN B 1 76 ? -26.284 19.554 -6.938 1.00 133.27 75 GLN B CA 1
ATOM 2252 C C . GLN B 1 76 ? -26.953 18.533 -7.854 1.00 134.09 75 GLN B C 1
ATOM 2253 O O . GLN B 1 76 ? -28.144 18.688 -8.200 1.00 133.77 75 GLN B O 1
ATOM 2259 N N . TYR B 1 77 ? -26.212 17.486 -8.229 1.00 138.50 76 TYR B N 1
ATOM 2260 C CA . TYR B 1 77 ? -26.806 16.437 -9.074 1.00 146.03 76 TYR B CA 1
ATOM 2261 C C . TYR B 1 77 ? -27.995 15.743 -8.396 1.00 139.75 76 TYR B C 1
ATOM 2262 O O . TYR B 1 77 ? -28.987 15.419 -9.076 1.00 143.07 76 TYR B O 1
ATOM 2271 N N . ILE B 1 78 ? -27.907 15.530 -7.076 1.00 133.48 77 ILE B N 1
ATOM 2272 C CA . ILE B 1 78 ? -29.062 15.012 -6.316 1.00 130.59 77 ILE B CA 1
ATOM 2273 C C . ILE B 1 78 ? -30.230 15.992 -6.382 1.00 123.32 77 ILE B C 1
ATOM 2274 O O . ILE B 1 78 ? -31.363 15.582 -6.630 1.00 122.59 77 ILE B O 1
ATOM 2279 N N . GLU B 1 79 ? -29.956 17.277 -6.164 1.00 120.98 78 GLU B N 1
ATOM 2280 C CA . GLU B 1 79 ? -31.002 18.302 -6.295 1.00 122.35 78 GLU B CA 1
ATOM 2281 C C . GLU B 1 79 ? -31.668 18.215 -7.654 1.00 128.09 78 GLU B C 1
ATOM 2282 O O . GLU B 1 79 ? -32.908 18.178 -7.735 1.00 127.70 78 GLU B O 1
ATOM 2288 N N . HIS B 1 80 ? -30.852 18.176 -8.715 1.00 80.70 79 HIS B N 1
ATOM 2289 C CA . HIS B 1 80 ? -31.388 18.030 -10.080 1.00 81.09 79 HIS B CA 1
ATOM 2290 C C . HIS B 1 80 ? -32.223 16.771 -10.240 1.00 74.80 79 HIS B C 1
ATOM 2291 O O . HIS B 1 80 ? -33.347 16.836 -10.738 1.00 66.49 79 HIS B O 1
ATOM 2298 N N . ILE B 1 81 ? -31.681 15.628 -9.826 1.00 77.79 80 ILE B N 1
ATOM 2299 C CA . ILE B 1 81 ? -32.421 14.380 -9.992 1.00 79.18 80 ILE B CA 1
ATOM 2300 C C . ILE B 1 81 ? -33.764 14.473 -9.266 1.00 70.51 80 ILE B C 1
ATOM 2301 O O . ILE B 1 81 ? -34.812 14.121 -9.830 1.00 64.97 80 ILE B O 1
ATOM 2306 N N . GLU B 1 82 ? -33.709 14.957 -8.027 1.00 67.12 81 GLU B N 1
ATOM 2307 C CA . GLU B 1 82 ? -34.906 15.159 -7.214 1.00 61.94 81 GLU B CA 1
ATOM 2308 C C . GLU B 1 82 ? -35.908 16.058 -7.921 1.00 58.55 81 GLU B C 1
ATOM 2309 O O . GLU B 1 82 ? -37.075 15.689 -8.049 1.00 50.04 81 GLU B O 1
ATOM 2315 N N . ARG B 1 83 ? -35.456 17.217 -8.395 1.00 66.47 82 ARG B N 1
ATOM 2316 C CA . ARG B 1 83 ? -36.371 18.112 -9.103 1.00 73.58 82 ARG B CA 1
ATOM 2317 C C . ARG B 1 83 ? -36.942 17.459 -10.364 1.00 71.77 82 ARG B C 1
ATOM 2318 O O . ARG B 1 83 ? -38.125 17.624 -10.664 1.00 83.75 82 ARG B O 1
ATOM 2326 N N . THR B 1 84 ? -36.118 16.715 -11.096 1.00 72.70 83 THR B N 1
ATOM 2327 C CA . THR B 1 84 ? -36.568 16.097 -12.339 1.00 69.78 83 THR B CA 1
ATOM 2328 C C . THR B 1 84 ? -37.608 15.021 -12.045 1.00 66.07 83 THR B C 1
ATOM 2329 O O . THR B 1 84 ? -38.638 14.950 -12.721 1.00 72.40 83 THR B O 1
ATOM 2333 N N . LEU B 1 85 ? -37.346 14.206 -11.026 1.00 59.12 84 LEU B N 1
ATOM 2334 C CA . LEU B 1 85 ? -38.307 13.172 -10.604 1.00 57.22 84 LEU B CA 1
ATOM 2335 C C . LEU B 1 85 ? -39.596 13.674 -9.920 1.00 52.44 84 LEU B C 1
ATOM 2336 O O . LEU B 1 85 ? -40.680 13.173 -10.208 1.00 57.60 84 LEU B O 1
ATOM 2341 N N . ASN B 1 86 ? -39.487 14.651 -9.020 1.00 49.05 85 ASN B N 1
ATOM 2342 C CA . ASN B 1 86 ? -40.606 15.007 -8.132 1.00 40.62 85 ASN B CA 1
ATOM 2343 C C . ASN B 1 86 ? -41.707 15.845 -8.777 1.00 39.20 85 ASN B C 1
ATOM 2344 O O . ASN B 1 86 ? -41.467 16.565 -9.744 1.00 48.19 85 ASN B O 1
ATOM 2349 N N . HIS B 1 87 ? -42.920 15.742 -8.219 1.00 35.34 86 HIS B N 1
ATOM 2350 C CA . HIS B 1 87 ? -44.042 16.582 -8.629 1.00 34.18 86 HIS B CA 1
ATOM 2351 C C . HIS B 1 87 ? -43.757 18.029 -8.217 1.00 34.40 86 HIS B C 1
ATOM 2352 O O . HIS B 1 87 ? -43.220 18.268 -7.135 1.00 33.29 86 HIS B O 1
ATOM 2359 N N . GLY B 1 88 ? -44.119 18.977 -9.079 1.00 36.33 87 GLY B N 1
ATOM 2360 C CA . GLY B 1 88 ? -43.837 20.397 -8.859 1.00 36.45 87 GLY B CA 1
ATOM 2361 C C . GLY B 1 88 ? -42.376 20.802 -9.006 1.00 40.59 87 GLY B C 1
ATOM 2362 O O . GLY B 1 88 ? -42.018 21.928 -8.665 1.00 52.71 87 GLY B O 1
ATOM 2363 N N . SER B 1 89 ? -41.532 19.901 -9.510 1.00 40.47 88 SER B N 1
ATOM 2364 C CA . SER B 1 89 ? -40.090 20.140 -9.611 1.00 42.60 88 SER B CA 1
ATOM 2365 C C . SER B 1 89 ? -39.465 20.538 -8.259 1.00 42.55 88 SER B C 1
ATOM 2366 O O . SER B 1 89 ? -38.562 21.365 -8.205 1.00 45.10 88 SER B O 1
ATOM 2369 N N . LEU B 1 90 ? -39.972 19.928 -7.187 1.00 39.39 89 LEU B N 1
ATOM 2370 C CA . LEU B 1 90 ? -39.518 20.189 -5.830 1.00 40.50 89 LEU B CA 1
ATOM 2371 C C . LEU B 1 90 ? -38.336 19.309 -5.436 1.00 41.22 89 LEU B C 1
ATOM 2372 O O . LEU B 1 90 ? -38.254 18.154 -5.845 1.00 40.58 89 LEU B O 1
ATOM 2377 N N . THR B 1 91 ? -37.433 19.863 -4.630 1.00 43.65 90 THR B N 1
ATOM 2378 C CA . THR B 1 91 ? -36.474 19.051 -3.882 1.00 46.88 90 THR B CA 1
ATOM 2379 C C . THR B 1 91 ? -37.150 18.337 -2.712 1.00 45.39 90 THR B C 1
ATOM 2380 O O . THR B 1 91 ? -38.231 18.755 -2.248 1.00 42.76 90 THR B O 1
ATOM 2384 N N . SER B 1 92 ? -36.510 17.273 -2.228 1.00 49.07 91 SER B N 1
ATOM 2385 C CA . SER B 1 92 ? -37.034 16.526 -1.067 1.00 54.25 91 SER B CA 1
ATOM 2386 C C . SER B 1 92 ? -37.128 17.427 0.180 1.00 56.79 91 SER B C 1
ATOM 2387 O O . SER B 1 92 ? -38.071 17.306 0.962 1.00 68.20 91 SER B O 1
ATOM 2390 N N . ARG B 1 93 ? -36.155 18.314 0.350 1.00 62.34 92 ARG B N 1
ATOM 2391 C CA . ARG B 1 93 ? -36.179 19.300 1.430 1.00 73.11 92 ARG B CA 1
ATOM 2392 C C . ARG B 1 93 ? -37.488 20.118 1.423 1.00 55.58 92 ARG B C 1
ATOM 2393 O O . ARG B 1 93 ? -38.187 20.240 2.453 1.00 56.53 92 ARG B O 1
ATOM 2401 N N . GLU B 1 94 ? -37.825 20.655 0.255 1.00 49.89 93 GLU B N 1
ATOM 2402 C CA . GLU B 1 94 ? -39.044 21.474 0.101 1.00 46.95 93 GLU B CA 1
ATOM 2403 C C . GLU B 1 94 ? -40.295 20.651 0.428 1.00 41.77 93 GLU B C 1
ATOM 2404 O O . GLU B 1 94 ? -41.234 21.119 1.141 1.00 41.59 93 GLU B O 1
ATOM 2410 N N . VAL B 1 95 ? -40.278 19.416 -0.078 1.00 39.10 94 VAL B N 1
ATOM 2411 C CA . VAL B 1 95 ? -41.336 18.449 0.202 1.00 37.62 94 VAL B CA 1
ATOM 2412 C C . VAL B 1 95 ? -41.487 18.284 1.724 1.00 38.81 94 VAL B C 1
ATOM 2413 O O . VAL B 1 95 ? -42.580 18.460 2.278 1.00 36.48 94 VAL B O 1
ATOM 2417 N N . THR B 1 96 ? -40.381 17.972 2.393 1.00 42.78 95 THR B N 1
ATOM 2418 C CA . THR B 1 96 ? -40.369 17.858 3.847 1.00 47.73 95 THR B CA 1
ATOM 2419 C C . THR B 1 96 ? -40.886 19.124 4.510 1.00 43.27 95 THR B C 1
ATOM 2420 O O . THR B 1 96 ? -41.672 19.018 5.424 1.00 40.19 95 THR B O 1
ATOM 2424 N N . VAL B 1 97 ? -40.483 20.311 4.061 1.00 41.76 96 VAL B N 1
ATOM 2425 C CA . VAL B 1 97 ? -41.025 21.545 4.681 1.00 41.91 96 VAL B CA 1
ATOM 2426 C C . VAL B 1 97 ? -42.554 21.579 4.533 1.00 35.78 96 VAL B C 1
ATOM 2427 O O . VAL B 1 97 ? -43.310 21.814 5.522 1.00 35.68 96 VAL B O 1
ATOM 2431 N N . LEU B 1 98 ? -43.019 21.333 3.305 1.00 34.14 97 LEU B N 1
ATOM 2432 C CA . LEU B 1 98 ? -44.472 21.389 3.088 1.00 30.00 97 LEU B CA 1
ATOM 2433 C C . LEU B 1 98 ? -45.228 20.354 3.972 1.00 29.25 97 LEU B C 1
ATOM 2434 O O . LEU B 1 98 ? -46.278 20.651 4.623 1.00 29.34 97 LEU B O 1
ATOM 2439 N N . ARG B 1 99 ? -44.669 19.150 4.013 1.00 30.22 98 ARG B N 1
ATOM 2440 C CA . ARG B 1 99 ? -45.254 18.082 4.812 1.00 34.94 98 ARG B CA 1
ATOM 2441 C C . ARG B 1 99 ? -45.216 18.416 6.307 1.00 38.01 98 ARG B C 1
ATOM 2442 O O . ARG B 1 99 ? -46.175 18.162 7.012 1.00 37.50 98 ARG B O 1
ATOM 2450 N N . GLU B 1 100 ? -44.114 18.994 6.782 1.00 43.86 99 GLU B N 1
ATOM 2451 C CA . GLU B 1 100 ? -44.012 19.468 8.173 1.00 44.07 99 GLU B CA 1
ATOM 2452 C C . GLU B 1 100 ? -45.074 20.513 8.430 1.00 39.80 99 GLU B C 1
ATOM 2453 O O . GLU B 1 100 ? -45.703 20.480 9.492 1.00 38.74 99 GLU B O 1
ATOM 2459 N N . ILE B 1 101 ? -45.294 21.431 7.477 1.00 35.59 100 ILE B N 1
ATOM 2460 C CA . ILE B 1 101 ? -46.423 22.365 7.669 1.00 34.05 100 ILE B CA 1
ATOM 2461 C C . ILE B 1 101 ? -47.736 21.583 7.809 1.00 32.83 100 ILE B C 1
ATOM 2462 O O . ILE B 1 101 ? -48.498 21.809 8.767 1.00 35.54 100 ILE B O 1
ATOM 2467 N N . GLU B 1 102 ? -47.987 20.668 6.862 1.00 30.30 101 GLU B N 1
ATOM 2468 C CA . GLU B 1 102 ? -49.241 19.873 6.910 1.00 28.05 101 GLU B CA 1
ATOM 2469 C C . GLU B 1 102 ? -49.433 19.132 8.255 1.00 32.19 101 GLU B C 1
ATOM 2470 O O . GLU B 1 102 ? -50.516 19.138 8.837 1.00 32.05 101 GLU B O 1
ATOM 2476 N N . MET B 1 103 ? -48.353 18.519 8.735 1.00 36.60 102 MET B N 1
ATOM 2477 C CA . MET B 1 103 ? -48.381 17.673 9.921 1.00 44.37 102 MET B CA 1
ATOM 2478 C C . MET B 1 103 ? -48.590 18.407 11.246 1.00 51.12 102 MET B C 1
ATOM 2479 O O . MET B 1 103 ? -48.721 17.741 12.288 1.00 59.27 102 MET B O 1
ATOM 2484 N N . LEU B 1 104 ? -48.620 19.749 11.237 1.00 48.98 103 LEU B N 1
ATOM 2485 C CA . LEU B 1 104 ? -49.026 20.489 12.429 1.00 55.04 103 LEU B CA 1
ATOM 2486 C C . LEU B 1 104 ? -50.439 20.047 12.825 1.00 54.90 103 LEU B C 1
ATOM 2487 O O . LEU B 1 104 ? -51.291 19.785 11.951 1.00 46.06 103 LEU B O 1
ATOM 2492 N N . GLU B 1 105 ? -50.654 19.967 14.137 1.00 61.10 104 GLU B N 1
ATOM 2493 C CA . GLU B 1 105 ? -51.922 19.548 14.717 1.00 66.05 104 GLU B CA 1
ATOM 2494 C C . GLU B 1 105 ? -52.553 20.687 15.500 1.00 62.81 104 GLU B C 1
ATOM 2495 O O . GLU B 1 105 ? -51.878 21.676 15.884 1.00 62.46 104 GLU B O 1
ATOM 2501 N N . ASN B 1 106 ? -53.858 20.544 15.736 1.00 66.22 105 ASN B N 1
ATOM 2502 C CA . ASN B 1 106 ? -54.599 21.471 16.592 1.00 70.58 105 ASN B CA 1
ATOM 2503 C C . ASN B 1 106 ? -53.794 21.816 17.859 1.00 74.61 105 ASN B C 1
ATOM 2504 O O . ASN B 1 106 ? -53.244 20.934 18.530 1.00 81.61 105 ASN B O 1
ATOM 2509 N N . MET B 1 107 ? -53.715 23.112 18.137 1.00 74.23 106 MET B N 1
ATOM 2510 C CA . MET B 1 107 ? -52.947 23.684 19.253 1.00 90.85 106 MET B CA 1
ATOM 2511 C C . MET B 1 107 ? -51.410 23.605 19.174 1.00 87.76 106 MET B C 1
ATOM 2512 O O . MET B 1 107 ? -50.756 24.120 20.100 1.00 124.92 106 MET B O 1
ATOM 2517 N N . ASP B 1 108 ? -50.825 23.017 18.117 1.00 64.88 107 ASP B N 1
ATOM 2518 C CA . ASP B 1 108 ? -49.347 22.879 18.075 1.00 68.95 107 ASP B CA 1
ATOM 2519 C C . ASP B 1 108 ? -48.596 24.225 18.088 1.00 57.26 107 ASP B C 1
ATOM 2520 O O . ASP B 1 108 ? -47.528 24.334 18.685 1.00 53.34 107 ASP B O 1
ATOM 2525 N N . LEU B 1 109 ? -49.156 25.227 17.419 1.00 53.16 108 LEU B N 1
ATOM 2526 C CA . LEU B 1 109 ? -48.606 26.586 17.450 1.00 53.93 108 LEU B CA 1
ATOM 2527 C C . LEU B 1 109 ? -49.156 27.376 18.638 1.00 50.34 108 LEU B C 1
ATOM 2528 O O . LEU B 1 109 ? -48.430 28.030 19.343 1.00 75.55 108 LEU B O 1
ATOM 2533 N N . LEU B 1 110 ? -50.457 27.301 18.863 1.00 46.56 109 LEU B N 1
ATOM 2534 C CA . LEU B 1 110 ? -51.112 28.088 19.907 1.00 41.12 109 LEU B CA 1
ATOM 2535 C C . LEU B 1 110 ? -50.920 27.615 21.360 1.00 41.14 109 LEU B C 1
ATOM 2536 O O . LEU B 1 110 ? -51.358 28.317 22.274 1.00 38.24 109 LEU B O 1
ATOM 2541 N N . SER B 1 111 ? -50.313 26.444 21.614 1.00 45.71 110 SER B N 1
ATOM 2542 C CA . SER B 1 111 ? -50.192 25.967 23.029 1.00 49.56 110 SER B CA 1
ATOM 2543 C C . SER B 1 111 ? -48.912 26.347 23.812 1.00 55.54 110 SER B C 1
ATOM 2544 O O . SER B 1 111 ? -48.694 25.799 24.899 1.00 66.95 110 SER B O 1
ATOM 2547 N N . ASN B 1 112 ? -48.095 27.269 23.286 1.00 58.48 111 ASN B N 1
ATOM 2548 C CA . ASN B 1 112 ? -46.783 27.580 23.922 1.00 53.29 111 ASN B CA 1
ATOM 2549 C C . ASN B 1 112 ? -46.879 27.927 25.405 1.00 56.72 111 ASN B C 1
ATOM 2550 O O . ASN B 1 112 ? -45.969 27.605 26.167 1.00 65.83 111 ASN B O 1
ATOM 2555 N N . TYR B 1 113 ? -47.972 28.564 25.806 1.00 51.45 112 TYR B N 1
ATOM 2556 C CA . TYR B 1 113 ? -48.218 28.920 27.203 1.00 50.95 112 TYR B CA 1
ATOM 2557 C C . TYR B 1 113 ? -48.437 27.704 28.138 1.00 53.98 112 TYR B C 1
ATOM 2558 O O . TYR B 1 113 ? -48.136 27.815 29.357 1.00 53.45 112 TYR B O 1
ATOM 2567 N N . GLN B 1 114 ? -48.904 26.577 27.583 1.00 55.17 113 GLN B N 1
ATOM 2568 C CA . GLN B 1 114 ? -49.129 25.395 28.408 1.00 57.88 113 GLN B CA 1
ATOM 2569 C C . GLN B 1 114 ? -47.818 24.755 28.789 1.00 63.01 113 GLN B C 1
ATOM 2570 O O . GLN B 1 114 ? -47.680 24.359 29.922 1.00 91.57 113 GLN B O 1
ATOM 2576 N N . LEU B 1 115 ? -46.832 24.696 27.889 1.00 63.53 114 LEU B N 1
ATOM 2577 C CA . LEU B 1 115 ? -45.441 24.384 28.273 1.00 67.31 114 LEU B CA 1
ATOM 2578 C C . LEU B 1 115 ? -44.925 25.241 29.445 1.00 66.46 114 LEU B C 1
ATOM 2579 O O . LEU B 1 115 ? -44.433 24.694 30.437 1.00 86.99 114 LEU B O 1
ATOM 2584 N N . GLU B 1 116 ? -45.051 26.561 29.328 1.00 68.63 115 GLU B N 1
ATOM 2585 C CA . GLU B 1 116 ? -44.501 27.496 30.333 1.00 69.21 115 GLU B CA 1
ATOM 2586 C C . GLU B 1 116 ? -45.220 27.324 31.673 1.00 66.58 115 GLU B C 1
ATOM 2587 O O . GLU B 1 116 ? -44.570 27.235 32.740 1.00 72.88 115 GLU B O 1
ATOM 2593 N N . GLU B 1 117 ? -46.554 27.253 31.608 1.00 86.37 116 GLU B N 1
ATOM 2594 C CA . GLU B 1 117 ? -47.386 26.883 32.775 1.00 84.96 116 GLU B CA 1
ATOM 2595 C C . GLU B 1 117 ? -46.955 25.535 33.421 1.00 84.41 116 GLU B C 1
ATOM 2596 O O . GLU B 1 117 ? -46.796 25.434 34.670 1.00 84.92 116 GLU B O 1
ATOM 2602 N N . LEU B 1 118 ? -46.758 24.518 32.572 1.00 83.76 117 LEU B N 1
ATOM 2603 C CA . LEU B 1 118 ? -46.330 23.188 33.059 1.00 84.93 117 LEU B CA 1
ATOM 2604 C C . LEU B 1 118 ? -44.955 23.235 33.743 1.00 85.96 117 LEU B C 1
ATOM 2605 O O . LEU B 1 118 ? -44.785 22.713 34.853 1.00 88.19 117 LEU B O 1
ATOM 2610 N N . LEU B 1 119 ? -43.989 23.862 33.076 1.00 85.71 118 LEU B N 1
ATOM 2611 C CA . LEU B 1 119 ? -42.641 24.035 33.627 1.00 88.26 118 LEU B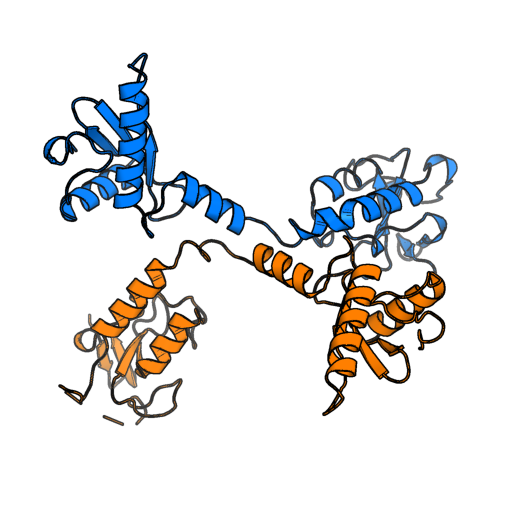 CA 1
ATOM 2612 C C . LEU B 1 119 ? -42.675 24.832 34.934 1.00 90.31 118 LEU B C 1
ATOM 2613 O O . LEU B 1 119 ? -42.010 24.453 35.913 1.00 93.24 118 LEU B O 1
ATOM 2618 N N . ASP B 1 120 ? -43.451 25.921 34.953 1.00 90.46 119 ASP B N 1
ATOM 2619 C CA . ASP B 1 120 ? -43.649 26.679 36.198 1.00 92.81 119 ASP B CA 1
ATOM 2620 C C . ASP B 1 120 ? -44.218 25.791 37.307 1.00 93.73 119 ASP B C 1
ATOM 2621 O O . ASP B 1 120 ? -43.711 25.822 38.465 1.00 98.18 119 ASP B O 1
ATOM 2626 N N . LYS B 1 121 ? -45.245 24.995 36.973 1.00 91.34 120 LYS B N 1
ATOM 2627 C CA . LYS B 1 121 ? -45.782 24.106 38.009 1.00 93.60 120 LYS B CA 1
ATOM 2628 C C . LYS B 1 121 ? -44.756 23.061 38.467 1.00 98.32 120 LYS B C 1
ATOM 2629 O O . LYS B 1 121 ? -44.656 22.767 39.665 1.00 99.67 120 LYS B O 1
ATOM 2635 N N . ILE B 1 122 ? -43.994 22.497 37.534 1.00 99.74 121 ILE B N 1
ATOM 2636 C CA . ILE B 1 122 ? -42.915 21.574 37.945 1.00 105.45 121 ILE B CA 1
ATOM 2637 C C . ILE B 1 122 ? -41.999 22.304 38.926 1.00 108.71 121 ILE B C 1
ATOM 2638 O O . ILE B 1 122 ? -41.785 21.850 40.073 1.00 111.74 121 ILE B O 1
ATOM 2643 N N . GLU B 1 123 ? -41.496 23.448 38.479 1.00 109.39 122 GLU B N 1
ATOM 2644 C CA . GLU B 1 123 ? -40.622 24.278 39.304 1.00 114.60 122 GLU B CA 1
ATOM 2645 C C . GLU B 1 123 ? -41.191 24.506 40.705 1.00 116.70 122 GLU B C 1
ATOM 2646 O O . GLU B 1 123 ? -40.468 24.338 41.703 1.00 125.50 122 GLU B O 1
ATOM 2652 N N . VAL B 1 124 ? -42.474 24.863 40.794 1.00 116.74 123 VAL B N 1
ATOM 2653 C CA . VAL B 1 124 ? -43.098 25.015 42.118 1.00 115.52 123 VAL B CA 1
ATOM 2654 C C . VAL B 1 124 ? -43.108 23.678 42.884 1.00 121.69 123 VAL B C 1
ATOM 2655 O O . VAL B 1 124 ? -42.788 23.654 44.070 1.00 137.29 123 VAL B O 1
ATOM 2659 N N . CYS B 1 125 ? -43.458 22.575 42.218 1.00 96.93 124 CYS B N 1
ATOM 2660 C CA . CYS B 1 125 ? -43.718 21.324 42.956 1.00 92.66 124 CYS B CA 1
ATOM 2661 C C . CYS B 1 125 ? -42.445 20.539 43.321 1.00 112.49 124 CYS B C 1
ATOM 2662 O O . CYS B 1 125 ? -42.476 19.667 44.203 1.00 94.77 124 CYS B O 1
ATOM 2665 N N . ALA B 1 126 ? -41.334 20.841 42.648 1.00 135.63 125 ALA B N 1
ATOM 2666 C CA . ALA B 1 126 ? -40.073 20.123 42.894 1.00 139.26 125 ALA B CA 1
ATOM 2667 C C . ALA B 1 126 ? -39.556 20.326 44.314 1.00 147.11 125 ALA B C 1
ATOM 2668 O O . ALA B 1 126 ? -39.641 21.441 44.840 1.00 115.94 125 ALA B O 1
ATOM 2670 N N . PHE B 1 127 ? -39.024 19.255 44.920 1.00 179.95 126 PHE B N 1
ATOM 2671 C CA . PHE B 1 127 ? -38.434 19.330 46.281 1.00 146.78 126 PHE B CA 1
ATOM 2672 C C . PHE B 1 127 ? -37.075 18.618 46.383 1.00 161.72 126 PHE B C 1
ATOM 2673 O O . PHE B 1 127 ? -36.797 17.659 45.630 1.00 239.37 126 PHE B O 1
ATOM 2681 N N . ASN B 1 128 ? -36.235 19.088 47.320 1.00 145.22 127 ASN B N 1
ATOM 2682 C CA . ASN B 1 128 ? -34.794 18.761 47.302 1.00 178.66 127 ASN B CA 1
ATOM 2683 C C . ASN B 1 128 ? -33.876 19.172 48.466 1.00 156.62 127 ASN B C 1
ATOM 2684 O O . ASN B 1 128 ? -34.164 20.049 49.277 1.00 161.17 127 ASN B O 1
ATOM 2689 N N . VAL B 1 129 ? -32.719 18.523 48.507 1.00 137.11 128 VAL B N 1
ATOM 2690 C CA . VAL B 1 129 ? -31.625 18.954 49.385 1.00 158.98 128 VAL B CA 1
ATOM 2691 C C . VAL B 1 129 ? -31.248 20.425 49.152 1.00 198.07 128 VAL B C 1
ATOM 2692 O O . VAL B 1 129 ? -31.150 21.196 50.097 1.00 152.87 128 VAL B O 1
ATOM 2696 N N . GLU B 1 130 ? -31.086 20.809 47.888 1.00 234.54 129 GLU B N 1
ATOM 2697 C CA . GLU B 1 130 ? -30.368 22.030 47.518 1.00 210.40 129 GLU B CA 1
ATOM 2698 C C . GLU B 1 130 ? -31.048 23.321 48.059 1.00 215.98 129 GLU B C 1
ATOM 2699 O O . GLU B 1 130 ? -32.268 23.517 47.912 1.00 189.24 129 GLU B O 1
ATOM 2705 N N . HIS B 1 131 ? -30.262 24.190 48.694 1.00 199.98 130 HIS B N 1
ATOM 2706 C CA . HIS B 1 131 ? -30.821 25.399 49.318 1.00 148.85 130 HIS B CA 1
ATOM 2707 C C . HIS B 1 131 ? -31.402 26.392 48.302 1.00 175.64 130 HIS B C 1
ATOM 2708 O O . HIS B 1 131 ? -32.170 27.275 48.664 1.00 151.60 130 HIS B O 1
ATOM 2715 N N . SER B 1 139 ? -36.782 1.790 46.708 1.00 186.22 138 SER B N 1
ATOM 2716 C CA . SER B 1 139 ? -37.511 1.490 45.465 1.00 222.79 138 SER B CA 1
ATOM 2717 C C . SER B 1 139 ? -38.386 2.667 45.016 1.00 296.21 138 SER B C 1
ATOM 2718 O O . SER B 1 139 ? -38.409 3.037 43.844 1.00 424.33 138 SER B O 1
ATOM 2721 N N . LEU B 1 140 ? -39.115 3.258 45.959 1.00 295.53 139 LEU B N 1
ATOM 2722 C CA . LEU B 1 140 ? -39.899 4.460 45.668 1.00 235.40 139 LEU B CA 1
ATOM 2723 C C . LEU B 1 140 ? -39.031 5.732 45.650 1.00 184.18 139 LEU B C 1
ATOM 2724 O O . LEU B 1 140 ? -39.481 6.767 45.164 1.00 186.68 139 LEU B O 1
ATOM 2729 N N . ARG B 1 141 ? -37.807 5.653 46.177 1.00 147.43 140 ARG B N 1
ATOM 2730 C CA . ARG B 1 141 ? -36.826 6.722 46.045 1.00 136.99 140 ARG B CA 1
ATOM 2731 C C . ARG B 1 141 ? -36.280 6.894 44.624 1.00 133.73 140 ARG B C 1
ATOM 2732 O O . ARG B 1 141 ? -35.792 7.970 44.312 1.00 104.01 140 ARG B O 1
ATOM 2740 N N . THR B 1 142 ? -36.348 5.863 43.772 1.00 152.21 141 THR B N 1
ATOM 2741 C CA . THR B 1 142 ? -35.686 5.911 42.449 1.00 127.61 141 THR B CA 1
ATOM 2742 C C . THR B 1 142 ? -36.646 6.191 41.294 1.00 125.33 141 THR B C 1
ATOM 2743 O O . THR B 1 142 ? -37.710 5.571 41.193 1.00 121.23 141 THR B O 1
ATOM 2747 N N . CYS B 1 143 ? -36.246 7.113 40.423 1.00 123.78 142 CYS B N 1
ATOM 2748 C CA . CYS B 1 143 ? -37.100 7.612 39.335 1.00 160.07 142 CYS B CA 1
ATOM 2749 C C . CYS B 1 143 ? -37.302 6.541 38.247 1.00 119.48 142 CYS B C 1
ATOM 2750 O O . CYS B 1 143 ? -36.329 5.896 37.837 1.00 87.01 142 CYS B O 1
ATOM 2753 N N . PRO B 1 144 ? -38.559 6.351 37.775 1.00 81.51 143 PRO B N 1
ATOM 2754 C CA . PRO B 1 144 ? -38.792 5.345 36.728 1.00 80.70 143 PRO B CA 1
ATOM 2755 C C . PRO B 1 144 ? -38.118 5.644 35.380 1.00 93.15 143 PRO B C 1
ATOM 2756 O O . PRO B 1 144 ? -37.896 4.718 34.603 1.00 110.98 143 PRO B O 1
ATOM 2760 N N . VAL B 1 145 ? -37.803 6.915 35.118 1.00 96.97 144 VAL B N 1
ATOM 2761 C CA . VAL B 1 145 ? -37.126 7.324 33.897 1.00 146.00 144 VAL B CA 1
ATOM 2762 C C . VAL B 1 145 ? -35.604 7.210 34.070 1.00 138.00 144 VAL B C 1
ATOM 2763 O O . VAL B 1 145 ? -34.962 6.476 33.324 1.00 109.86 144 VAL B O 1
ATOM 2767 N N . THR B 1 146 ? -35.024 7.926 35.039 1.00 104.50 145 THR B N 1
ATOM 2768 C CA . THR B 1 146 ? -33.559 7.934 35.216 1.00 118.76 145 THR B CA 1
ATOM 2769 C C . THR B 1 146 ? -33.007 6.628 35.809 1.00 150.69 145 THR B C 1
ATOM 2770 O O . THR B 1 146 ? -31.824 6.330 35.630 1.00 119.07 145 THR B O 1
ATOM 2774 N N . LEU B 1 147 ? -33.854 5.879 36.525 1.00 194.02 146 LEU B N 1
ATOM 2775 C CA . LEU B 1 147 ? -33.432 4.702 37.301 1.00 144.31 146 LEU B CA 1
ATOM 2776 C C . LEU B 1 147 ? -32.402 5.053 38.396 1.00 129.38 146 LEU B C 1
ATOM 2777 O O . LEU B 1 147 ? -31.545 4.239 38.734 1.00 119.40 146 LEU B O 1
ATOM 2782 N N . CYS B 1 148 ? -32.506 6.267 38.938 1.00 155.63 147 CYS B N 1
ATOM 2783 C CA . CYS B 1 148 ? -31.625 6.767 39.999 1.00 157.35 147 CYS B CA 1
ATOM 2784 C C . CYS B 1 148 ? -32.463 7.512 41.003 1.00 128.65 147 CYS B C 1
ATOM 2785 O O . CYS B 1 148 ? -33.581 7.919 40.708 1.00 100.20 147 CYS B O 1
ATOM 2788 N N . GLU B 1 149 ? -31.932 7.699 42.203 1.00 146.72 148 GLU B N 1
ATOM 2789 C CA . GLU B 1 149 ? -32.567 8.595 43.159 1.00 160.28 148 GLU B CA 1
ATOM 2790 C C . GLU B 1 149 ? -32.214 10.016 42.719 1.00 158.60 148 GLU B C 1
ATOM 2791 O O . GLU B 1 149 ? -31.030 10.349 42.619 1.00 119.16 148 GLU B O 1
ATOM 2797 N N . PRO B 1 150 ? -33.230 10.853 42.446 1.00 133.53 149 PRO B N 1
ATOM 2798 C CA . PRO B 1 150 ? -32.945 12.229 42.056 1.00 117.51 149 PRO B CA 1
ATOM 2799 C C . PRO B 1 150 ? -32.583 13.085 43.265 1.00 110.92 149 PRO B C 1
ATOM 2800 O O . PRO B 1 150 ? -32.985 12.758 44.379 1.00 117.21 149 PRO B O 1
ATOM 2804 N N . GLU B 1 151 ? -31.839 14.162 43.035 1.00 126.08 150 GLU B N 1
ATOM 2805 C CA . GLU B 1 151 ? -31.569 15.176 44.062 1.00 130.27 150 GLU B CA 1
ATOM 2806 C C . GLU B 1 151 ? -32.810 16.068 44.248 1.00 147.53 150 GLU B C 1
ATOM 2807 O O . GLU B 1 151 ? -33.301 16.272 45.363 1.00 169.94 150 GLU B O 1
ATOM 2813 N N . ASP B 1 152 ? -33.290 16.593 43.123 1.00 163.62 151 ASP B N 1
ATOM 2814 C CA . ASP B 1 152 ? -34.538 17.330 43.058 1.00 141.11 151 ASP B CA 1
ATOM 2815 C C . ASP B 1 152 ? -35.608 16.418 42.482 1.00 124.79 151 ASP B C 1
ATOM 2816 O O . ASP B 1 152 ? -35.498 15.975 41.336 1.00 140.10 151 ASP B O 1
ATOM 2821 N N . GLY B 1 153 ? -36.635 16.134 43.284 1.00 109.42 152 GLY B N 1
ATOM 2822 C CA . GLY B 1 153 ? -37.687 15.200 42.888 1.00 98.10 152 GLY B CA 1
ATOM 2823 C C . GLY B 1 153 ? -39.022 15.905 42.711 1.00 101.48 152 GLY B C 1
ATOM 2824 O O . GLY B 1 153 ? -39.244 16.979 43.296 1.00 118.08 152 GLY B O 1
ATOM 2825 N N . VAL B 1 154 ? -39.898 15.305 41.898 1.00 107.39 153 VAL B N 1
ATOM 2826 C CA . VAL B 1 154 ? -41.253 15.822 41.667 1.00 100.71 153 VAL B CA 1
ATOM 2827 C C . VAL B 1 154 ? -42.272 14.681 41.646 1.00 82.87 153 VAL B C 1
ATOM 2828 O O . VAL B 1 154 ? -42.017 13.629 41.041 1.00 72.27 153 VAL B O 1
ATOM 2832 N N . PHE B 1 155 ? -43.418 14.894 42.291 1.00 86.08 154 PHE B N 1
ATOM 2833 C CA . PHE B 1 155 ? -44.487 13.890 42.328 1.00 100.80 154 PHE B CA 1
ATOM 2834 C C . PHE B 1 155 ? -45.361 14.029 41.091 1.00 117.81 154 PHE B C 1
ATOM 2835 O O . PHE B 1 155 ? -45.846 15.129 40.809 1.00 138.88 154 PHE B O 1
ATOM 2843 N N . MET B 1 156 ? -45.573 12.933 40.355 1.00 131.63 155 MET B N 1
ATOM 2844 C CA . MET B 1 156 ? -46.531 12.958 39.227 1.00 164.90 155 MET B CA 1
ATOM 2845 C C . MET B 1 156 ? -47.517 11.806 39.307 1.00 143.46 155 MET B C 1
ATOM 2846 O O . MET B 1 156 ? -47.122 10.660 39.578 1.00 174.32 155 MET B O 1
ATOM 2851 N N . ARG B 1 157 ? -48.788 12.119 39.054 1.00 127.36 156 ARG B N 1
ATOM 2852 C CA . ARG B 1 157 ? -49.830 11.095 39.069 1.00 136.48 156 ARG B CA 1
ATOM 2853 C C . ARG B 1 157 ? -49.683 10.104 37.930 1.00 146.72 156 ARG B C 1
ATOM 2854 O O . ARG B 1 157 ? -49.229 10.477 36.855 1.00 177.25 156 ARG B O 1
ATOM 2862 N N . ASN B 1 158 ? -50.070 8.848 38.179 1.00 161.75 157 ASN B N 1
ATOM 2863 C CA . ASN B 1 158 ? -49.951 7.799 37.149 1.00 167.77 157 ASN B CA 1
ATOM 2864 C C . ASN B 1 158 ? -50.885 8.014 35.952 1.00 162.89 157 ASN B C 1
ATOM 2865 O O . ASN B 1 158 ? -50.616 7.498 34.856 1.00 162.68 157 ASN B O 1
ATOM 2870 N N . SER B 1 159 ? -51.971 8.759 36.163 1.00 135.65 158 SER B N 1
ATOM 2871 C CA . SER B 1 159 ? -52.902 9.107 35.087 1.00 129.38 158 SER B CA 1
ATOM 2872 C C . SER B 1 159 ? -53.831 10.247 35.538 1.00 151.45 158 SER B C 1
ATOM 2873 O O . SER B 1 159 ? -53.800 10.661 36.708 1.00 128.14 158 SER B O 1
ATOM 2876 N N . MET B 1 160 ? -54.649 10.742 34.608 1.00 140.31 159 MET B N 1
ATOM 2877 C CA . MET B 1 160 ? -55.588 11.839 34.880 1.00 135.55 159 MET B CA 1
ATOM 2878 C C . MET B 1 160 ? -56.365 11.691 36.191 1.00 144.54 159 MET B C 1
ATOM 2879 O O . MET B 1 160 ? -56.499 12.659 36.922 1.00 157.38 159 MET B O 1
ATOM 2884 N N . ASN B 1 161 ? -56.861 10.487 36.481 1.00 139.20 160 ASN B N 1
ATOM 2885 C CA . ASN B 1 161 ? -57.706 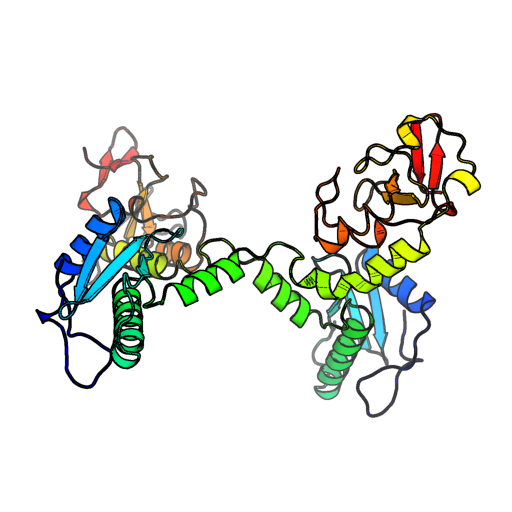10.245 37.666 1.00 141.97 160 ASN B CA 1
ATOM 2886 C C . ASN B 1 161 ? -57.148 9.181 38.625 1.00 151.79 160 ASN B C 1
ATOM 2887 O O . ASN B 1 161 ? -57.928 8.549 39.360 1.00 116.86 160 ASN B O 1
ATOM 2892 N N . SER B 1 162 ? -55.833 8.980 38.642 1.00 171.02 161 SER B N 1
ATOM 2893 C CA . SER B 1 162 ? -55.275 7.835 39.395 1.00 136.26 161 SER B CA 1
ATOM 2894 C C . SER B 1 162 ? -55.341 7.861 40.922 1.00 111.94 161 SER B C 1
ATOM 2895 O O . SER B 1 162 ? -55.624 6.836 41.522 1.00 96.66 161 SER B O 1
ATOM 2898 N N . ASN B 1 163 ? -55.048 9.004 41.537 1.00 139.43 162 ASN B N 1
ATOM 2899 C CA . ASN B 1 163 ? -54.862 9.148 42.998 1.00 134.36 162 ASN B CA 1
ATOM 2900 C C . ASN B 1 163 ? -53.481 8.670 43.497 1.00 137.12 162 ASN B C 1
ATOM 2901 O O . ASN B 1 163 ? -53.103 8.964 44.636 1.00 137.61 162 ASN B O 1
ATOM 2906 N N . VAL B 1 164 ? -52.736 7.965 42.641 1.00 136.41 163 VAL B N 1
ATOM 2907 C CA . VAL B 1 164 ? -51.442 7.396 42.965 1.00 163.34 163 VAL B CA 1
ATOM 2908 C C . VAL B 1 164 ? -50.397 8.133 42.131 1.00 158.19 163 VAL B C 1
ATOM 2909 O O . VAL B 1 164 ? -50.557 8.333 40.893 1.00 119.23 163 VAL B O 1
ATOM 2913 N N . CYS B 1 165 ? -49.326 8.554 42.800 1.00 202.40 164 CYS B N 1
ATOM 2914 C CA . CYS B 1 165 ? -48.256 9.266 42.123 1.00 174.61 164 CYS B CA 1
ATOM 2915 C C . CYS B 1 165 ? -46.914 8.642 42.382 1.00 173.98 164 CYS B C 1
ATOM 2916 O O . CYS B 1 165 ? -46.737 7.853 43.312 1.00 267.19 164 CYS B O 1
ATOM 2919 N N . MET B 1 166 ? -45.971 9.000 41.523 1.00 151.60 165 MET B N 1
ATOM 2920 C CA . MET B 1 166 ? -44.615 8.515 41.656 1.00 142.96 165 MET B CA 1
ATOM 2921 C C . MET B 1 166 ? -43.653 9.669 41.632 1.00 137.92 165 MET B C 1
ATOM 2922 O O . MET B 1 166 ? -43.975 10.758 41.126 1.00 163.90 165 MET B O 1
ATOM 2927 N N . LEU B 1 167 ? -42.483 9.402 42.211 1.00 138.86 166 LEU B N 1
ATOM 2928 C CA . LEU B 1 167 ? -41.406 10.358 42.321 1.00 150.46 166 LEU B CA 1
ATOM 2929 C C . LEU B 1 167 ? -40.567 10.285 41.059 1.00 187.71 166 LEU B C 1
ATOM 2930 O O . LEU B 1 167 ? -40.026 9.223 40.741 1.00 317.96 166 LEU B O 1
ATOM 2935 N N . TYR B 1 168 ? -40.454 11.411 40.349 1.00 160.16 167 TYR B N 1
ATOM 2936 C CA . TYR B 1 168 ? -39.602 11.518 39.169 1.00 120.00 167 TYR B CA 1
ATOM 2937 C C . TYR B 1 168 ? -38.494 12.535 39.391 1.00 110.83 167 TYR B C 1
ATOM 2938 O O . TYR B 1 168 ? -38.616 13.463 40.217 1.00 106.84 167 TYR B O 1
ATOM 2947 N N . ASP B 1 169 ? -37.416 12.345 38.633 1.00 107.65 168 ASP B N 1
ATOM 2948 C CA . ASP B 1 169 ? -36.359 13.333 38.504 1.00 105.82 168 ASP B CA 1
ATOM 2949 C C . ASP B 1 169 ? -36.902 14.560 37.755 1.00 109.02 168 ASP B C 1
ATOM 2950 O O . ASP B 1 169 ? -37.441 14.471 36.610 1.00 113.96 168 ASP B O 1
ATOM 2955 N N . LYS B 1 170 ? -36.748 15.706 38.412 1.00 117.68 169 LYS B N 1
ATOM 2956 C CA . LYS B 1 170 ? -37.162 17.007 37.868 1.00 122.14 169 LYS B CA 1
ATOM 2957 C C . LYS B 1 170 ? -36.717 17.192 36.416 1.00 133.09 169 LYS B C 1
ATOM 2958 O O . LYS B 1 170 ? -37.537 17.512 35.547 1.00 225.67 169 LYS B O 1
ATOM 2964 N N . MET B 1 171 ? -35.434 16.967 36.168 1.00 124.37 170 MET B N 1
ATOM 2965 C CA . MET B 1 171 ? -34.868 17.060 34.812 1.00 140.50 170 MET B CA 1
ATOM 2966 C C . MET B 1 171 ? -35.585 16.124 33.827 1.00 163.33 170 MET B C 1
ATOM 2967 O O . MET B 1 171 ? -35.814 16.499 32.671 1.00 238.28 170 MET B O 1
ATOM 2972 N N . ALA B 1 172 ? -35.934 14.925 34.292 1.00 117.26 171 ALA B N 1
ATOM 2973 C CA . ALA B 1 172 ? -36.705 13.967 33.476 1.00 104.51 171 ALA B CA 1
ATOM 2974 C C . ALA B 1 172 ? -38.082 14.513 33.161 1.00 98.41 171 ALA B C 1
ATOM 2975 O O . ALA B 1 172 ? -38.532 14.473 31.998 1.00 102.63 171 ALA B O 1
ATOM 2977 N N . LEU B 1 173 ? -38.745 15.043 34.184 1.00 94.14 172 LEU B N 1
ATOM 2978 C CA . LEU B 1 173 ? -40.078 15.640 33.939 1.00 95.38 172 LEU B CA 1
ATOM 2979 C C . LEU B 1 173 ? -40.013 16.841 32.948 1.00 88.68 172 LEU B C 1
ATOM 2980 O O . LEU B 1 173 ? -40.834 16.970 31.991 1.00 85.82 172 LEU B O 1
ATOM 2985 N N . ILE B 1 174 ? -39.018 17.699 33.176 1.00 116.70 173 ILE B N 1
ATOM 2986 C CA . ILE B 1 174 ? -38.711 18.798 32.250 1.00 109.74 173 ILE B CA 1
ATOM 2987 C C . ILE B 1 174 ? -38.470 18.275 30.825 1.00 106.82 173 ILE B C 1
ATOM 2988 O O . ILE B 1 174 ? -38.993 18.858 29.866 1.00 103.40 173 ILE B O 1
ATOM 2993 N N . HIS B 1 175 ? -37.695 17.189 30.703 1.00 111.37 174 HIS B N 1
ATOM 2994 C CA . HIS B 1 175 ? -37.473 16.548 29.402 1.00 110.20 174 HIS B CA 1
ATOM 2995 C C . HIS B 1 175 ? -38.771 16.026 28.770 1.00 108.41 174 HIS B C 1
ATOM 2996 O O . HIS B 1 175 ? -38.991 16.221 27.562 1.00 104.00 174 HIS B O 1
ATOM 3003 N N . LEU B 1 176 ? -39.617 15.370 29.573 1.00 114.43 175 LEU B N 1
ATOM 3004 C CA . LEU B 1 176 ? -40.907 14.879 29.049 1.00 118.08 175 LEU B CA 1
ATOM 3005 C C . LEU B 1 176 ? -41.790 16.017 28.556 1.00 111.10 175 LEU B C 1
ATOM 3006 O O . LEU B 1 176 ? -42.396 15.931 27.455 1.00 108.03 175 LEU B O 1
ATOM 3011 N N . VAL B 1 177 ? -41.870 17.071 29.377 1.00 106.73 176 VAL B N 1
ATOM 3012 C CA . VAL B 1 177 ? -42.722 18.218 29.014 1.00 100.97 176 VAL B CA 1
ATOM 3013 C C . VAL B 1 177 ? -42.156 18.975 27.798 1.00 95.08 176 VAL B C 1
ATOM 3014 O O . VAL B 1 177 ? -42.879 19.215 26.821 1.00 95.02 176 VAL B O 1
ATOM 3018 N N . LYS B 1 178 ? -40.872 19.318 27.837 1.00 91.68 177 LYS B N 1
ATOM 3019 C CA . LYS B 1 178 ? -40.234 20.028 26.711 1.00 89.48 177 LYS B CA 1
ATOM 3020 C C . LYS B 1 178 ? -40.302 19.290 25.364 1.00 90.42 177 LYS B C 1
ATOM 3021 O O . LYS B 1 178 ? -40.390 19.922 24.323 1.00 91.40 177 LYS B O 1
ATOM 3027 N N . THR B 1 179 ? -40.255 17.962 25.391 1.00 91.48 178 THR B N 1
ATOM 3028 C CA . THR B 1 179 ? -40.420 17.165 24.178 1.00 92.95 178 THR B CA 1
ATOM 3029 C C . THR B 1 179 ? -41.895 16.842 23.905 1.00 96.36 178 THR B C 1
ATOM 3030 O O . THR B 1 179 ? -42.178 16.080 22.987 1.00 99.17 178 THR B O 1
ATOM 3034 N N . ARG B 1 180 ? -42.834 17.407 24.676 1.00 97.46 179 ARG B N 1
ATOM 3035 C CA . ARG B 1 180 ? -44.261 17.128 24.475 1.00 103.19 179 ARG B CA 1
ATOM 3036 C C . ARG B 1 180 ? -44.571 15.605 24.500 1.00 108.31 179 ARG B C 1
ATOM 3037 O O . ARG B 1 180 ? -45.499 15.133 23.820 1.00 114.91 179 ARG B O 1
ATOM 3045 N N . ALA B 1 181 ? -43.796 14.845 25.281 1.00 107.71 180 ALA B N 1
ATOM 3046 C CA . ALA B 1 181 ? -43.932 13.382 25.278 1.00 113.98 180 ALA B CA 1
ATOM 3047 C C . ALA B 1 181 ? -45.144 12.931 26.068 1.00 123.78 180 ALA B C 1
ATOM 3048 O O . ALA B 1 181 ? -45.567 13.607 26.994 1.00 124.08 180 ALA B O 1
ATOM 3050 N N . ALA B 1 182 ? -45.682 11.780 25.694 1.00 133.93 181 ALA B N 1
ATOM 3051 C CA . ALA B 1 182 ? -46.797 11.150 26.417 1.00 148.45 181 ALA B CA 1
ATOM 3052 C C . ALA B 1 182 ? -46.369 10.660 27.811 1.00 156.04 181 ALA B C 1
ATOM 3053 O O . ALA B 1 182 ? -45.188 10.406 28.054 1.00 151.96 181 ALA B O 1
ATOM 3055 N N . HIS B 1 183 ? -47.335 10.538 28.717 1.00 175.09 182 HIS B N 1
ATOM 3056 C CA . HIS B 1 183 ? -47.087 10.047 30.079 1.00 192.77 182 HIS B CA 1
ATOM 3057 C C . HIS B 1 183 ? -46.561 8.611 29.956 1.00 200.19 182 HIS B C 1
ATOM 3058 O O . HIS B 1 183 ? -47.209 7.782 29.313 1.00 207.58 182 HIS B O 1
ATOM 3065 N N . PRO B 1 184 ? -45.387 8.311 30.548 1.00 170.77 183 PRO B N 1
ATOM 3066 C CA . PRO B 1 184 ? -44.785 6.982 30.324 1.00 182.49 183 PRO B CA 1
ATOM 3067 C C . PRO B 1 184 ? -45.639 5.759 30.702 1.00 178.42 183 PRO B C 1
ATOM 3068 O O . PRO B 1 184 ? -45.412 4.691 30.147 1.00 204.78 183 PRO B O 1
ATOM 3072 N N . LEU B 1 185 ? -46.594 5.914 31.618 1.00 160.47 184 LEU B N 1
ATOM 3073 C CA . LEU B 1 185 ? -47.517 4.839 31.995 1.00 160.24 184 LEU B CA 1
ATOM 3074 C C . LEU B 1 185 ? -48.839 4.894 31.223 1.00 164.46 184 LEU B C 1
ATOM 3075 O O . LEU B 1 185 ? -49.156 3.984 30.457 1.00 176.38 184 LEU B O 1
ATOM 3080 N N . SER B 1 186 ? -49.615 5.954 31.425 1.00 161.48 185 SER B N 1
ATOM 3081 C CA . SER B 1 186 ? -50.949 6.033 30.822 1.00 176.79 185 SER B CA 1
ATOM 3082 C C . SER B 1 186 ? -50.957 6.414 29.334 1.00 189.62 185 SER B C 1
ATOM 3083 O O . SER B 1 186 ? -51.963 6.218 28.657 1.00 199.39 185 SER B O 1
ATOM 3086 N N . ARG B 1 187 ? -49.841 6.958 28.839 1.00 201.62 186 ARG B N 1
ATOM 3087 C CA . ARG B 1 187 ? -49.728 7.537 27.473 1.00 219.00 186 ARG B CA 1
ATOM 3088 C C . ARG B 1 187 ? -50.664 8.741 27.206 1.00 232.14 186 ARG B C 1
ATOM 3089 O O . ARG B 1 187 ? -50.860 9.126 26.050 1.00 230.35 186 ARG B O 1
ATOM 3097 N N . GLU B 1 188 ? -51.217 9.328 28.267 1.00 233.76 187 GLU B N 1
ATOM 3098 C CA . GLU B 1 188 ? -52.028 10.533 28.154 1.00 219.22 187 GLU B CA 1
ATOM 3099 C C . GLU B 1 188 ? -51.089 11.718 27.998 1.00 193.25 187 GLU B C 1
ATOM 3100 O O . GLU B 1 188 ? -49.883 11.612 28.273 1.00 177.85 187 GLU B O 1
ATOM 3106 N N . SER B 1 189 ? -51.641 12.844 27.558 1.00 181.40 188 SER B N 1
ATOM 3107 C CA . SER B 1 189 ? -50.887 14.091 27.527 1.00 164.64 188 SER B CA 1
ATOM 3108 C C . SER B 1 189 ? -50.683 14.542 28.959 1.00 150.10 188 SER B C 1
ATOM 3109 O O . SER B 1 189 ? -51.621 14.510 29.767 1.00 155.29 188 SER B O 1
ATOM 3112 N N . ILE B 1 190 ? -49.456 14.952 29.267 1.00 141.14 189 ILE B N 1
ATOM 3113 C CA . ILE B 1 190 ? -49.105 15.425 30.597 1.00 139.34 189 ILE B CA 1
ATOM 3114 C C . ILE B 1 190 ? -49.740 16.807 30.798 1.00 146.06 189 ILE B C 1
ATOM 3115 O O . ILE B 1 190 ? -49.541 17.710 29.981 1.00 151.16 189 ILE B O 1
ATOM 3120 N N . ALA B 1 191 ? -50.493 16.955 31.892 1.00 153.04 190 ALA B N 1
ATOM 3121 C CA . ALA B 1 191 ? -51.304 18.158 32.163 1.00 170.40 190 ALA B CA 1
ATOM 3122 C C . ALA B 1 191 ? -51.115 18.599 33.611 1.00 191.40 190 ALA B C 1
ATOM 3123 O O . ALA B 1 191 ? -50.902 17.752 34.482 1.00 222.95 190 ALA B O 1
ATOM 3125 N N . VAL B 1 192 ? -51.192 19.913 33.860 1.00 94.78 191 VAL B N 1
ATOM 3126 C CA . VAL B 1 192 ? -50.887 20.495 35.201 1.00 104.66 191 VAL B CA 1
ATOM 3127 C C . VAL B 1 192 ? -51.425 19.712 36.400 1.00 122.01 191 VAL B C 1
ATOM 3128 O O . VAL B 1 192 ? -50.687 19.445 37.367 1.00 181.31 191 VAL B O 1
ATOM 3132 N N . SER B 1 193 ? -52.695 19.329 36.331 1.00 123.28 192 SER B N 1
ATOM 3133 C CA . SER B 1 193 ? -53.354 18.604 37.417 1.00 102.84 192 SER B CA 1
ATOM 3134 C C . SER B 1 193 ? -52.635 17.294 37.810 1.00 102.33 192 SER B C 1
ATOM 3135 O O . SER B 1 193 ? -52.750 16.848 38.952 1.00 95.59 192 SER B O 1
ATOM 3138 N N . MET B 1 194 ? -51.895 16.690 36.876 1.00 92.97 193 MET B N 1
ATOM 3139 C CA . MET B 1 194 ? -51.074 15.505 37.183 1.00 92.71 193 MET B CA 1
ATOM 3140 C C . MET B 1 194 ? -49.840 15.795 38.055 1.00 87.02 193 MET B C 1
ATOM 3141 O O . MET B 1 194 ? -49.304 14.851 38.687 1.00 109.82 193 MET B O 1
ATOM 3146 N N . ILE B 1 195 ? -49.391 17.061 38.084 1.00 82.95 194 ILE B N 1
ATOM 3147 C CA . ILE B 1 195 ? -48.204 17.448 38.858 1.00 102.54 194 ILE B CA 1
ATOM 3148 C C . ILE B 1 195 ? -48.702 17.859 40.221 1.00 123.02 194 ILE B C 1
ATOM 3149 O O . ILE B 1 195 ? -49.678 18.601 40.306 1.00 111.68 194 ILE B O 1
ATOM 3154 N N . VAL B 1 196 ? -48.042 17.401 41.280 1.00 126.56 195 VAL B N 1
ATOM 3155 C CA . VAL B 1 196 ? -48.477 17.710 42.649 1.00 109.86 195 VAL B CA 1
ATOM 3156 C C . VAL B 1 196 ? -47.295 17.982 43.571 1.00 128.98 195 VAL B C 1
ATOM 3157 O O . VAL B 1 196 ? -46.211 17.442 43.375 1.00 114.16 195 VAL B O 1
ATOM 3161 N N . GLY B 1 197 ? -47.523 18.833 44.570 1.00 150.47 196 GLY B N 1
ATOM 3162 C CA . GLY B 1 197 ? -46.494 19.203 45.544 1.00 145.33 196 GLY B CA 1
ATOM 3163 C C . GLY B 1 197 ? -46.332 18.171 46.646 1.00 157.39 196 GLY B C 1
ATOM 3164 O O . GLY B 1 197 ? -47.276 17.421 46.955 1.00 183.60 196 GLY B O 1
ATOM 3165 N N . ARG B 1 198 ? -45.138 18.145 47.249 1.00 146.74 197 ARG B N 1
ATOM 3166 C CA . ARG B 1 198 ? -44.776 17.187 48.316 1.00 153.53 197 ARG B CA 1
ATOM 3167 C C . ARG B 1 198 ? -45.876 16.975 49.377 1.00 183.82 197 ARG B C 1
ATOM 3168 O O . ARG B 1 198 ? -46.135 15.840 49.787 1.00 173.77 197 ARG B O 1
ATOM 3176 N N . ASP B 1 199 ? -46.516 18.063 49.795 1.00 213.15 198 ASP B N 1
ATOM 3177 C CA . ASP B 1 199 ? -47.524 18.014 50.853 1.00 196.22 198 ASP B CA 1
ATOM 3178 C C . ASP B 1 199 ? -48.875 17.472 50.402 1.00 182.03 198 ASP B C 1
ATOM 3179 O O . ASP B 1 199 ? -49.730 17.246 51.246 1.00 193.49 198 ASP B O 1
ATOM 3184 N N . ASN B 1 200 ? -49.079 17.284 49.096 1.00 153.13 199 ASN B N 1
ATOM 3185 C CA . ASN B 1 200 ? -50.366 16.779 48.601 1.00 153.79 199 ASN B CA 1
ATOM 3186 C C . ASN B 1 200 ? -50.423 15.248 48.479 1.00 139.06 199 ASN B C 1
ATOM 3187 O O . ASN B 1 200 ? -51.476 14.688 48.138 1.00 127.03 199 ASN B O 1
ATOM 3192 N N . ALA B 1 201 ? -49.305 14.575 48.763 1.00 140.95 200 ALA B N 1
ATOM 3193 C CA . ALA B 1 201 ? -49.217 13.119 48.654 1.00 171.53 200 ALA B CA 1
ATOM 3194 C C . ALA B 1 201 ? -48.498 12.515 49.861 1.00 187.60 200 ALA B C 1
ATOM 3195 O O . ALA B 1 201 ? -47.572 13.117 50.408 1.00 174.22 200 ALA B O 1
ATOM 3197 N N . ALA B 1 202 ? -48.925 11.324 50.269 1.00 193.87 201 ALA B N 1
ATOM 3198 C CA . ALA B 1 202 ? -48.300 10.622 51.395 1.00 188.13 201 ALA B CA 1
ATOM 3199 C C . ALA B 1 202 ? -48.079 9.147 51.056 1.00 214.61 201 ALA B C 1
ATOM 3200 O O . ALA B 1 202 ? -48.891 8.534 50.351 1.00 211.49 201 ALA B O 1
ATOM 3202 N N . PHE B 1 203 ? -46.984 8.584 51.559 1.00 267.58 202 PHE B N 1
ATOM 3203 C CA . PHE B 1 203 ? -46.737 7.153 51.428 1.00 278.30 202 PHE B CA 1
ATOM 3204 C C . PHE B 1 203 ? -47.771 6.368 52.226 1.00 296.71 202 PHE B C 1
ATOM 3205 O O . PHE B 1 203 ? -47.932 6.600 53.424 1.00 311.73 202 PHE B O 1
ATOM 3213 N N . ASP B 1 204 ? -48.465 5.450 51.554 1.00 281.01 203 ASP B N 1
ATOM 3214 C CA . ASP B 1 204 ? -49.423 4.545 52.192 1.00 277.50 203 ASP B CA 1
ATOM 3215 C C . ASP B 1 204 ? -48.744 3.163 52.289 1.00 320.80 203 ASP B C 1
ATOM 3216 O O . ASP B 1 204 ? -48.522 2.518 51.257 1.00 524.42 203 ASP B O 1
ATOM 3221 N N . PRO B 1 205 ? -48.393 2.717 53.521 1.00 204.44 204 PRO B N 1
ATOM 3222 C CA . PRO B 1 205 ? -47.744 1.406 53.729 1.00 187.36 204 PRO B CA 1
ATOM 3223 C C . PRO B 1 205 ? -48.508 0.187 53.192 1.00 221.32 204 PRO B C 1
ATOM 3224 O O . PRO B 1 205 ? -47.880 -0.743 52.675 1.00 221.18 204 PRO B O 1
ATOM 3228 N N . ASP B 1 206 ? -49.835 0.191 53.320 1.00 277.10 205 ASP B N 1
ATOM 3229 C CA . ASP B 1 206 ? -50.655 -0.959 52.899 1.00 251.61 205 ASP B CA 1
ATOM 3230 C C . ASP B 1 206 ? -50.775 -1.096 51.377 1.00 207.02 205 ASP B C 1
ATOM 3231 O O . ASP B 1 206 ? -50.796 -2.214 50.860 1.00 161.39 205 ASP B O 1
ATOM 3236 N N . ARG B 1 207 ? -50.846 0.036 50.678 1.00 211.52 206 ARG B N 1
ATOM 3237 C CA . ARG B 1 207 ? -50.808 0.062 49.207 1.00 175.03 206 ARG B CA 1
ATOM 3238 C C . ARG B 1 207 ? -49.389 0.057 48.609 1.00 153.10 206 ARG B C 1
ATOM 3239 O O . ARG B 1 207 ? -49.224 -0.267 47.430 1.00 131.36 206 ARG B O 1
ATOM 3247 N N . GLY B 1 208 ? -48.379 0.426 49.400 1.00 149.32 207 GLY B N 1
ATOM 3248 C CA . GLY B 1 208 ? -46.987 0.433 48.934 1.00 160.70 207 GLY B CA 1
ATOM 3249 C C . GLY B 1 208 ? -46.666 1.519 47.915 1.00 192.21 207 GLY B C 1
ATOM 3250 O O . GLY B 1 208 ? -45.795 1.338 47.062 1.00 181.19 207 GLY B O 1
ATOM 3251 N N . ASN B 1 209 ? -47.372 2.643 48.019 1.00 213.48 208 ASN B N 1
ATOM 3252 C CA . ASN B 1 209 ? -47.302 3.715 47.039 1.00 181.52 208 ASN B CA 1
ATOM 3253 C C . ASN B 1 209 ? -47.616 5.045 47.702 1.00 200.01 208 ASN B C 1
ATOM 3254 O O . ASN B 1 209 ? -48.206 5.099 48.786 1.00 240.99 208 ASN B O 1
ATOM 3259 N N . PHE B 1 210 ? -47.205 6.111 47.036 1.00 170.01 209 PHE B N 1
ATOM 3260 C CA . PHE B 1 210 ? -47.616 7.448 47.406 1.00 155.62 209 PHE B CA 1
ATOM 3261 C C . PHE B 1 210 ? -49.043 7.635 46.909 1.00 153.40 209 PHE B C 1
ATOM 3262 O O . PHE B 1 210 ? -49.304 7.462 45.710 1.00 137.07 209 PHE B O 1
ATOM 3270 N N . VAL B 1 211 ? -49.954 7.983 47.819 1.00 158.38 210 VAL B N 1
ATOM 3271 C CA . VAL B 1 211 ? -51.349 8.331 47.469 1.00 161.77 210 VAL B CA 1
ATOM 3272 C C . VAL B 1 211 ? -51.602 9.810 47.734 1.00 159.33 210 VAL B C 1
ATOM 3273 O O . VAL B 1 211 ? -50.999 10.380 48.641 1.00 140.88 210 VAL B O 1
ATOM 3277 N N . LEU B 1 212 ? -52.498 10.414 46.954 1.00 157.92 211 LEU B N 1
ATOM 3278 C CA . LEU B 1 212 ? -52.929 11.794 47.192 1.00 170.38 211 LEU B CA 1
ATOM 3279 C C . LEU B 1 212 ? -53.643 11.934 48.533 1.00 195.18 211 LEU B C 1
ATOM 3280 O O . LEU B 1 212 ? -54.220 10.974 49.044 1.00 239.80 211 LEU B O 1
ATOM 3285 N N . LYS B 1 213 ? -53.616 13.147 49.083 1.00 219.14 212 LYS B N 1
ATOM 3286 C CA . LYS B 1 213 ? -54.297 13.458 50.351 1.00 193.81 212 LYS B CA 1
ATOM 3287 C C . LYS B 1 213 ? -55.820 13.624 50.209 1.00 168.00 212 LYS B C 1
ATOM 3288 O O . LYS B 1 213 ? -56.327 14.069 49.172 1.00 147.86 212 LYS B O 1
ATOM 3294 N N . ASN B 1 214 ? -56.520 13.269 51.286 1.00 153.27 213 ASN B N 1
ATOM 3295 C CA . ASN B 1 214 ? -57.984 13.181 51.330 1.00 148.60 213 ASN B CA 1
ATOM 3296 C C . ASN B 1 214 ? -58.597 14.511 51.818 1.00 152.80 213 ASN B C 1
ATOM 3297 O O . ASN B 1 214 ? -57.986 15.582 51.723 1.00 147.88 213 ASN B O 1
#

Organism: NCBI:txid564886

B-factor: mean 85.1, std 58.65, range [2.0, 524.42]

InterPro domains:
  IPR010489 Effector protein NleG [PF06416] (113-212)
  IPR038436 Effector protein NleG superfamily [G3DSA:3.30.40.80] (113-213)